Protein 4UWX (pdb70)

InterPro domains:
  IPR010465 DRF autoregulatory [PF06345] (1180-1194)
  IPR010472 Formin, FH3 domain [PF06367] (268-450)
  IPR010472 Formin, FH3 domain [SM01139] (265-457)
  IPR010473 Formin, GTPase-binding domain [PF06371] (78-259)
  IPR010473 Formin, GTPase-binding domain [SM01140] (75-259)
  IPR011989 Armadillo-like helical [G3DSA:1.25.10.10] (131-368)
  IPR014767 Diaphanous autoregulatory domain [PS51231] (1177-1205)
  IPR014768 Rho GTPase-binding/formin homology 3 (GBD/FH3) domain [PS51232] (75-440)
  IPR015425 Formin, FH2 domain [PF02181] (753-1128)
  IPR015425 Formin, FH2 domain [PS51444] (752-1154)
  IPR015425 Formin, FH2 domain [SM00498] (752-1197)
  IPR016024 Armadillo-type fold [SSF48371] (83-443)
  IPR042201 Formin, FH2 domain superfamily [G3DSA:1.20.58.2220] (915-1209)
  IPR044933 Diaphanous, GTPase-binding domain superfamily [G3DSA:1.10.20.40] (69-123)
  IPR051412 Formin Homology Diaphanous subfamily [PTHR45691] (684-1230)

Secondary structure (DSSP, 8-state):
--HHHHHHHHHHHTTT--HHHHHHHHHHHHHHHHHS-HHHHHHHHHHHHHHHHHHHHHHHHT--TTHHHHHHHHHHHHHHHTSSHHHHHHHHTSSSHHHHHHHT--TTSHHHHHHHHHHHHHHHT-SSSS-HHHHHHHHHHHHHHHHTS-TTHHHHHHTSBTB-HHHHHHHHHHHHHHHTT---HHHHHHHHHHHIIIIIHHHHHHHHT---HHHHHHHHHHHHHHHHHHHHH-/-HHHHHHHHHTT--HHHHHHHHHHHHHHHHHS-HHHHHHHHHHHHHHHHHHHHHHHHT---HHHHHHHHHHHHHHHTSSHHHHHHHHHSSSHHHHHHHT--TTSHHHHHHHHHHHHHHHT-SSSTTHHHHHHHHHHHHHHHHTS-TTHHHHHHTSBTB-HHHHHHHHHHHHHHHTT---HHHHHHHHHHHIIIIIHHHHHHHTT---HHHHHHHHHHHHHHHHHHHHHH-/-HHHHHHHHHHHHH-/-HHHHHHHHHHHHHH-

CATH classification: 1.25.10.10

B-factor: mean 27.4, std 11.46, range [13.0, 106.18]

Structure (mmCIF, N/CA/C/O backbone):
data_4UWX
#
_entry.id   4UWX
#
_cell.length_a   121.090
_cell.length_b   49.381
_cell.length_c   106.370
_cell.angle_alpha   90.00
_cell.angle_beta   97.86
_cell.angle_gamma   90.00
#
_symmetry.space_group_name_H-M   'C 1 2 1'
#
loop_
_entity.id
_entity.type
_entity.pdbx_description
1 polymer 'PROTEIN DIAPHANOUS HOMOLOG 1'
2 polymer LIPRIN-ALPHA-3
3 non-polymer 'NICKEL (II) ION'
4 non-polymer TRIS-HYDROXYMETHYL-METHYL-AMMONIUM
5 water water
#
loop_
_atom_site.group_PDB
_atom_site.id
_atom_site.type_symbol
_atom_site.label_atom_id
_atom_site.label_alt_id
_atom_site.label_comp_id
_atom_site.label_asym_id
_atom_site.label_entity_id
_atom_site.label_seq_id
_atom_site.pdbx_PDB_ins_code
_atom_site.Cartn_x
_atom_site.Cartn_y
_atom_site.Cartn_z
_atom_site.occupancy
_atom_site.B_iso_or_equiv
_atom_site.auth_seq_id
_atom_site.auth_comp_id
_atom_site.auth_asym_id
_atom_site.auth_atom_id
_atom_site.pdbx_PDB_model_num
ATOM 1 N N . GLY A 1 1 ? 138.130 3.503 115.332 1.00 48.99 131 GLY A N 1
ATOM 2 C CA . GLY A 1 1 ? 136.939 2.895 114.741 1.00 31.09 131 GLY A CA 1
ATOM 3 C C . GLY A 1 1 ? 137.260 1.499 114.486 1.00 30.76 131 GLY A C 1
ATOM 4 O O . GLY A 1 1 ? 137.767 0.657 115.422 1.00 37.23 131 GLY A O 1
ATOM 5 N N . SER A 1 2 ? 136.977 1.115 113.245 1.00 25.99 132 SER A N 1
ATOM 6 C CA . SER A 1 2 ? 136.483 1.972 112.151 1.00 24.32 132 SER A CA 1
ATOM 7 C C . SER A 1 2 ? 135.049 2.322 112.324 1.00 22.74 132 SER A C 1
ATOM 8 O O . SER A 1 2 ? 134.277 1.593 112.983 1.00 20.88 132 SER A O 1
ATOM 11 N N . GLU A 1 3 ? 134.591 3.407 111.693 1.00 22.54 133 GLU A N 1
ATOM 12 C CA . GLU A 1 3 ? 133.140 3.632 111.575 1.00 22.96 133 GLU A CA 1
ATOM 13 C C . GLU A 1 3 ? 132.361 2.521 110.849 1.00 20.72 133 GLU A C 1
ATOM 14 O O . GLU A 1 3 ? 131.211 2.310 111.113 1.00 21.35 133 GLU A O 1
ATOM 20 N N . PHE A 1 4 ? 133.050 1.850 109.905 1.00 17.89 134 PHE A N 1
ATOM 21 C CA . PHE A 1 4 ? 132.410 0.875 109.089 1.00 17.17 134 PHE A CA 1
ATOM 22 C C . PHE A 1 4 ? 132.077 -0.305 109.999 1.00 17.25 134 PHE A C 1
ATOM 23 O O . PHE A 1 4 ? 131.020 -0.925 109.809 1.00 16.09 134 PHE A O 1
ATOM 31 N N . SER A 1 5 ? 132.949 -0.547 110.979 1.00 18.02 135 SER A N 1
ATOM 32 C CA . SER A 1 5 ? 132.721 -1.712 111.867 1.00 18.48 135 SER A CA 1
ATOM 33 C C . SER A 1 5 ? 131.463 -1.529 112.692 1.00 16.54 135 SER A C 1
ATOM 34 O O . SER A 1 5 ? 130.770 -2.486 113.029 1.00 16.81 135 SER A O 1
ATOM 37 N N . ALA A 1 6 ? 131.100 -0.303 113.075 1.00 16.06 136 ALA A N 1
ATOM 38 C CA . ALA A 1 6 ? 129.838 -0.099 113.744 1.00 15.90 136 ALA A CA 1
ATOM 39 C C . ALA A 1 6 ? 128.624 -0.499 112.942 1.00 15.94 136 ALA A C 1
ATOM 40 O O . ALA A 1 6 ? 127.723 -1.118 113.495 1.00 15.83 136 ALA A O 1
ATOM 42 N N . MET A 1 7 ? 128.630 -0.181 111.645 1.00 16.08 137 MET A N 1
ATOM 43 C CA . MET A 1 7 ? 127.556 -0.504 110.777 1.00 17.12 137 MET A CA 1
ATOM 44 C C . MET A 1 7 ? 127.552 -2.024 110.585 1.00 16.60 137 MET A C 1
ATOM 45 O O . MET A 1 7 ? 126.487 -2.581 110.440 1.00 18.64 137 MET A O 1
ATOM 50 N N . MET A 1 8 ? 128.728 -2.605 110.539 1.00 16.59 138 MET A N 1
ATOM 51 C CA . MET A 1 8 ? 128.813 -4.085 110.382 1.00 16.69 138 MET A CA 1
ATOM 52 C C . MET A 1 8 ? 128.195 -4.779 111.590 1.00 17.10 138 MET A C 1
ATOM 53 O O . MET A 1 8 ? 127.535 -5.858 111.417 1.00 16.70 138 MET A O 1
ATOM 58 N N . TYR A 1 9 ? 128.440 -4.275 112.785 1.00 15.12 139 TYR A N 1
ATOM 59 C CA . TYR A 1 9 ? 127.792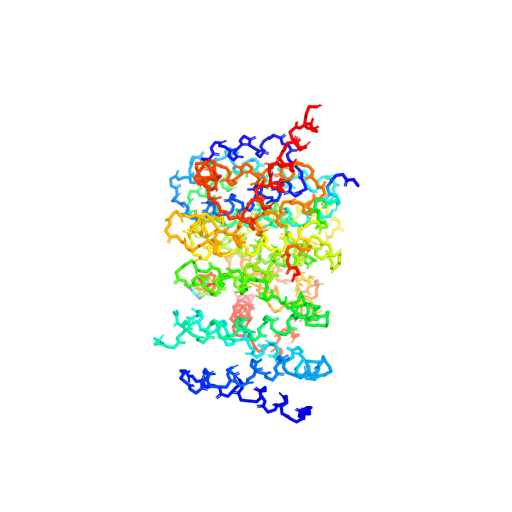 -4.867 113.989 1.00 15.47 139 TYR A CA 1
ATOM 60 C C . TYR A 1 9 ? 126.278 -4.808 113.892 1.00 16.23 139 TYR A C 1
ATOM 61 O O . TYR A 1 9 ? 125.561 -5.737 114.250 1.00 15.47 139 TYR A O 1
ATOM 70 N N . ILE A 1 10 ? 125.744 -3.663 113.474 1.00 15.44 140 ILE A N 1
ATOM 71 C CA . ILE A 1 10 ? 124.325 -3.523 113.348 1.00 16.73 140 ILE A CA 1
ATOM 72 C C . ILE A 1 10 ? 123.713 -4.554 112.363 1.00 18.60 140 ILE A C 1
ATOM 73 O O . ILE A 1 10 ? 122.725 -5.263 112.670 1.00 18.25 140 ILE A O 1
ATOM 78 N N . GLN A 1 11 ? 124.371 -4.710 111.210 1.00 19.05 141 GLN A N 1
ATOM 79 C CA . GLN A 1 11 ? 123.912 -5.629 110.210 1.00 20.17 141 GLN A CA 1
ATOM 80 C C . GLN A 1 11 ? 123.940 -7.055 110.764 1.00 19.97 141 GLN A C 1
ATOM 81 O O . GLN A 1 11 ? 122.957 -7.841 110.633 1.00 19.93 141 GLN A O 1
ATOM 87 N N . GLU A 1 12 ? 125.004 -7.368 111.501 1.00 17.46 142 GLU A N 1
ATOM 88 C CA . GLU A 1 12 ? 125.121 -8.728 112.115 1.00 19.08 142 GLU A CA 1
ATOM 89 C C . GLU A 1 12 ? 124.020 -8.935 113.168 1.00 18.10 142 GLU A C 1
ATOM 90 O O . GLU A 1 12 ? 123.362 -9.973 113.225 1.00 19.43 142 GLU A O 1
ATOM 96 N N . LEU A 1 13 ? 123.797 -7.957 114.020 1.00 17.52 143 LEU A N 1
ATOM 97 C CA . LEU A 1 13 ? 122.797 -8.052 115.083 1.00 18.06 143 LEU A CA 1
ATOM 98 C C . LEU A 1 13 ? 121.367 -8.177 114.518 1.00 19.57 143 LEU A C 1
ATOM 99 O O . LEU A 1 13 ? 120.491 -8.686 115.198 1.00 18.90 143 LEU A O 1
ATOM 104 N N . ARG A 1 14 ? 121.150 -7.659 113.330 1.00 20.02 144 ARG A N 1
ATOM 105 C CA . ARG A 1 14 ? 119.838 -7.747 112.660 1.00 23.51 144 ARG A CA 1
ATOM 106 C C . ARG A 1 14 ? 119.641 -9.022 111.837 1.00 23.06 144 ARG A C 1
ATOM 107 O O . ARG A 1 14 ? 118.586 -9.187 111.211 1.00 24.18 144 ARG A O 1
ATOM 115 N N . SER A 1 15 ? 120.641 -9.876 111.787 1.00 22.26 145 SER A N 1
ATOM 116 C CA . SER A 1 15 ? 120.723 -10.991 110.849 1.00 23.32 145 SER A CA 1
ATOM 117 C C . SER A 1 15 ? 119.994 -12.229 111.304 1.00 26.20 145 SER A C 1
ATOM 118 O O . SER A 1 15 ? 120.039 -13.235 110.587 1.00 29.87 145 SER A O 1
ATOM 121 N N . GLY A 1 16 ? 119.445 -12.239 112.498 1.00 25.35 146 GLY A N 1
ATOM 122 C CA . GLY A 1 16 ? 118.772 -13.470 112.980 1.00 26.45 146 GLY A CA 1
ATOM 123 C C . GLY A 1 16 ? 119.652 -14.531 113.643 1.00 27.01 146 GLY A C 1
ATOM 124 O O . GLY A 1 16 ? 119.284 -15.705 113.792 1.00 25.71 146 GLY A O 1
ATOM 125 N N . LEU A 1 17 ? 120.862 -14.152 114.007 1.00 22.74 147 LEU A N 1
ATOM 126 C CA . LEU A 1 17 ? 121.782 -15.030 114.690 1.00 22.64 147 LEU A CA 1
ATOM 127 C C . LEU A 1 17 ? 121.320 -15.477 116.066 1.00 21.45 147 LEU A C 1
ATOM 128 O O . LEU A 1 17 ? 120.533 -14.861 116.789 1.00 21.99 147 LEU A O 1
ATOM 133 N N . ARG A 1 18 ? 121.805 -16.660 116.434 1.00 21.00 148 ARG A N 1
ATOM 134 C CA . ARG A 1 18 ? 121.437 -17.292 117.680 1.00 22.54 148 ARG A CA 1
ATOM 135 C C . ARG A 1 18 ? 122.575 -17.979 118.387 1.00 19.17 148 ARG A C 1
ATOM 136 O O . ARG A 1 18 ? 123.643 -18.119 117.814 1.00 17.82 148 ARG A O 1
ATOM 144 N N . ASP A 1 19 ? 122.323 -18.347 119.634 1.00 19.87 149 ASP A N 1
ATOM 145 C CA . ASP A 1 19 ? 123.169 -19.301 120.398 1.00 19.99 149 ASP A CA 1
ATOM 146 C C . ASP A 1 19 ? 124.600 -18.818 120.500 1.00 18.76 149 ASP A C 1
ATOM 147 O O . ASP A 1 19 ? 124.802 -17.609 120.816 1.00 14.85 149 ASP A O 1
ATOM 152 N N . MET A 1 20 ? 125.580 -19.627 120.169 1.00 16.62 150 MET A N 1
ATOM 153 C CA . MET A 1 20 ? 126.963 -19.211 120.366 1.00 17.22 150 MET A CA 1
ATOM 154 C C . MET A 1 20 ? 127.425 -18.246 119.299 1.00 16.11 150 MET A C 1
ATOM 155 O O . MET A 1 20 ? 128.345 -17.445 119.545 1.00 16.74 150 MET A O 1
ATOM 160 N N . HIS A 1 21 ? 126.834 -18.284 118.109 1.00 14.97 151 HIS A N 1
ATOM 161 C CA . HIS A 1 21 ? 127.151 -17.260 117.073 1.00 15.70 151 HIS A CA 1
ATOM 162 C C . HIS A 1 21 ? 126.761 -15.908 117.696 1.00 15.59 151 HIS A C 1
ATOM 163 O O . HIS A 1 21 ? 127.560 -14.934 117.623 1.00 14.20 151 HIS A O 1
ATOM 170 N N . LEU A 1 22 ? 125.571 -15.782 118.239 1.00 15.59 152 LEU A N 1
ATOM 171 C CA . LEU A 1 22 ? 125.121 -14.482 118.817 1.00 14.81 152 LEU A CA 1
ATOM 172 C C . LEU A 1 22 ? 126.066 -14.056 119.963 1.00 14.55 152 LEU A C 1
ATOM 173 O O . LEU A 1 22 ? 126.478 -12.879 120.062 1.00 14.12 152 LEU A O 1
ATOM 178 N N . LEU A 1 23 ? 126.424 -14.992 120.856 1.00 14.49 153 LEU A N 1
ATOM 179 C CA . LEU A 1 23 ? 127.228 -14.637 121.987 1.00 14.93 153 LEU A CA 1
ATOM 180 C C . LEU A 1 23 ? 128.577 -14.124 121.500 1.00 14.98 153 LEU A C 1
ATOM 181 O O . LEU A 1 23 ? 129.169 -13.228 122.089 1.00 14.82 153 LEU A O 1
ATOM 186 N N . SER A 1 24 ? 129.126 -14.730 120.446 1.00 15.38 154 SER A N 1
ATOM 187 C CA . SER A 1 24 ? 130.432 -14.391 119.963 1.00 15.32 154 SER A CA 1
ATOM 188 C C . SER A 1 24 ? 130.424 -12.957 119.373 1.00 14.14 154 SER A C 1
ATOM 189 O O . SER A 1 24 ? 131.342 -12.194 119.613 1.00 15.61 154 SER A O 1
ATOM 192 N N . CYS A 1 25 ? 129.326 -12.624 118.703 1.00 14.35 155 CYS A N 1
ATOM 193 C CA . CYS A 1 25 ? 129.084 -11.284 118.155 1.00 14.53 155 CYS A CA 1
ATOM 194 C C . CYS A 1 25 ? 128.986 -10.276 119.345 1.00 14.18 155 CYS A C 1
ATOM 195 O O . CYS A 1 25 ? 129.656 -9.191 119.300 1.00 13.82 155 CYS A O 1
ATOM 198 N N . LEU A 1 26 ? 128.138 -10.567 120.325 1.00 13.62 156 LEU A N 1
ATOM 199 C CA . LEU A 1 26 ? 127.989 -9.743 121.515 1.00 13.88 156 LEU A CA 1
ATOM 200 C C . LEU A 1 26 ? 129.253 -9.510 122.294 1.00 13.95 156 LEU A C 1
ATOM 201 O O . LEU A 1 26 ? 129.542 -8.399 122.740 1.00 14.66 156 LEU A O 1
ATOM 206 N N . GLU A 1 27 ? 130.084 -10.544 122.459 1.00 13.09 157 GLU A N 1
ATOM 207 C CA . GLU A 1 27 ? 131.346 -10.434 123.145 1.00 13.86 157 GLU A CA 1
ATOM 208 C C . GLU A 1 27 ? 132.273 -9.459 122.374 1.00 13.85 157 GLU A C 1
ATOM 209 O O . GLU A 1 27 ? 132.943 -8.618 123.006 1.00 14.46 157 GLU A O 1
ATOM 215 N N . SER A 1 28 ? 132.364 -9.575 121.055 1.00 13.53 158 SER A N 1
ATOM 216 C CA . SER A 1 28 ? 133.173 -8.702 120.212 1.00 14.55 158 SER A CA 1
ATOM 217 C C . SER A 1 28 ? 132.669 -7.276 120.313 1.00 13.61 158 SER A C 1
ATOM 218 O O . SER A 1 28 ? 133.459 -6.300 120.597 1.00 14.09 158 SER A O 1
ATOM 221 N N . LEU A 1 29 ? 131.377 -7.114 120.236 1.00 13.15 159 LEU A N 1
ATOM 222 C CA . LEU A 1 29 ? 130.787 -5.750 120.410 1.00 14.08 159 LEU A CA 1
ATOM 223 C C . LEU A 1 29 ? 131.030 -5.168 121.788 1.00 14.28 159 LEU A C 1
ATOM 224 O O . LEU A 1 29 ? 131.304 -3.933 121.896 1.00 13.86 159 LEU A O 1
ATOM 229 N N . ARG A 1 30 ? 130.960 -5.946 122.841 1.00 14.49 160 ARG A N 1
ATOM 230 C CA . ARG A 1 30 ? 131.200 -5.497 124.211 1.00 15.93 160 ARG A CA 1
ATOM 231 C C . ARG A 1 30 ? 132.654 -4.947 124.289 1.00 15.35 160 ARG A C 1
ATOM 232 O O . ARG A 1 30 ? 132.849 -3.879 124.845 1.00 14.39 160 ARG A O 1
ATOM 240 N N . VAL A 1 31 ? 133.620 -5.596 123.666 1.00 14.50 161 VAL A N 1
ATOM 241 C CA . VAL A 1 31 ? 135.023 -5.156 123.667 1.00 15.01 161 VAL A CA 1
ATOM 242 C C . VAL A 1 31 ? 135.117 -3.808 122.932 1.00 15.43 161 VAL A C 1
ATOM 243 O O . VAL A 1 31 ? 135.754 -2.848 123.430 1.00 18.09 161 VAL A O 1
ATOM 247 N N . SER A 1 32 ? 134.479 -3.739 121.783 1.00 15.62 162 SER A N 1
ATOM 248 C CA . SER A 1 32 ? 134.541 -2.568 120.902 1.00 16.16 162 SER A CA 1
ATOM 249 C C . SER A 1 32 ? 133.909 -1.409 121.671 1.00 16.25 162 SER A C 1
ATOM 250 O O . SER A 1 32 ? 134.455 -0.300 121.606 1.00 17.48 162 SER A O 1
ATOM 253 N N . LEU A 1 33 ? 132.765 -1.630 122.320 1.00 15.44 163 LEU A N 1
ATOM 254 C CA . LEU A 1 33 ? 132.096 -0.480 123.064 1.00 15.75 163 LEU A CA 1
ATOM 255 C C . LEU A 1 33 ? 132.943 0.000 124.218 1.00 17.33 163 LEU A C 1
ATOM 256 O O . LEU A 1 33 ? 132.877 1.232 124.595 1.00 19.38 163 LEU A O 1
ATOM 261 N N . ASN A 1 34 ? 133.753 -0.879 124.811 1.00 18.09 164 ASN A N 1
ATOM 262 C CA . ASN A 1 34 ? 134.655 -0.546 125.899 1.00 19.04 164 ASN A CA 1
ATOM 263 C C . ASN A 1 34 ? 135.935 0.118 125.379 1.00 19.51 164 ASN A C 1
ATOM 264 O O . ASN A 1 34 ? 136.402 1.117 125.984 1.00 22.08 164 ASN A O 1
ATOM 269 N N . ASN A 1 35 ? 136.472 -0.298 124.254 1.00 17.48 165 ASN A N 1
ATOM 270 C CA . ASN A 1 35 ? 137.780 0.101 123.836 1.00 19.00 165 ASN A CA 1
ATOM 271 C C . ASN A 1 35 ? 137.705 1.345 122.941 1.00 21.01 165 ASN A C 1
ATOM 272 O O . ASN A 1 35 ? 138.704 2.047 122.819 1.00 22.18 165 ASN A O 1
ATOM 277 N N . ASN A 1 36 ? 136.582 1.547 122.258 1.00 20.06 166 ASN A N 1
ATOM 278 C CA . ASN A 1 36 ? 136.535 2.632 121.284 1.00 22.94 166 ASN A CA 1
ATOM 279 C C . ASN A 1 36 ? 136.125 3.920 121.971 1.00 22.76 166 ASN A C 1
ATOM 280 O O . ASN A 1 36 ? 135.462 3.923 123.008 1.00 23.51 166 ASN A O 1
ATOM 285 N N . PRO A 1 37 ? 136.418 5.052 121.320 1.00 25.16 167 PRO A N 1
ATOM 286 C CA . PRO A 1 37 ? 135.893 6.308 121.901 1.00 25.90 167 PRO A CA 1
ATOM 287 C C . PRO A 1 37 ? 134.423 6.555 121.780 1.00 25.88 167 PRO A C 1
ATOM 288 O O . PRO A 1 37 ? 133.714 5.844 121.030 1.00 27.18 167 PRO A O 1
ATOM 292 N N . VAL A 1 38 ? 133.924 7.598 122.472 1.00 25.88 168 VAL A N 1
ATOM 293 C CA . VAL A 1 38 ? 132.496 7.939 122.468 1.00 25.11 168 VAL A CA 1
ATOM 294 C C . VAL A 1 38 ? 132.026 8.258 121.108 1.00 22.11 168 VAL A C 1
ATOM 295 O O . VAL A 1 38 ? 130.873 7.979 120.798 1.00 23.10 168 VAL A O 1
ATOM 299 N N . SER A 1 39 ? 132.905 8.805 120.243 1.00 19.58 169 SER A N 1
ATOM 300 C CA . SER A 1 39 ? 132.539 9.061 118.898 1.00 19.67 169 SER A CA 1
ATOM 301 C C . SER A 1 39 ? 132.051 7.806 118.171 1.00 18.77 169 SER A C 1
ATOM 302 O O . SER A 1 39 ? 131.223 7.881 117.304 1.00 18.83 169 SER A O 1
ATOM 305 N N . TRP A 1 40 ? 132.657 6.696 118.523 1.00 18.53 170 TRP A N 1
ATOM 306 C CA . TRP A 1 40 ? 132.287 5.396 117.878 1.00 18.09 170 TRP A CA 1
ATOM 307 C C . TRP A 1 40 ? 130.937 4.933 118.379 1.00 17.95 170 TRP A C 1
ATOM 308 O O . TRP A 1 40 ? 130.127 4.425 117.593 1.00 16.99 170 TRP A O 1
ATOM 319 N N . VAL A 1 41 ? 130.707 5.140 119.666 1.00 18.84 171 VAL A N 1
ATOM 320 C CA . VAL A 1 41 ? 129.414 4.845 120.256 1.00 20.54 171 VAL A CA 1
ATOM 321 C C . VAL A 1 41 ? 128.355 5.647 119.596 1.00 20.72 171 VAL A C 1
ATOM 322 O O . VAL A 1 41 ? 127.261 5.160 119.366 1.00 18.94 171 VAL A O 1
ATOM 326 N N . GLN A 1 42 ? 128.646 6.940 119.269 1.00 21.35 172 GLN A N 1
ATOM 327 C CA . GLN A 1 42 ? 127.678 7.709 118.522 1.00 21.48 172 GLN A CA 1
ATOM 328 C C . GLN A 1 42 ? 127.431 7.262 117.142 1.00 20.88 172 GLN A C 1
ATOM 329 O O . GLN A 1 42 ? 126.311 7.312 116.675 1.00 21.92 172 GLN A O 1
ATOM 335 N N . THR A 1 43 ? 128.444 6.725 116.470 1.00 21.78 173 THR A N 1
ATOM 336 C CA . THR A 1 43 ? 128.241 6.157 115.167 1.00 21.08 173 THR A CA 1
ATOM 337 C C . THR A 1 43 ? 127.332 4.901 115.241 1.00 20.96 173 THR A C 1
ATOM 338 O O . THR A 1 43 ? 126.405 4.720 114.437 1.00 19.94 173 THR A O 1
ATOM 342 N N . PHE A 1 44 ? 127.579 4.020 116.218 1.00 19.12 174 PHE A N 1
ATOM 343 C CA . PHE A 1 44 ? 126.702 2.844 116.452 1.00 19.05 174 PHE A CA 1
ATOM 344 C C . PHE A 1 44 ? 125.278 3.324 116.771 1.00 17.92 174 PHE A C 1
ATOM 345 O O . PHE A 1 44 ? 124.291 2.919 116.121 1.00 17.33 174 PHE A O 1
ATOM 353 N N . GLY A 1 45 ? 125.192 4.267 117.717 1.00 18.12 175 GLY A N 1
ATOM 354 C CA . GLY A 1 45 ? 123.981 5.122 117.795 1.00 19.11 175 GLY A CA 1
ATOM 355 C C . GLY A 1 45 ? 122.704 4.519 118.330 1.00 18.31 175 GLY A C 1
ATOM 356 O O . GLY A 1 45 ? 122.666 3.373 118.849 1.00 16.17 175 GLY A O 1
ATOM 357 N N . ALA A 1 46 ? 121.618 5.239 118.132 1.00 19.54 176 ALA A N 1
ATOM 358 C CA . ALA A 1 46 ? 120.252 4.745 118.464 1.00 20.81 176 ALA A CA 1
ATOM 359 C C . ALA A 1 46 ? 119.899 3.490 117.739 1.00 19.87 176 ALA A C 1
ATOM 360 O O . ALA A 1 46 ? 119.246 2.571 118.304 1.00 21.09 176 ALA A O 1
ATOM 362 N N . GLU A 1 47 ? 120.292 3.398 116.476 1.00 20.37 177 GLU A N 1
ATOM 363 C CA . GLU A 1 47 ? 119.970 2.165 115.724 1.00 21.46 177 GLU A CA 1
ATOM 364 C C . GLU A 1 47 ? 120.713 0.963 116.252 1.00 20.21 177 GLU A C 1
ATOM 365 O O . GLU A 1 47 ? 120.157 -0.136 116.368 1.00 17.38 177 GLU A O 1
ATOM 371 N N . GLY A 1 48 ? 121.957 1.157 116.659 1.00 19.41 178 GLY A N 1
ATOM 372 C CA . GLY A 1 48 ? 122.684 0.038 117.281 1.00 18.94 178 GLY A CA 1
ATOM 373 C C . GLY A 1 48 ? 122.064 -0.406 118.598 1.00 18.18 178 GLY A C 1
ATOM 374 O O . GLY A 1 48 ? 121.843 -1.619 118.871 1.00 16.45 178 GLY A O 1
ATOM 375 N N . LEU A 1 49 ? 121.710 0.576 119.420 1.00 17.16 179 LEU A N 1
ATOM 376 C CA . LEU A 1 49 ? 121.028 0.266 120.665 1.00 17.40 179 LEU A CA 1
ATOM 377 C C . LEU A 1 49 ? 119.720 -0.483 120.369 1.00 17.51 179 LEU A C 1
ATOM 378 O O . LEU A 1 49 ? 119.411 -1.437 121.069 1.00 15.80 179 LEU A O 1
ATOM 383 N N . ALA A 1 50 ? 118.924 -0.010 119.387 1.00 16.91 180 ALA A N 1
ATOM 384 C CA . ALA A 1 50 ? 117.617 -0.574 119.122 1.00 17.43 180 ALA A CA 1
ATOM 385 C C . ALA A 1 50 ? 117.856 -2.061 118.719 1.00 17.91 180 ALA A C 1
ATOM 386 O O . ALA A 1 50 ? 117.049 -2.913 119.097 1.00 17.82 180 ALA A O 1
ATOM 388 N N . SER A 1 51 ? 118.964 -2.328 118.015 1.00 16.77 181 SER A N 1
ATOM 389 C CA . SER A 1 51 ? 119.193 -3.724 117.569 1.00 19.09 181 SER A CA 1
ATOM 390 C C . SER A 1 51 ? 119.488 -4.625 118.756 1.00 18.07 181 SER A C 1
ATOM 391 O O . SER A 1 51 ? 119.011 -5.815 118.809 1.00 19.75 181 SER A O 1
ATOM 394 N N . LEU A 1 52 ? 120.181 -4.097 119.753 1.00 17.05 182 LEU A N 1
ATOM 395 C CA . LEU A 1 52 ? 120.480 -4.824 120.972 1.00 17.43 182 LEU A CA 1
ATOM 396 C C . LEU A 1 52 ? 119.150 -5.065 121.785 1.00 18.56 182 LEU A C 1
ATOM 397 O O . LEU A 1 52 ? 118.900 -6.169 122.302 1.00 18.22 182 LEU A O 1
ATOM 402 N N . LEU A 1 53 ? 118.349 -4.023 121.936 1.00 16.28 183 LEU A N 1
ATOM 403 C CA . LEU A 1 53 ? 117.108 -4.152 122.719 1.00 17.06 183 LEU A CA 1
ATOM 404 C C . LEU A 1 53 ? 116.095 -5.120 122.052 1.00 17.99 183 LEU A C 1
ATOM 405 O O . LEU A 1 53 ? 115.360 -5.799 122.769 1.00 18.11 183 LEU A O 1
ATOM 410 N N . ASP A 1 54 ? 116.057 -5.176 120.720 1.00 18.98 184 ASP A N 1
ATOM 411 C CA . ASP A 1 54 ? 115.170 -6.088 119.985 1.00 20.92 184 ASP A CA 1
ATOM 412 C C . ASP A 1 54 ? 115.558 -7.538 120.268 1.00 21.01 184 ASP A C 1
ATOM 413 O O . ASP A 1 54 ? 114.726 -8.404 120.515 1.00 20.54 184 ASP A O 1
ATOM 418 N N . ILE A 1 55 ? 116.854 -7.800 120.344 1.00 19.71 185 ILE A N 1
ATOM 419 C CA . ILE A 1 55 ? 117.274 -9.159 120.659 1.00 18.99 185 ILE A CA 1
ATOM 420 C C . ILE A 1 55 ? 116.928 -9.474 122.073 1.00 18.09 185 ILE A C 1
ATOM 421 O O . ILE A 1 55 ? 116.436 -10.597 122.384 1.00 19.19 185 ILE A O 1
ATOM 426 N N . LEU A 1 56 ? 117.169 -8.555 122.983 1.00 17.53 186 LEU A N 1
ATOM 427 C CA . LEU A 1 56 ? 116.889 -8.852 124.347 1.00 18.71 186 LEU A CA 1
ATOM 428 C C . LEU A 1 56 ? 115.392 -9.161 124.563 1.00 21.77 186 LEU A C 1
ATOM 429 O O . LEU A 1 56 ? 115.062 -10.132 125.266 1.00 23.93 186 LEU A O 1
ATOM 434 N N . LYS A 1 57 ? 114.519 -8.413 123.901 1.00 21.81 187 LYS A N 1
ATOM 435 C CA . LYS A 1 57 ? 113.081 -8.727 123.930 1.00 25.95 187 LYS A CA 1
ATOM 436 C C . LYS A 1 57 ? 112.772 -10.091 123.412 1.00 25.47 187 LYS A C 1
ATOM 437 O O . LYS A 1 57 ? 111.940 -10.800 123.997 1.00 27.36 187 LYS A O 1
ATOM 443 N N . ARG A 1 58 ? 113.382 -10.423 122.301 1.00 23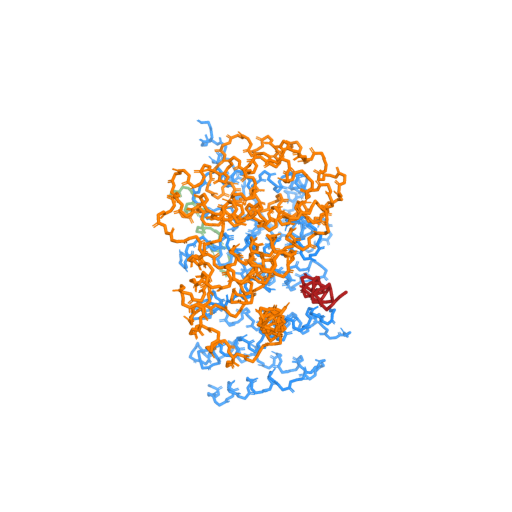.66 188 ARG A N 1
ATOM 444 C CA . ARG A 1 58 ? 113.147 -11.759 121.715 1.00 24.40 188 ARG A CA 1
ATOM 445 C C . ARG A 1 58 ? 113.564 -12.817 122.716 1.00 27.33 188 ARG A C 1
ATOM 446 O O . ARG A 1 58 ? 112.890 -13.900 122.793 1.00 28.54 188 ARG A O 1
ATOM 454 N N . LEU A 1 59 ? 114.687 -12.609 123.431 1.00 22.62 189 LEU A N 1
ATOM 455 C CA . LEU A 1 59 ? 115.167 -13.625 124.370 1.00 25.77 189 LEU A CA 1
ATOM 456 C C . LEU A 1 59 ? 114.158 -13.871 125.478 1.00 29.30 189 LEU A C 1
ATOM 457 O O . LEU A 1 59 ? 113.930 -15.030 125.885 1.00 31.67 189 LEU A O 1
ATOM 462 N N . HIS A 1 60 ? 113.505 -12.806 125.927 1.00 29.29 190 HIS A N 1
ATOM 463 C CA . HIS A 1 60 ? 112.416 -12.982 126.874 1.00 29.40 190 HIS A CA 1
ATOM 464 C C . HIS A 1 60 ? 111.210 -13.659 126.245 1.00 35.18 190 HIS A C 1
ATOM 465 O O . HIS A 1 60 ? 110.657 -14.551 126.846 1.00 37.94 190 HIS A O 1
ATOM 472 N N . ASP A 1 61 ? 110.822 -13.233 125.054 1.00 40.30 191 ASP A N 1
ATOM 473 C CA . ASP A 1 61 ? 109.559 -13.724 124.416 1.00 46.98 191 ASP A CA 1
ATOM 474 C C . ASP A 1 61 ? 109.598 -15.209 124.064 1.00 53.13 191 ASP A C 1
ATOM 475 O O . ASP A 1 61 ? 108.552 -15.843 124.026 1.00 62.29 191 ASP A O 1
ATOM 480 N N . GLU A 1 62 ? 110.782 -15.766 123.823 1.00 56.23 192 GLU A N 1
ATOM 481 C CA . GLU A 1 62 ? 110.924 -17.201 123.505 1.00 61.16 192 GLU A CA 1
ATOM 482 C C . GLU A 1 62 ? 111.380 -18.004 124.725 1.00 64.98 192 GLU A C 1
ATOM 483 O O . GLU A 1 62 ? 112.298 -18.799 124.622 1.00 76.69 192 GLU A O 1
ATOM 489 N N . LYS A 1 63 ? 110.717 -17.818 125.866 1.00 67.83 193 LYS A N 1
ATOM 490 C CA . LYS A 1 63 ? 111.246 -18.245 127.161 1.00 67.40 193 LYS A CA 1
ATOM 491 C C . LYS A 1 63 ? 112.604 -17.593 127.335 1.00 63.19 193 LYS A C 1
ATOM 492 O O . LYS A 1 63 ? 113.140 -17.531 128.441 1.00 62.98 193 LYS A O 1
ATOM 498 N N . GLY A 1 68 ? 116.932 -23.054 125.272 1.00 63.79 198 GLY A N 1
ATOM 499 C CA . GLY A 1 68 ? 118.092 -22.239 124.886 1.00 60.05 198 GLY A CA 1
ATOM 500 C C . GLY A 1 68 ? 119.218 -22.217 125.928 1.00 53.89 198 GLY A C 1
ATOM 501 O O . GLY A 1 68 ? 119.214 -21.376 126.870 1.00 48.38 198 GLY A O 1
ATOM 502 N N . ASN A 1 69 ? 120.188 -23.127 125.739 1.00 46.40 199 ASN A N 1
ATOM 503 C CA . ASN A 1 69 ? 121.417 -23.191 126.537 1.00 43.09 199 ASN A CA 1
ATOM 504 C C . ASN A 1 69 ? 122.223 -21.861 126.667 1.00 35.38 199 ASN A C 1
ATOM 505 O O . ASN A 1 69 ? 123.085 -21.678 127.558 1.00 39.34 199 ASN A O 1
ATOM 510 N N . TYR A 1 70 ? 122.001 -20.980 125.710 1.00 29.72 200 TYR A N 1
ATOM 511 C CA . TYR A 1 70 ? 122.801 -19.761 125.637 1.00 25.84 200 TYR A CA 1
ATOM 512 C C . TYR A 1 70 ? 122.001 -18.531 126.078 1.00 28.09 200 TYR A C 1
ATOM 513 O O . TYR A 1 70 ? 122.562 -17.429 126.058 1.00 21.82 200 TYR A O 1
ATOM 522 N N . ASP A 1 71 ? 120.731 -18.712 126.495 1.00 29.23 201 ASP A N 1
ATOM 523 C CA . ASP A 1 71 ? 119.858 -17.554 126.709 1.00 30.85 201 ASP A CA 1
ATOM 524 C C . ASP A 1 71 ? 120.392 -16.665 127.775 1.00 29.85 201 ASP A C 1
ATOM 525 O O . ASP A 1 71 ? 120.383 -15.462 127.602 1.00 22.38 201 ASP A O 1
ATOM 530 N N . SER A 1 72 ? 120.782 -17.281 128.897 1.00 28.72 202 SER A N 1
ATOM 531 C CA . SER A 1 72 ? 121.204 -16.483 130.024 1.00 24.76 202 SER A CA 1
ATOM 532 C C . SER A 1 72 ? 122.510 -15.781 129.759 1.00 20.36 202 SER A C 1
ATOM 533 O O . SER A 1 72 ? 122.718 -14.584 130.066 1.00 17.63 202 SER A O 1
ATOM 536 N N . ARG A 1 73 ? 123.431 -16.471 129.116 1.00 17.48 203 ARG A N 1
ATOM 537 C CA . ARG A 1 73 ? 124.690 -15.806 128.697 1.00 16.63 203 ARG A CA 1
ATOM 538 C C . ARG A 1 73 ? 124.448 -14.708 127.697 1.00 17.14 203 ARG A C 1
ATOM 539 O O . ARG A 1 73 ? 125.096 -13.647 127.785 1.00 16.47 203 ARG A O 1
ATOM 547 N N . ASN A 1 74 ? 123.571 -14.922 126.720 1.00 15.68 204 ASN A N 1
ATOM 548 C CA . ASN A 1 74 ? 123.245 -13.849 125.700 1.00 16.02 204 ASN A CA 1
ATOM 549 C C . ASN A 1 74 ? 122.577 -12.673 126.335 1.00 16.14 204 ASN A C 1
ATOM 550 O O . ASN A 1 74 ? 122.989 -11.539 126.045 1.00 14.69 204 ASN A O 1
ATOM 555 N N . GLN A 1 75 ? 121.634 -12.897 127.255 1.00 15.96 205 GLN A N 1
ATOM 556 C CA . GLN A 1 75 ? 121.039 -11.740 128.019 1.00 16.83 205 GLN A CA 1
ATOM 557 C C . GLN A 1 75 ? 122.075 -10.991 128.789 1.00 16.55 205 GLN A C 1
ATOM 558 O O . GLN A 1 75 ? 122.123 -9.752 128.693 1.00 16.08 205 GLN A O 1
ATOM 564 N N . HIS A 1 76 ? 122.983 -11.696 129.478 1.00 16.55 206 HIS A N 1
ATOM 565 C CA . HIS A 1 76 ? 123.955 -10.958 130.284 1.00 17.27 206 HIS A CA 1
ATOM 566 C C . HIS A 1 76 ? 124.933 -10.231 129.417 1.00 16.31 206 HIS A C 1
ATOM 567 O O . HIS A 1 76 ? 125.328 -9.142 129.723 1.00 17.43 206 HIS A O 1
ATOM 574 N N . GLU A 1 77 ? 125.333 -10.816 128.283 1.00 16.55 207 GLU A N 1
ATOM 575 C CA . GLU A 1 77 ? 126.320 -10.144 127.397 1.00 16.63 207 GLU A CA 1
ATOM 576 C C . GLU A 1 77 ? 125.689 -8.883 126.829 1.00 15.48 207 GLU A C 1
ATOM 577 O O . GLU A 1 77 ? 126.350 -7.871 126.649 1.00 15.83 207 GLU A O 1
ATOM 583 N N . ILE A 1 78 ? 124.382 -8.962 126.534 1.00 14.31 208 ILE A N 1
ATOM 584 C CA . ILE A 1 78 ? 123.681 -7.711 126.117 1.00 14.61 208 ILE A CA 1
ATOM 585 C C . ILE A 1 78 ? 123.758 -6.686 127.230 1.00 14.70 208 ILE A C 1
ATOM 586 O O . ILE A 1 78 ? 124.074 -5.477 126.964 1.00 14.27 208 ILE A O 1
ATOM 591 N N . ILE A 1 79 ? 123.457 -7.047 128.464 1.00 14.85 209 ILE A N 1
ATOM 592 C CA . ILE A 1 79 ? 123.602 -6.116 129.568 1.00 15.43 209 ILE A CA 1
ATOM 593 C C . ILE A 1 79 ? 125.011 -5.540 129.700 1.00 15.33 209 ILE A C 1
ATOM 594 O O . ILE A 1 79 ? 125.194 -4.339 129.964 1.00 15.78 209 ILE A O 1
ATOM 599 N N . ARG A 1 80 ? 126.028 -6.375 129.468 1.00 14.67 210 ARG A N 1
ATOM 600 C CA . ARG A 1 80 ? 127.408 -5.843 129.448 1.00 16.05 210 ARG A CA 1
ATOM 601 C C . ARG A 1 80 ? 127.612 -4.826 128.335 1.00 16.09 210 ARG A C 1
ATOM 602 O O . ARG A 1 80 ? 128.380 -3.901 128.521 1.00 18.04 210 ARG A O 1
ATOM 610 N N . CYS A 1 81 ? 127.012 -5.051 127.137 1.00 15.94 211 CYS A N 1
ATOM 611 C CA . CYS A 1 81 ? 127.116 -4.110 126.022 1.00 15.25 211 CYS A CA 1
ATOM 612 C C . CYS A 1 81 ? 126.395 -2.804 126.467 1.00 16.21 211 CYS A C 1
ATOM 613 O O . CYS A 1 81 ? 126.970 -1.699 126.279 1.00 16.73 211 CYS A O 1
ATOM 616 N N . LEU A 1 82 ? 125.230 -2.945 127.127 1.00 15.73 212 LEU A N 1
ATOM 617 C CA . LEU A 1 82 ? 124.538 -1.701 127.625 1.00 16.88 212 LEU A CA 1
ATOM 618 C C . LEU A 1 82 ? 125.346 -0.955 128.662 1.00 17.23 212 LEU A C 1
ATOM 619 O O . LEU A 1 82 ? 125.343 0.297 128.665 1.00 17.21 212 LEU A O 1
ATOM 624 N N . LYS A 1 83 ? 126.062 -1.671 129.536 1.00 16.95 213 LYS A N 1
ATOM 625 C CA . LYS A 1 83 ? 126.894 -1.064 130.548 1.00 17.62 213 LYS A CA 1
ATOM 626 C C . LYS A 1 83 ? 127.948 -0.203 129.888 1.00 17.79 213 LYS A C 1
ATOM 627 O O . LYS A 1 83 ? 128.115 1.004 130.271 1.00 18.90 213 LYS A O 1
ATOM 633 N N . ALA A 1 84 ? 128.577 -0.699 128.833 1.00 16.54 214 ALA A N 1
ATOM 634 C CA . ALA A 1 84 ? 129.587 0.107 128.101 1.00 17.00 214 ALA A CA 1
ATOM 635 C C . ALA A 1 84 ? 128.961 1.266 127.323 1.00 16.99 214 ALA A C 1
ATOM 636 O O . ALA A 1 84 ? 129.433 2.434 127.390 1.00 19.75 214 ALA A O 1
ATOM 638 N N . PHE A 1 85 ? 127.860 0.995 126.654 1.00 15.61 215 PHE A N 1
ATOM 639 C CA . PHE A 1 85 ? 127.155 1.974 125.863 1.00 15.94 215 PHE A CA 1
ATOM 640 C C . PHE A 1 85 ? 126.746 3.117 126.767 1.00 17.47 215 PHE A C 1
ATOM 641 O O . PHE A 1 85 ? 126.799 4.333 126.323 1.00 15.63 215 PHE A O 1
ATOM 649 N N . MET A 1 86 ? 126.316 2.803 127.994 1.00 16.60 216 MET A N 1
ATOM 650 C CA . MET A 1 86 ? 125.871 3.837 128.964 1.00 19.02 216 MET A CA 1
ATOM 651 C C . MET A 1 86 ? 126.964 4.463 129.826 1.00 19.49 216 MET A C 1
ATOM 652 O O . MET A 1 86 ? 126.679 5.164 130.778 1.00 23.13 216 MET A O 1
ATOM 657 N N . ASN A 1 87 ? 128.192 4.273 129.478 1.00 19.22 217 ASN A N 1
ATOM 658 C CA . ASN A 1 87 ? 129.250 4.824 130.334 1.00 21.73 217 ASN A CA 1
ATOM 659 C C . ASN A 1 87 ? 129.618 6.227 129.951 1.00 24.21 217 ASN A C 1
ATOM 660 O O . ASN A 1 87 ? 130.654 6.672 130.402 1.00 28.24 217 ASN A O 1
ATOM 665 N N . ASN A 1 88 ? 128.757 6.888 129.185 1.00 23.95 218 ASN A N 1
ATOM 666 C CA . ASN A 1 88 ? 128.996 8.226 128.726 1.00 24.85 218 ASN A CA 1
ATOM 667 C C . ASN A 1 88 ? 127.663 8.911 128.572 1.00 24.98 218 ASN A C 1
ATOM 668 O O . ASN A 1 88 ? 126.626 8.274 128.469 1.00 20.97 218 ASN A O 1
ATOM 673 N N . LYS A 1 89 ? 127.671 10.232 128.450 1.00 24.94 219 LYS A N 1
ATOM 674 C CA . LYS A 1 89 ? 126.394 10.953 128.390 1.00 27.46 219 LYS A CA 1
ATOM 675 C C . LYS A 1 89 ? 125.523 10.732 127.191 1.00 23.13 219 LYS A C 1
ATOM 676 O O . LYS A 1 89 ? 124.314 10.771 127.282 1.00 23.29 219 LYS A O 1
ATOM 682 N N . PHE A 1 90 ? 126.128 10.541 126.029 1.00 21.95 220 PHE A N 1
ATOM 683 C CA . PHE A 1 90 ? 125.369 10.321 124.837 1.00 20.22 220 PHE A CA 1
ATOM 684 C C . PHE A 1 90 ? 124.582 9.008 124.971 1.00 19.39 220 PHE A C 1
ATOM 685 O O . PHE A 1 90 ? 123.412 8.922 124.648 1.00 18.64 220 PHE A O 1
ATOM 693 N N . GLY A 1 91 ? 125.296 7.982 125.450 1.00 18.63 221 GLY A N 1
ATOM 694 C CA . GLY A 1 91 ? 124.648 6.660 125.692 1.00 20.19 221 GLY A CA 1
ATOM 695 C C . GLY A 1 91 ? 123.483 6.695 126.659 1.00 20.75 221 GLY A C 1
ATOM 696 O O . GLY A 1 91 ? 122.422 6.029 126.465 1.00 18.38 221 GLY A O 1
ATOM 697 N N . ILE A 1 92 ? 123.672 7.423 127.742 1.00 22.84 222 ILE A N 1
ATOM 698 C CA . ILE A 1 92 ? 122.627 7.583 128.739 1.00 23.73 222 ILE A CA 1
ATOM 699 C C . ILE A 1 92 ? 121.435 8.259 128.148 1.00 23.13 222 ILE A C 1
ATOM 700 O O . ILE A 1 92 ? 120.295 7.757 128.190 1.00 22.80 222 ILE A O 1
ATOM 705 N N . LYS A 1 93 ? 121.683 9.371 127.507 1.00 23.47 223 LYS A N 1
ATOM 706 C CA . LYS A 1 93 ? 120.628 10.087 126.795 1.00 24.33 223 LYS A CA 1
ATOM 707 C C . LYS A 1 93 ? 119.859 9.266 125.786 1.00 23.51 223 LYS A C 1
ATOM 708 O O . LYS A 1 93 ? 118.624 9.220 125.785 1.00 22.22 223 LYS A O 1
ATOM 714 N N . THR A 1 94 ? 120.582 8.459 125.005 1.00 21.68 224 THR A N 1
ATOM 715 C CA . THR A 1 94 ? 119.978 7.649 123.990 1.00 20.16 224 THR A CA 1
ATOM 716 C C . THR A 1 94 ? 119.174 6.488 124.608 1.00 19.16 224 THR A C 1
ATOM 717 O O . THR A 1 94 ? 118.078 6.148 124.109 1.00 19.72 224 THR A O 1
ATOM 721 N N . MET A 1 95 ? 119.694 5.868 125.650 1.00 19.15 225 MET A N 1
ATOM 722 C CA . MET A 1 95 ? 118.903 4.837 126.352 1.00 20.85 225 MET A CA 1
ATOM 723 C C . MET A 1 95 ? 117.575 5.372 126.945 1.00 20.40 225 MET A C 1
ATOM 724 O O . MET A 1 95 ? 116.555 4.742 126.822 1.00 20.51 225 MET A O 1
ATOM 729 N N . LEU A 1 96 ? 117.627 6.597 127.486 1.00 21.27 226 LEU A N 1
ATOM 730 C CA . LEU A 1 96 ? 116.451 7.192 128.110 1.00 22.56 226 LEU A CA 1
ATOM 731 C C . LEU A 1 96 ? 115.447 7.634 127.072 1.00 22.86 226 LEU A C 1
ATOM 732 O O . LEU A 1 96 ? 114.241 7.692 127.376 1.00 23.29 226 LEU A O 1
ATOM 737 N N . GLU A 1 97 ? 115.880 7.856 125.832 1.00 22.36 227 GLU A N 1
ATOM 738 C CA . GLU A 1 97 ? 114.986 8.096 124.760 1.00 24.48 227 GLU A CA 1
ATOM 739 C C . GLU A 1 97 ? 114.203 6.889 124.314 1.00 23.83 227 GLU A C 1
ATOM 740 O O . GLU A 1 97 ? 113.238 7.039 123.593 1.00 24.56 227 GLU A O 1
ATOM 746 N N . THR A 1 98 ? 114.625 5.650 124.662 1.00 22.86 228 THR A N 1
ATOM 747 C CA . THR A 1 98 ? 113.879 4.531 124.214 1.00 21.41 228 THR A CA 1
ATOM 748 C C . THR A 1 98 ? 112.610 4.327 124.999 1.00 22.55 228 THR A C 1
ATOM 749 O O . THR A 1 98 ? 112.543 4.688 126.164 1.00 22.09 228 THR A O 1
ATOM 753 N N . GLU A 1 99 ? 111.672 3.613 124.402 1.00 24.88 229 GLU A N 1
ATOM 754 C CA . GLU A 1 99 ? 110.428 3.267 125.094 1.00 29.38 229 GLU A CA 1
ATOM 755 C C . GLU A 1 99 ? 110.621 2.124 126.067 1.00 26.93 229 GLU A C 1
ATOM 756 O O . GLU A 1 99 ? 110.023 2.143 127.101 1.00 27.23 229 GLU A O 1
ATOM 762 N N . GLU A 1 100 ? 111.468 1.149 125.707 1.00 23.63 230 GLU A N 1
ATOM 763 C CA . GLU A 1 100 ? 111.598 -0.109 126.431 1.00 25.99 230 GLU A CA 1
ATOM 764 C C . GLU A 1 100 ? 112.881 -0.335 127.206 1.00 19.65 230 GLU A C 1
ATOM 765 O O . GLU A 1 100 ? 112.935 -1.334 127.933 1.00 19.53 230 GLU A O 1
ATOM 771 N N . GLY A 1 101 ? 113.858 0.576 127.101 1.00 18.69 231 GLY A N 1
ATOM 772 C CA . GLY A 1 101 ? 115.188 0.347 127.674 1.00 18.42 231 GLY A CA 1
ATOM 773 C C . GLY A 1 101 ? 115.124 0.112 129.187 1.00 18.16 231 GLY A C 1
ATOM 774 O O . GLY A 1 101 ? 115.747 -0.787 129.748 1.00 16.51 231 GLY A O 1
ATOM 775 N N . ILE A 1 102 ? 114.469 1.042 129.896 1.00 17.53 232 ILE A N 1
ATOM 776 C CA . ILE A 1 102 ? 114.429 0.923 131.347 1.00 17.69 232 ILE A CA 1
ATOM 777 C C . ILE A 1 102 ? 113.744 -0.363 131.768 1.00 17.36 232 ILE A C 1
ATOM 778 O O . ILE A 1 102 ? 114.213 -0.991 132.677 1.00 18.11 232 ILE A O 1
ATOM 783 N N . LEU A 1 103 ? 112.655 -0.730 131.113 1.00 17.59 233 LEU A N 1
ATOM 784 C CA . LEU A 1 103 ? 111.923 -1.919 131.460 1.00 17.78 233 LEU A CA 1
ATOM 785 C C . LEU A 1 103 ? 112.804 -3.146 131.268 1.00 17.29 233 LEU A C 1
ATOM 786 O O . LEU A 1 103 ? 112.826 -4.076 132.057 1.00 17.26 233 LEU A O 1
ATOM 791 N N . LEU A 1 104 ? 113.578 -3.116 130.195 1.00 17.43 234 LEU A N 1
ATOM 792 C CA . LEU A 1 104 ? 114.460 -4.299 129.915 1.00 17.30 234 LEU A CA 1
ATOM 793 C C . LEU A 1 104 ? 115.587 -4.363 130.925 1.00 17.17 234 LEU A C 1
ATOM 794 O O . LEU A 1 104 ? 115.973 -5.509 131.328 1.00 17.84 234 LEU A O 1
ATOM 799 N N . LEU A 1 105 ? 116.093 -3.240 131.409 1.00 16.60 235 LEU A N 1
ATOM 800 C CA . LEU A 1 105 ? 117.048 -3.290 132.511 1.00 16.28 235 LEU A CA 1
ATOM 801 C C . LEU A 1 105 ? 116.420 -3.864 133.778 1.00 16.97 235 LEU A C 1
ATOM 802 O O . LEU A 1 105 ? 117.014 -4.654 134.476 1.00 15.82 235 LEU A O 1
ATOM 807 N N . VAL A 1 106 ? 115.168 -3.486 134.089 1.00 16.43 236 VAL A N 1
ATOM 808 C CA . VAL A 1 106 ? 114.508 -4.025 135.235 1.00 15.72 236 VAL A CA 1
ATOM 809 C C . VAL A 1 106 ? 114.261 -5.505 135.080 1.00 16.54 236 VAL A C 1
ATOM 810 O O . VAL A 1 106 ? 114.451 -6.228 136.065 1.00 16.80 236 VAL A O 1
ATOM 814 N N . ARG A 1 107 ? 113.914 -5.950 133.888 1.00 16.24 237 ARG A N 1
ATOM 815 C CA . ARG A 1 107 ? 113.735 -7.415 133.665 1.00 18.08 237 ARG A CA 1
ATOM 816 C C . ARG A 1 107 ? 115.010 -8.195 133.744 1.00 18.63 237 ARG A C 1
ATOM 817 O O . ARG A 1 107 ? 114.953 -9.434 133.898 1.00 18.48 237 ARG A O 1
ATOM 825 N N . ALA A 1 108 ? 116.127 -7.525 133.659 1.00 17.46 238 ALA A N 1
ATOM 826 C CA . ALA A 1 108 ? 117.450 -8.141 133.859 1.00 17.43 238 ALA A CA 1
ATOM 827 C C . ALA A 1 108 ? 117.802 -8.397 135.319 1.00 17.77 238 ALA A C 1
ATOM 828 O O . ALA A 1 108 ? 118.815 -9.051 135.622 1.00 17.59 238 ALA A O 1
ATOM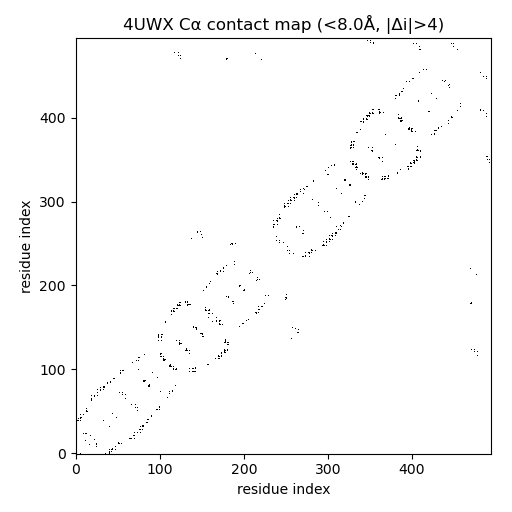 830 N N . MET A 1 109 ? 116.977 -7.903 136.264 1.00 18.88 239 MET A N 1
ATOM 831 C CA . MET A 1 109 ? 117.201 -8.071 137.692 1.00 20.86 239 MET A CA 1
ATOM 832 C C . MET A 1 109 ? 116.632 -9.384 138.133 1.00 20.11 239 MET A C 1
ATOM 833 O O . MET A 1 109 ? 115.540 -9.482 138.761 1.00 21.29 239 MET A O 1
ATOM 838 N N . ASP A 1 110 ? 117.353 -10.422 137.734 1.00 22.69 240 ASP A N 1
ATOM 839 C CA . ASP A 1 110 ? 116.957 -11.792 138.050 1.00 24.23 240 ASP A CA 1
ATOM 840 C C . ASP A 1 110 ? 117.957 -12.381 139.052 1.00 25.79 240 ASP A C 1
ATOM 841 O O . ASP A 1 110 ? 119.141 -12.612 138.720 1.00 24.91 240 ASP A O 1
ATOM 846 N N . PRO A 1 111 ? 117.527 -12.578 140.313 1.00 28.63 241 PRO A N 1
ATOM 847 C CA . PRO A 1 111 ? 118.557 -12.967 141.335 1.00 30.10 241 PRO A CA 1
ATOM 848 C C . PRO A 1 111 ? 119.164 -14.349 141.115 1.00 32.18 241 PRO A C 1
ATOM 849 O O . PRO A 1 111 ? 120.252 -14.611 141.629 1.00 32.44 241 PRO A O 1
ATOM 853 N N . ALA A 1 112 ? 118.499 -15.159 140.303 1.00 30.48 242 ALA A N 1
ATOM 854 C CA . ALA A 1 112 ? 119.091 -16.428 139.815 1.00 33.32 242 ALA A CA 1
ATOM 855 C C . ALA A 1 112 ? 120.211 -16.242 138.792 1.00 31.89 242 ALA A C 1
ATOM 856 O O . ALA A 1 112 ? 120.952 -17.190 138.502 1.00 32.94 242 ALA A O 1
ATOM 858 N N . VAL A 1 113 ? 120.386 -15.031 138.249 1.00 27.82 243 VAL A N 1
ATOM 859 C CA . VAL A 1 113 ? 121.551 -14.682 137.442 1.00 25.14 243 VAL A CA 1
ATOM 860 C C . VAL A 1 113 ? 122.185 -13.469 138.123 1.00 27.36 243 VAL A C 1
ATOM 861 O O . VAL A 1 113 ? 122.131 -12.317 137.568 1.00 24.37 243 VAL A O 1
ATOM 865 N N . PRO A 1 114 ? 122.847 -13.703 139.268 1.00 26.82 244 PRO A N 1
ATOM 866 C CA . PRO A 1 114 ? 123.196 -12.599 140.151 1.00 26.85 244 PRO A CA 1
ATOM 867 C C . PRO A 1 114 ? 124.130 -11.592 139.559 1.00 24.42 244 PRO A C 1
ATOM 868 O O . PRO A 1 114 ? 123.958 -10.346 139.769 1.00 21.70 244 PRO A O 1
ATOM 872 N N . ASN A 1 115 ? 125.069 -12.008 138.733 1.00 22.39 245 ASN A N 1
ATOM 873 C CA . ASN A 1 115 ? 125.986 -11.012 138.162 1.00 22.47 245 ASN A CA 1
ATOM 874 C C . ASN A 1 115 ? 125.360 -10.175 137.088 1.00 23.02 245 ASN A C 1
ATOM 875 O O . ASN A 1 115 ? 125.682 -8.980 136.930 1.00 21.10 245 ASN A O 1
ATOM 880 N N . MET A 1 116 ? 124.360 -10.721 136.393 1.00 20.61 246 MET A N 1
ATOM 881 C CA . MET A 1 116 ? 123.577 -9.859 135.527 1.00 20.28 246 MET A CA 1
ATOM 882 C C . MET A 1 116 ? 122.722 -8.855 136.350 1.00 19.33 246 MET A C 1
ATOM 883 O O . MET A 1 116 ? 122.617 -7.714 135.960 1.00 17.67 246 MET A O 1
ATOM 888 N N . MET A 1 117 ? 122.070 -9.330 137.403 1.00 19.15 247 MET A N 1
ATOM 889 C CA . MET A 1 117 ? 121.242 -8.434 138.257 1.00 18.63 247 MET A CA 1
ATOM 890 C C . MET A 1 117 ? 122.100 -7.354 138.825 1.00 17.99 247 MET A C 1
ATOM 891 O O . MET A 1 117 ? 121.718 -6.174 138.874 1.00 18.48 247 MET A O 1
ATOM 896 N N . ILE A 1 118 ? 123.312 -7.680 139.261 1.00 17.91 248 ILE A N 1
ATOM 897 C CA . ILE A 1 118 ? 124.227 -6.652 139.778 1.00 18.00 248 ILE A CA 1
ATOM 898 C C . ILE A 1 118 ? 124.494 -5.598 138.717 1.00 17.79 248 ILE A C 1
ATOM 899 O O . ILE A 1 118 ? 124.482 -4.378 139.001 1.00 17.63 248 ILE A O 1
ATOM 904 N N . ASP A 1 119 ? 124.839 -6.011 137.511 1.00 17.44 249 ASP A N 1
ATOM 905 C CA . ASP A 1 119 ? 125.135 -5.037 136.460 1.00 18.00 249 ASP A CA 1
ATOM 906 C C . ASP A 1 119 ? 123.909 -4.156 136.140 1.00 17.01 249 ASP A C 1
ATOM 907 O O . ASP A 1 119 ? 124.027 -2.889 136.007 1.00 17.57 249 ASP A O 1
ATOM 912 N N . ALA A 1 120 ? 122.743 -4.761 136.015 1.00 15.75 250 ALA A N 1
ATOM 913 C CA . ALA A 1 120 ? 121.545 -3.985 135.670 1.00 15.59 250 ALA A CA 1
ATOM 914 C C . ALA A 1 120 ? 121.203 -3.010 136.811 1.00 15.33 250 ALA A C 1
ATOM 915 O O . ALA A 1 120 ? 120.790 -1.831 136.554 1.00 15.47 250 ALA A O 1
ATOM 917 N N . ALA A 1 121 ? 121.284 -3.474 138.057 1.00 16.17 251 ALA A N 1
ATOM 918 C CA . ALA A 1 121 ? 120.874 -2.650 139.246 1.00 17.06 251 ALA A CA 1
ATOM 919 C C . ALA A 1 121 ? 121.792 -1.481 139.328 1.00 17.16 251 ALA A C 1
ATOM 920 O O . ALA A 1 121 ? 121.378 -0.329 139.644 1.00 17.46 251 ALA A O 1
ATOM 922 N N . LYS A 1 122 ? 123.070 -1.675 138.989 1.00 17.34 252 LYS A N 1
ATOM 923 C CA . LYS A 1 122 ? 123.985 -0.529 139.038 1.00 18.20 252 LYS A CA 1
ATOM 924 C C . LYS A 1 122 ? 123.668 0.536 137.999 1.00 18.24 252 LYS A C 1
ATOM 925 O O . LYS A 1 122 ? 123.811 1.798 138.227 1.00 19.90 252 LYS A O 1
ATOM 931 N N . LEU A 1 123 ? 123.283 0.078 136.827 1.00 17.58 253 LEU A N 1
ATOM 932 C CA . LEU A 1 123 ? 122.884 0.991 135.737 1.00 17.80 253 LEU A CA 1
ATOM 933 C C . LEU A 1 123 ? 121.625 1.754 136.144 1.00 18.22 253 LEU A C 1
ATOM 934 O O . LEU A 1 123 ? 121.558 3.015 135.981 1.00 15.91 253 LEU A O 1
ATOM 939 N N . LEU A 1 124 ? 120.696 1.052 136.742 1.00 16.99 254 LEU A N 1
ATOM 940 C CA . LEU A 1 124 ? 119.457 1.710 137.204 1.00 18.35 254 LEU A CA 1
ATOM 941 C C . LEU A 1 124 ? 119.747 2.784 138.307 1.00 17.84 254 LEU A C 1
ATOM 942 O O . LEU A 1 124 ? 119.163 3.841 138.300 1.00 19.91 254 LEU A O 1
ATOM 947 N N . SER A 1 125 ? 120.593 2.435 139.253 1.00 17.50 255 SER A N 1
ATOM 948 C CA . SER A 1 125 ? 120.954 3.281 140.388 1.00 17.86 255 SER A CA 1
ATOM 949 C C . SER A 1 125 ? 121.568 4.539 139.829 1.00 18.63 255 SER A C 1
ATOM 950 O O . SER A 1 125 ? 121.259 5.652 140.305 1.00 17.95 255 SER A O 1
ATOM 953 N N . ALA A 1 126 ? 122.440 4.428 138.813 1.00 18.18 256 ALA A N 1
ATOM 954 C CA . ALA A 1 126 ? 123.119 5.576 138.230 1.00 21.08 256 ALA A CA 1
ATOM 955 C C . ALA A 1 126 ? 122.127 6.464 137.494 1.00 22.42 256 ALA A C 1
ATOM 956 O O . ALA A 1 126 ? 122.260 7.698 137.525 1.00 23.91 256 ALA A O 1
ATOM 958 N N . LEU A 1 127 ? 121.106 5.862 136.840 1.00 20.79 257 LEU A N 1
ATOM 959 C CA . LEU A 1 127 ? 120.068 6.719 136.262 1.00 22.21 257 LEU A CA 1
ATOM 960 C C . LEU A 1 127 ? 119.319 7.580 137.337 1.00 22.03 257 LEU A C 1
ATOM 961 O O . LEU A 1 127 ? 119.016 8.769 137.104 1.00 22.72 257 LEU A O 1
ATOM 966 N N . CYS A 1 128 ? 119.059 6.965 138.486 1.00 20.85 258 CYS A N 1
ATOM 967 C CA . CYS A 1 128 ? 118.275 7.592 139.519 1.00 21.07 258 CYS A CA 1
ATOM 968 C C . CYS A 1 128 ? 118.946 8.804 140.136 1.00 24.60 258 CYS A C 1
ATOM 969 O O . CYS A 1 128 ? 118.290 9.729 140.588 1.00 25.89 258 CYS A O 1
ATOM 972 N N . ILE A 1 129 ? 120.266 8.789 140.198 1.00 26.02 259 ILE A N 1
ATOM 973 C CA . ILE A 1 129 ? 120.950 9.914 140.795 1.00 33.50 259 ILE A CA 1
ATOM 974 C C . ILE A 1 129 ? 121.363 10.987 139.766 1.00 33.91 259 ILE A C 1
ATOM 975 O O . ILE A 1 129 ? 121.993 11.976 140.116 1.00 37.82 259 ILE A O 1
ATOM 980 N N . LEU A 1 130 ? 121.018 10.827 138.493 1.00 31.99 260 LEU A N 1
ATOM 981 C CA . LEU A 1 130 ? 121.413 11.833 137.476 1.00 34.60 260 LEU A CA 1
ATOM 982 C C . LEU A 1 130 ? 120.790 13.185 137.815 1.00 42.40 260 LEU A C 1
ATOM 983 O O . LEU A 1 130 ? 119.598 13.241 138.161 1.00 43.75 260 LEU A O 1
ATOM 988 N N . PRO A 1 131 ? 121.569 14.280 137.690 1.00 50.12 261 PRO A N 1
ATOM 989 C CA . PRO A 1 131 ? 120.903 15.569 137.860 1.00 52.83 261 PRO A CA 1
ATOM 990 C C . PRO A 1 131 ? 119.756 15.703 136.863 1.00 52.37 261 PRO A C 1
ATOM 991 O O . PRO A 1 131 ? 118.662 16.093 137.258 1.00 52.22 261 PRO A O 1
ATOM 995 N N . GLN A 1 132 ? 120.007 15.317 135.601 1.00 51.58 262 GLN A N 1
ATOM 996 C CA . GLN A 1 132 ? 119.062 15.507 134.517 1.00 52.55 262 GLN A CA 1
ATOM 997 C C . GLN A 1 132 ? 118.972 14.300 133.593 1.00 48.54 262 GLN A C 1
ATOM 998 O O . GLN A 1 132 ? 119.985 13.636 133.341 1.00 48.71 262 GLN A O 1
ATOM 1004 N N . PRO A 1 133 ? 117.740 13.961 133.132 1.00 42.17 263 PRO A N 1
ATOM 1005 C CA . PRO A 1 133 ? 116.489 14.519 133.601 1.00 42.49 263 PRO A CA 1
ATOM 1006 C C . PRO A 1 133 ? 116.282 14.071 135.047 1.00 44.82 263 PRO A C 1
ATOM 1007 O O . PRO A 1 133 ? 116.929 13.113 135.538 1.00 39.73 263 PRO A O 1
ATOM 1011 N N . GLU A 1 134 ? 115.381 14.774 135.699 1.00 45.05 264 GLU A N 1
ATOM 1012 C CA . GLU A 1 134 ? 115.095 14.579 137.098 1.00 45.74 264 GLU A CA 1
ATOM 1013 C C . GLU A 1 134 ? 114.087 13.432 137.200 1.00 43.00 264 GLU A C 1
ATOM 1014 O O . GLU A 1 134 ? 113.375 13.133 136.242 1.00 36.19 264 GLU A O 1
ATOM 1020 N N . ASP A 1 135 ? 114.037 12.817 138.378 1.00 35.07 265 ASP A N 1
ATOM 1021 C CA . ASP A 1 135 ? 112.985 11.868 138.694 1.00 31.60 265 ASP A CA 1
ATOM 1022 C C . ASP A 1 135 ? 113.013 10.617 137.807 1.00 25.56 265 ASP A C 1
ATOM 1023 O O . ASP A 1 135 ? 111.993 10.013 137.533 1.00 21.91 265 ASP A O 1
ATOM 1028 N N . MET A 1 136 ? 114.214 10.199 137.470 1.00 22.79 266 MET A N 1
ATOM 1029 C CA . MET A 1 136 ? 114.374 8.895 136.861 1.00 21.73 266 MET A CA 1
ATOM 1030 C C . MET A 1 136 ? 113.922 7.765 137.787 1.00 18.80 266 MET A C 1
ATOM 1031 O O . MET A 1 136 ? 113.477 6.702 137.292 1.00 16.34 266 MET A O 1
ATOM 1036 N N . ASN A 1 137 ? 113.992 8.005 139.092 1.00 19.01 267 ASN A N 1
ATOM 1037 C CA . ASN A 1 137 ? 113.466 7.042 140.031 1.00 19.27 267 ASN A CA 1
ATOM 1038 C C . ASN A 1 137 ? 111.987 6.679 139.673 1.00 17.06 267 ASN A C 1
ATOM 1039 O O . ASN A 1 137 ? 111.614 5.566 139.818 1.00 18.45 267 ASN A O 1
ATOM 1044 N N . GLU A 1 138 ? 111.186 7.651 139.266 1.00 17.54 268 GLU A N 1
ATOM 1045 C CA . GLU A 1 138 ? 109.782 7.425 138.943 1.00 17.49 268 GLU A CA 1
ATOM 1046 C C . GLU A 1 138 ? 109.649 6.506 137.729 1.00 18.90 268 GLU A C 1
ATOM 1047 O O . GLU A 1 138 ? 108.773 5.635 137.706 1.00 17.24 268 GLU A O 1
ATOM 1053 N N . ARG A 1 139 ? 110.552 6.660 136.754 1.00 19.26 269 ARG A N 1
ATOM 1054 C CA . ARG A 1 139 ? 110.487 5.859 135.577 1.00 19.42 269 ARG A CA 1
ATOM 1055 C C . ARG A 1 139 ? 110.929 4.476 135.905 1.00 17.22 269 ARG A C 1
ATOM 1056 O O . ARG A 1 139 ? 110.346 3.494 135.383 1.00 17.91 269 ARG A O 1
ATOM 1064 N N . VAL A 1 140 ? 111.892 4.355 136.797 1.00 15.72 270 VAL A N 1
ATOM 1065 C CA . VAL A 1 140 ? 112.278 2.968 137.260 1.00 15.51 270 VAL A CA 1
ATOM 1066 C C . VAL A 1 140 ? 111.130 2.252 137.979 1.00 15.79 270 VAL A C 1
ATOM 1067 O O . VAL A 1 140 ? 110.846 1.103 137.728 1.00 16.50 270 VAL A O 1
ATOM 1071 N N . LEU A 1 141 ? 110.445 2.937 138.869 1.00 16.90 271 LEU A N 1
ATOM 1072 C CA . LEU A 1 141 ? 109.333 2.381 139.583 1.00 16.50 271 LEU A CA 1
ATOM 1073 C C . LEU A 1 141 ? 108.191 2.025 138.661 1.00 17.52 271 LEU A C 1
ATOM 1074 O O . LEU A 1 141 ? 107.547 1.040 138.896 1.00 19.12 271 LEU A O 1
ATOM 1079 N N . GLU A 1 142 ? 107.926 2.821 137.622 1.00 18.46 272 GLU A N 1
ATOM 1080 C CA . GLU A 1 142 ? 106.913 2.487 136.634 1.00 18.63 272 GLU A CA 1
ATOM 1081 C C . GLU A 1 142 ? 107.260 1.141 135.997 1.00 18.31 272 GLU A C 1
ATOM 1082 O O . GLU A 1 142 ? 106.402 0.311 135.809 1.00 17.56 272 GLU A O 1
ATOM 1088 N N . ALA A 1 143 ? 108.530 0.979 135.649 1.00 17.66 273 ALA A N 1
ATOM 1089 C CA . ALA A 1 143 ? 108.941 -0.251 134.995 1.00 16.88 273 ALA A CA 1
ATOM 1090 C C . ALA A 1 143 ? 108.918 -1.439 135.971 1.00 16.51 273 ALA A C 1
ATOM 1091 O O . ALA A 1 143 ? 108.572 -2.567 135.566 1.00 17.58 273 ALA A O 1
ATOM 1093 N N . MET A 1 144 ? 109.280 -1.214 137.226 1.00 15.88 274 MET A N 1
ATOM 1094 C CA . MET A 1 144 ? 109.176 -2.291 138.268 1.00 16.94 274 MET A CA 1
ATOM 1095 C C . MET A 1 144 ? 107.735 -2.718 138.443 1.00 16.56 274 MET A C 1
ATOM 1096 O O . MET A 1 144 ? 107.442 -3.909 138.640 1.00 17.65 274 MET A O 1
ATOM 1101 N N . THR A 1 145 ? 106.794 -1.759 138.331 1.00 17.21 275 THR A N 1
ATOM 1102 C CA . THR A 1 145 ? 105.381 -2.087 138.411 1.00 16.63 275 THR A CA 1
ATOM 1103 C C . THR A 1 145 ? 104.919 -2.950 137.253 1.00 16.75 275 THR A C 1
ATOM 1104 O O . THR A 1 145 ? 104.168 -3.910 137.469 1.00 16.95 275 THR A O 1
ATOM 1108 N N . GLU A 1 146 ? 105.341 -2.595 136.025 1.00 18.43 276 GLU A N 1
ATOM 1109 C CA . GLU A 1 146 ? 105.001 -3.325 134.840 1.00 20.20 276 GLU A CA 1
ATOM 1110 C C . GLU A 1 146 ? 105.578 -4.733 134.966 1.00 20.25 276 GLU A C 1
ATOM 1111 O O . GLU A 1 146 ? 104.883 -5.673 134.657 1.00 21.44 276 GLU A O 1
ATOM 1117 N N . ARG A 1 147 ? 106.813 -4.868 135.390 1.00 18.89 277 ARG A N 1
ATOM 1118 C CA . ARG A 1 147 ? 107.448 -6.202 135.527 1.00 19.42 277 ARG A CA 1
ATOM 1119 C C . ARG A 1 147 ? 106.694 -7.005 136.528 1.00 21.07 277 ARG A C 1
ATOM 1120 O O . ARG A 1 147 ? 106.503 -8.261 136.327 1.00 21.00 277 ARG A O 1
ATOM 1128 N N . ALA A 1 148 ? 106.239 -6.384 137.617 1.00 18.79 278 ALA A N 1
ATOM 1129 C CA . ALA A 1 148 ? 105.528 -7.117 138.669 1.00 19.60 278 ALA A CA 1
ATOM 1130 C C . ALA A 1 148 ? 104.250 -7.734 138.109 1.00 21.08 278 ALA A C 1
ATOM 1131 O O . ALA A 1 148 ? 103.869 -8.890 138.464 1.00 21.97 278 ALA A O 1
ATOM 1133 N N . GLU A 1 149 ? 103.548 -6.952 137.274 1.00 21.30 279 GLU A N 1
ATOM 1134 C CA . GLU A 1 149 ? 102.291 -7.423 136.673 1.00 23.84 279 GLU A CA 1
ATOM 1135 C C . GLU A 1 149 ? 102.628 -8.602 135.716 1.00 27.70 279 GLU A C 1
ATOM 1136 O O . GLU A 1 149 ? 101.951 -9.606 135.707 1.00 24.85 279 GLU A O 1
ATOM 1142 N N . MET A 1 150 ? 103.678 -8.441 134.924 1.00 27.64 280 MET A N 1
ATOM 1143 C CA . MET A 1 150 ? 104.070 -9.463 133.908 1.00 31.60 280 MET A CA 1
ATOM 1144 C C . MET A 1 150 ? 104.515 -10.750 134.580 1.00 30.18 280 MET A C 1
ATOM 1145 O O . MET A 1 150 ? 104.140 -11.790 134.100 1.00 31.01 280 MET A O 1
ATOM 1150 N N . ASP A 1 151 ? 105.303 -10.674 135.668 1.00 29.03 281 ASP A N 1
ATOM 1151 C CA . ASP A 1 151 ? 105.867 -11.849 136.369 1.00 26.66 281 ASP A CA 1
ATOM 1152 C C . ASP A 1 151 ? 104.945 -12.363 137.470 1.00 29.64 281 ASP A C 1
ATOM 1153 O O . ASP A 1 151 ? 105.271 -13.370 138.122 1.00 27.24 281 ASP A O 1
ATOM 1158 N N . GLU A 1 152 ? 103.869 -11.626 137.776 1.00 28.00 282 GLU A N 1
ATOM 1159 C CA . GLU A 1 152 ? 102.948 -11.986 138.874 1.00 28.83 282 GLU A CA 1
ATOM 1160 C C . GLU A 1 152 ? 103.631 -12.119 140.252 1.00 30.30 282 GLU A C 1
ATOM 1161 O O . GLU A 1 152 ? 103.462 -13.106 140.972 1.00 30.24 282 GLU A O 1
ATOM 1167 N N . VAL A 1 153 ? 104.400 -11.106 140.628 1.00 27.76 283 VAL A N 1
ATOM 1168 C CA . VAL A 1 153 ? 105.111 -11.019 141.913 1.00 31.04 283 VAL A CA 1
ATOM 1169 C C . VAL A 1 153 ? 104.867 -9.595 142.510 1.00 27.45 283 VAL A C 1
ATOM 1170 O O . VAL A 1 153 ? 104.333 -8.751 141.786 1.00 24.85 283 VAL A O 1
ATOM 1174 N N . GLU A 1 154 ? 105.165 -9.382 143.793 1.00 24.86 284 GLU A N 1
ATOM 1175 C CA . GLU A 1 154 ? 105.129 -7.990 144.331 1.00 26.26 284 GLU A CA 1
ATOM 1176 C C . GLU A 1 154 ? 106.292 -7.205 143.777 1.00 23.31 284 GLU A C 1
ATOM 1177 O O . GLU A 1 154 ? 107.403 -7.743 143.549 1.00 23.70 284 GLU A O 1
ATOM 1183 N N . ARG A 1 155 ? 106.117 -5.914 143.519 1.00 22.09 285 ARG A N 1
ATOM 1184 C CA . ARG A 1 155 ? 107.125 -5.265 142.722 1.00 21.91 285 ARG A CA 1
ATOM 1185 C C . ARG A 1 155 ? 108.521 -5.178 143.289 1.00 20.25 285 ARG A C 1
ATOM 1186 O O . ARG A 1 155 ? 109.486 -5.097 142.487 1.00 20.07 285 ARG A O 1
ATOM 1194 N N . PHE A 1 156 ? 108.684 -5.136 144.621 1.00 19.01 286 PHE A N 1
ATOM 1195 C CA . PHE A 1 156 ? 109.997 -5.056 145.190 1.00 18.09 286 PHE A CA 1
ATOM 1196 C C . PHE A 1 156 ? 110.547 -6.444 145.525 1.00 19.14 286 PHE A C 1
ATOM 1197 O O . PHE A 1 156 ? 111.580 -6.572 146.147 1.00 18.52 286 PHE A O 1
ATOM 1205 N N . GLN A 1 157 ? 109.850 -7.478 145.167 1.00 20.84 287 GLN A N 1
ATOM 1206 C CA . GLN A 1 157 ? 110.331 -8.803 145.590 1.00 23.72 287 GLN A CA 1
ATOM 1207 C C . GLN A 1 157 ? 111.694 -9.199 145.022 1.00 24.41 287 GLN A C 1
ATOM 1208 O O . GLN A 1 157 ? 112.467 -9.816 145.732 1.00 22.78 287 GLN A O 1
ATOM 1214 N N . PRO A 1 158 ? 112.006 -8.852 143.754 1.00 24.12 288 PRO A N 1
ATOM 1215 C CA . PRO A 1 158 ? 113.349 -9.183 143.272 1.00 23.80 288 PRO A CA 1
ATOM 1216 C C . PRO A 1 158 ? 114.454 -8.549 144.078 1.00 24.19 288 PRO A C 1
ATOM 1217 O O . PRO A 1 158 ? 115.483 -9.191 144.306 1.00 24.21 288 PRO A O 1
ATOM 1221 N N . LEU A 1 159 ? 114.275 -7.290 144.519 1.00 22.04 289 LEU A N 1
ATOM 1222 C CA . LEU A 1 159 ? 115.248 -6.641 145.393 1.00 24.07 289 LEU A CA 1
ATOM 1223 C C . LEU A 1 159 ? 115.346 -7.329 146.742 1.00 25.79 289 LEU A C 1
ATOM 1224 O O . LEU A 1 159 ? 116.450 -7.545 147.246 1.00 25.92 289 LEU A O 1
ATOM 1229 N N . LEU A 1 160 ? 114.235 -7.638 147.357 1.00 23.97 290 LEU A N 1
ATOM 1230 C CA . LEU A 1 160 ? 114.291 -8.437 148.577 1.00 26.24 290 LEU A CA 1
ATOM 1231 C C . LEU A 1 160 ? 114.983 -9.801 148.427 1.00 27.58 290 LEU A C 1
ATOM 1232 O O . LEU A 1 160 ? 115.758 -10.226 149.319 1.00 27.30 290 LEU A O 1
ATOM 1237 N N . ASP A 1 161 ? 114.747 -10.445 147.298 1.00 24.15 291 ASP A N 1
ATOM 1238 C CA . ASP A 1 161 ? 115.340 -11.780 147.060 1.00 24.82 291 ASP A CA 1
ATOM 1239 C C . ASP A 1 161 ? 116.832 -11.643 146.988 1.00 25.72 291 ASP A C 1
ATOM 1240 O O . ASP A 1 161 ? 117.532 -12.553 147.435 1.00 26.30 291 ASP A O 1
ATOM 1245 N N . GLY A 1 162 ? 117.326 -10.526 146.426 1.00 23.29 292 GLY A N 1
ATOM 1246 C CA . GLY A 1 162 ? 118.747 -10.226 146.325 1.00 24.02 292 GLY A CA 1
ATOM 1247 C C . GLY A 1 162 ? 119.430 -10.014 147.662 1.00 24.70 292 GLY A C 1
ATOM 1248 O O . GLY A 1 162 ? 120.639 -10.219 147.784 1.00 26.01 292 GLY A O 1
ATOM 1249 N N . LEU A 1 163 ? 118.646 -9.624 148.675 1.00 24.56 293 LEU A N 1
ATOM 1250 C CA . LEU A 1 163 ? 119.145 -9.429 150.027 1.00 25.53 293 LEU A CA 1
ATOM 1251 C C . LEU A 1 163 ? 119.122 -10.655 150.934 1.00 29.91 293 LEU A C 1
ATOM 1252 O O . LEU A 1 163 ? 119.567 -10.581 152.074 1.00 31.39 293 LEU A O 1
ATOM 1257 N N . LYS A 1 164 ? 118.565 -11.757 150.464 1.00 33.70 294 LYS A N 1
ATOM 1258 C CA . LYS A 1 164 ? 118.480 -12.986 151.278 1.00 35.70 294 LYS A CA 1
ATOM 1259 C C . LYS A 1 164 ? 119.844 -13.525 151.666 1.00 34.85 294 LYS A C 1
ATOM 1260 O O . LYS A 1 164 ? 120.817 -13.460 150.917 1.00 32.23 294 LYS A O 1
ATOM 1266 N N . SER A 1 165 ? 119.925 -14.095 152.854 1.00 38.07 295 SER A N 1
ATOM 1267 C CA . SER A 1 165 ? 121.174 -14.720 153.268 1.00 40.92 295 SER A CA 1
ATOM 1268 C C . SER A 1 165 ? 121.362 -15.790 152.218 1.00 37.30 295 SER A C 1
ATOM 1269 O O . SER A 1 165 ? 120.410 -16.491 151.775 1.00 46.66 295 SER A O 1
ATOM 1272 N N . GLY A 1 166 ? 122.550 -15.899 151.738 1.00 36.49 296 GLY A N 1
ATOM 1273 C CA . GLY A 1 166 ? 122.760 -16.915 150.721 1.00 37.11 296 GLY A CA 1
ATOM 1274 C C . GLY A 1 166 ? 123.282 -16.276 149.480 1.00 35.82 296 GLY A C 1
ATOM 1275 O O . GLY A 1 166 ? 124.068 -16.853 148.792 1.00 31.47 296 GLY A O 1
ATOM 1276 N N . THR A 1 167 ? 122.856 -15.034 149.205 1.00 29.34 297 THR A N 1
ATOM 1277 C CA . THR A 1 167 ? 123.339 -14.354 148.026 1.00 28.21 297 THR A CA 1
ATOM 1278 C C . THR A 1 167 ? 124.695 -13.803 148.277 1.00 28.89 297 THR A C 1
ATOM 1279 O O . THR A 1 167 ? 125.114 -13.688 149.444 1.00 33.05 297 THR A O 1
ATOM 1283 N N . SER A 1 168 ? 125.383 -13.449 147.211 1.00 27.23 298 SER A N 1
ATOM 1284 C CA . SER A 1 168 ? 126.707 -12.832 147.349 1.00 28.76 298 SER A CA 1
ATOM 1285 C C . SER A 1 168 ? 126.609 -11.471 148.000 1.00 28.10 298 SER A C 1
ATOM 1286 O O . SER A 1 168 ? 125.578 -10.786 147.879 1.00 25.63 298 SER A O 1
ATOM 1289 N N . ILE A 1 169 ? 127.707 -11.047 148.611 1.00 28.11 299 ILE A N 1
ATOM 1290 C CA . ILE A 1 169 ? 127.770 -9.722 149.208 1.00 29.10 299 ILE A CA 1
ATOM 1291 C C . ILE A 1 169 ? 127.612 -8.649 148.118 1.00 28.23 299 ILE A C 1
ATOM 1292 O O . ILE A 1 169 ? 126.897 -7.674 148.359 1.00 26.10 299 ILE A O 1
ATOM 1297 N N . ALA A 1 170 ? 128.237 -8.827 146.959 1.00 26.27 300 ALA A N 1
ATOM 1298 C CA . ALA A 1 170 ? 128.095 -7.859 145.869 1.00 25.46 300 ALA A CA 1
ATOM 1299 C C . ALA A 1 170 ? 126.613 -7.667 145.448 1.00 22.76 300 ALA A C 1
ATOM 1300 O O . ALA A 1 170 ? 126.168 -6.539 145.142 1.00 24.53 300 ALA A O 1
ATOM 1302 N N . LEU A 1 171 ? 125.845 -8.716 145.422 1.00 22.63 301 LEU A N 1
ATOM 1303 C CA . LEU A 1 171 ? 124.410 -8.566 145.055 1.00 22.26 301 LEU A CA 1
ATOM 1304 C C . LEU A 1 171 ? 123.654 -7.824 146.156 1.00 21.93 301 LEU A C 1
ATOM 1305 O O . LEU A 1 171 ? 122.846 -6.922 145.853 1.00 20.98 301 LEU A O 1
ATOM 1310 N N . LYS A 1 172 ? 123.869 -8.211 147.443 1.00 22.20 302 LYS A N 1
ATOM 1311 C CA . LYS A 1 172 ? 123.277 -7.477 148.568 1.00 22.00 302 LYS A CA 1
ATOM 1312 C C . LYS A 1 172 ? 123.562 -5.985 148.533 1.00 22.90 302 LYS A C 1
ATOM 1313 O O . LYS A 1 172 ? 122.649 -5.154 148.649 1.00 21.04 302 LYS A O 1
ATOM 1319 N N . VAL A 1 173 ? 124.830 -5.645 148.339 1.00 22.59 303 VAL A N 1
ATOM 1320 C CA . VAL A 1 173 ? 125.180 -4.260 148.225 1.00 22.45 303 VAL A CA 1
ATOM 1321 C C . VAL A 1 173 ? 124.464 -3.570 147.044 1.00 22.12 303 VAL A C 1
ATOM 1322 O O . VAL A 1 173 ? 123.959 -2.479 147.214 1.00 20.73 303 VAL A O 1
ATOM 1326 N N . GLY A 1 174 ? 124.395 -4.210 145.880 1.00 21.17 304 GLY A N 1
ATOM 1327 C CA . GLY A 1 174 ? 123.736 -3.575 144.704 1.00 20.52 304 GLY A CA 1
ATOM 1328 C C . GLY A 1 174 ? 122.258 -3.403 144.900 1.00 20.48 304 GLY A C 1
ATOM 1329 O O . GLY A 1 174 ? 121.713 -2.356 144.479 1.00 19.07 304 GLY A O 1
ATOM 1330 N N . CYS A 1 175 ? 121.632 -4.332 145.628 1.00 20.13 305 CYS A N 1
ATOM 1331 C CA . CYS A 1 175 ? 120.195 -4.233 145.939 1.00 20.37 305 CYS A CA 1
ATOM 1332 C C . CYS A 1 175 ? 119.954 -3.057 146.867 1.00 21.21 305 CYS A C 1
ATOM 1333 O O . CYS A 1 175 ? 119.003 -2.291 146.657 1.00 19.44 305 CYS A O 1
ATOM 1336 N N . LEU A 1 176 ? 120.739 -2.948 147.947 1.00 20.10 306 LEU A N 1
ATOM 1337 C CA . LEU A 1 176 ? 120.464 -1.849 148.901 1.00 22.33 306 LEU A CA 1
ATOM 1338 C C . LEU A 1 176 ? 120.844 -0.573 148.200 1.00 20.39 306 LEU A C 1
ATOM 1339 O O . LEU A 1 176 ? 120.185 0.497 148.420 1.00 19.39 306 LEU A O 1
ATOM 1344 N N . GLN A 1 177 ? 121.859 -0.601 147.320 1.00 19.13 307 GLN A N 1
ATOM 1345 C CA . GLN A 1 177 ? 122.234 0.657 146.600 1.00 19.12 307 GLN A CA 1
ATOM 1346 C C . GLN A 1 177 ? 121.074 1.143 145.724 1.00 18.52 307 GLN A C 1
ATOM 1347 O O . GLN A 1 177 ? 120.763 2.295 145.697 1.00 18.89 307 GLN A O 1
ATOM 1353 N N . LEU A 1 178 ? 120.394 0.238 145.056 1.00 18.22 308 LEU A N 1
ATOM 1354 C CA . LEU A 1 178 ? 119.227 0.648 144.242 1.00 16.69 308 LEU A CA 1
ATOM 1355 C C . LEU A 1 178 ? 118.061 1.120 145.096 1.00 16.56 308 LEU A C 1
ATOM 1356 O O . LEU A 1 178 ? 117.384 2.121 144.701 1.00 17.60 308 LEU A O 1
ATOM 1361 N N . ILE A 1 179 ? 117.831 0.499 146.245 1.00 16.84 309 ILE A N 1
ATOM 1362 C CA . ILE A 1 179 ? 116.783 0.925 147.190 1.00 17.07 309 ILE A CA 1
ATOM 1363 C C . ILE A 1 179 ? 117.091 2.360 147.514 1.00 17.29 309 ILE A C 1
ATOM 1364 O O . ILE A 1 179 ? 116.194 3.229 147.501 1.00 17.07 309 ILE A O 1
ATOM 1369 N N . ASN A 1 180 ? 118.322 2.629 147.920 1.00 17.25 310 ASN A N 1
ATOM 1370 C CA . ASN A 1 180 ? 118.678 4.044 148.235 1.00 17.17 310 ASN A CA 1
ATOM 1371 C C . ASN A 1 180 ? 118.540 5.005 147.079 1.00 18.69 310 ASN A C 1
ATOM 1372 O O . ASN A 1 180 ? 118.204 6.167 147.272 1.00 18.25 310 ASN A O 1
ATOM 1377 N N . ALA A 1 181 ? 118.829 4.563 145.870 1.00 17.07 311 ALA A N 1
ATOM 1378 C CA . ALA A 1 181 ? 118.676 5.349 144.676 1.00 18.29 311 ALA A CA 1
ATOM 1379 C C . ALA A 1 181 ? 117.233 5.634 144.304 1.00 18.66 311 ALA A C 1
ATOM 1380 O O . ALA A 1 181 ? 116.957 6.637 143.682 1.00 19.31 311 ALA A O 1
ATOM 1382 N N . LEU A 1 182 ? 116.328 4.770 144.720 1.00 17.52 312 LEU A N 1
ATOM 1383 C CA . LEU A 1 182 ? 114.899 5.025 144.496 1.00 19.15 312 LEU A CA 1
ATOM 1384 C C . LEU A 1 182 ? 114.349 6.077 145.499 1.00 20.13 312 LEU A C 1
ATOM 1385 O O . LEU A 1 182 ? 113.493 6.859 145.146 1.00 22.58 312 LEU A O 1
ATOM 1390 N N . ILE A 1 183 ? 114.854 6.053 146.717 1.00 20.10 313 ILE A N 1
ATOM 1391 C CA . ILE A 1 183 ? 114.323 6.852 147.815 1.00 21.19 313 ILE A CA 1
ATOM 1392 C C . ILE A 1 183 ? 114.972 8.200 147.921 1.00 21.18 313 ILE A C 1
ATOM 1393 O O . ILE A 1 183 ? 114.285 9.265 147.936 1.00 20.75 313 ILE A O 1
ATOM 1398 N N . THR A 1 184 ? 116.297 8.182 148.074 1.00 20.39 314 THR A N 1
ATOM 1399 C CA . THR A 1 184 ? 117.010 9.373 148.470 1.00 20.86 314 THR A CA 1
ATOM 1400 C C . THR A 1 184 ? 116.863 10.505 147.484 1.00 21.42 314 THR A C 1
ATOM 1401 O O . THR A 1 184 ? 116.782 11.710 147.919 1.00 23.11 314 THR A O 1
ATOM 1405 N N . PRO A 1 185 ? 116.885 10.255 146.143 1.00 20.83 315 PRO A N 1
ATOM 1406 C CA . PRO A 1 185 ? 116.751 11.446 145.248 1.00 21.48 315 PRO A CA 1
ATOM 1407 C C . PRO A 1 185 ? 115.387 12.121 145.189 1.00 22.38 315 PRO A C 1
ATOM 1408 O O . PRO A 1 185 ? 115.251 13.217 144.604 1.00 26.10 315 PRO A O 1
ATOM 1412 N N . ALA A 1 186 ? 114.368 11.464 145.713 1.00 22.61 316 ALA A N 1
ATOM 1413 C CA . ALA A 1 186 ? 112.995 11.997 145.657 1.00 23.64 316 ALA A CA 1
ATOM 1414 C C . ALA A 1 186 ? 112.888 13.215 146.550 1.00 23.77 316 ALA A C 1
ATOM 1415 O O . ALA A 1 186 ? 113.254 13.154 147.698 1.00 23.55 316 ALA A O 1
ATOM 1417 N N . GLU A 1 187 ? 112.325 14.301 146.029 1.00 24.54 317 GLU A N 1
ATOM 1418 C CA . GLU A 1 187 ? 112.099 15.526 146.816 1.00 29.31 317 GLU A CA 1
ATOM 1419 C C . GLU A 1 187 ? 110.906 15.458 147.801 1.00 27.24 317 GLU A C 1
ATOM 1420 O O . GLU A 1 187 ? 110.922 16.077 148.833 1.00 27.64 317 GLU A O 1
ATOM 1426 N N . GLU A 1 188 ? 109.926 14.615 147.532 1.00 26.28 318 GLU A N 1
ATOM 1427 C CA . GLU A 1 188 ? 108.634 14.596 148.248 1.00 26.70 318 GLU A CA 1
ATOM 1428 C C . GLU A 1 188 ? 108.749 13.696 149.484 1.00 26.44 318 GLU A C 1
ATOM 1429 O O . GLU A 1 188 ? 108.878 12.456 149.362 1.00 22.33 318 GLU A O 1
ATOM 1435 N N . LEU A 1 189 ? 108.738 14.276 150.678 1.00 23.62 319 LEU A N 1
ATOM 1436 C CA . LEU A 1 189 ? 108.851 13.526 151.901 1.00 22.95 319 LEU A CA 1
ATOM 1437 C C . LEU A 1 189 ? 107.857 12.368 151.960 1.00 21.62 319 LEU A C 1
ATOM 1438 O O . LEU A 1 189 ? 108.206 11.235 152.396 1.00 21.73 319 LEU A O 1
ATOM 1443 N N . ASP A 1 190 ? 106.605 12.635 151.626 1.00 22.27 320 ASP A N 1
ATOM 1444 C CA . ASP A 1 190 ? 105.617 11.575 151.854 1.00 23.38 320 ASP A CA 1
ATOM 1445 C C . ASP A 1 190 ? 105.829 10.418 150.918 1.00 21.43 320 ASP A C 1
ATOM 1446 O O . ASP A 1 190 ? 105.488 9.260 151.216 1.00 20.36 320 ASP A O 1
ATOM 1451 N N . PHE A 1 191 ? 106.428 10.689 149.790 1.00 19.97 321 PHE A N 1
ATOM 1452 C CA . PHE A 1 191 ? 106.736 9.552 148.862 1.00 20.12 321 PHE A CA 1
ATOM 1453 C C . PHE A 1 191 ? 107.880 8.705 149.421 1.00 19.11 321 PHE A C 1
ATOM 1454 O O . PHE A 1 191 ? 107.794 7.442 149.436 1.00 19.34 321 PHE A O 1
ATOM 1462 N N . ARG A 1 192 ? 108.925 9.352 149.906 1.00 19.87 322 ARG A N 1
ATOM 1463 C CA . ARG A 1 192 ? 110.035 8.609 150.517 1.00 19.27 322 ARG A CA 1
ATOM 1464 C C . ARG A 1 192 ? 109.554 7.696 151.650 1.00 18.74 322 ARG A C 1
ATOM 1465 O O . ARG A 1 192 ? 109.911 6.515 151.721 1.00 18.83 322 ARG A O 1
ATOM 1473 N N . VAL A 1 193 ? 108.743 8.276 152.538 1.00 19.62 323 VAL A N 1
ATOM 1474 C CA . VAL A 1 193 ? 108.213 7.541 153.668 1.00 20.43 323 VAL A CA 1
ATOM 1475 C C . VAL A 1 193 ? 107.373 6.348 153.190 1.00 18.29 323 VAL A C 1
ATOM 1476 O O . VAL A 1 193 ? 107.446 5.194 153.726 1.00 19.36 323 VAL A O 1
ATOM 1480 N N . HIS A 1 194 ? 106.572 6.605 152.162 1.00 19.63 324 HIS A N 1
ATOM 1481 C CA . HIS A 1 194 ? 105.719 5.532 151.596 1.00 19.24 324 HIS A CA 1
ATOM 1482 C C . HIS A 1 194 ? 106.478 4.357 151.047 1.00 19.09 324 HIS A C 1
ATOM 1483 O O . HIS A 1 194 ? 106.142 3.186 151.302 1.00 18.57 324 HIS A O 1
ATOM 1490 N N . ILE A 1 195 ? 107.447 4.642 150.211 1.00 19.44 325 ILE A N 1
ATOM 1491 C CA . ILE A 1 195 ? 108.269 3.558 149.589 1.00 20.63 325 ILE A CA 1
ATOM 1492 C C . ILE A 1 195 ? 109.009 2.784 150.618 1.00 21.19 325 ILE A C 1
ATOM 1493 O O . ILE A 1 195 ? 109.106 1.552 150.578 1.00 18.62 325 ILE A O 1
ATOM 1498 N N . ARG A 1 196 ? 109.600 3.497 151.562 1.00 21.04 326 ARG A N 1
ATOM 1499 C CA . ARG A 1 196 ? 110.312 2.847 152.654 1.00 22.07 326 ARG A CA 1
ATOM 1500 C C . ARG A 1 196 ? 109.396 1.912 153.399 1.00 21.20 326 ARG A C 1
ATOM 1501 O O . ARG A 1 196 ? 109.748 0.765 153.636 1.00 20.80 326 ARG A O 1
ATOM 1509 N N . SER A 1 197 ? 108.164 2.365 153.685 1.00 21.99 327 SER A N 1
ATOM 1510 C CA . SER A 1 197 ? 107.214 1.553 154.393 1.00 23.51 327 SER A CA 1
ATOM 1511 C C . SER A 1 197 ? 106.785 0.330 153.569 1.00 22.80 327 SER A C 1
ATOM 1512 O O . SER A 1 197 ? 106.670 -0.820 154.063 1.00 23.93 327 SER A O 1
ATOM 1515 N N . GLU A 1 198 ? 106.583 0.532 152.274 1.00 21.29 328 GLU A N 1
ATOM 1516 C CA . GLU A 1 198 ? 106.310 -0.632 151.376 1.00 20.18 328 GLU A CA 1
ATOM 1517 C C . GLU A 1 198 ? 107.394 -1.679 151.427 1.00 19.47 328 GLU A C 1
ATOM 1518 O O . GLU A 1 198 ? 107.105 -2.890 151.560 1.00 18.10 328 GLU A O 1
ATOM 1524 N N . LEU A 1 199 ? 108.667 -1.247 151.416 1.00 18.23 329 LEU A N 1
ATOM 1525 C CA . LEU A 1 199 ? 109.772 -2.220 151.503 1.00 19.37 329 LEU A CA 1
ATOM 1526 C C . LEU A 1 199 ? 109.768 -2.895 152.870 1.00 20.63 329 LEU A C 1
ATOM 1527 O O . LEU A 1 199 ? 109.962 -4.127 152.998 1.00 23.51 329 LEU A O 1
ATOM 1532 N N . MET A 1 200 ? 109.538 -2.119 153.915 1.00 23.25 330 MET A N 1
ATOM 1533 C CA . MET A 1 200 ? 109.575 -2.691 155.296 1.00 26.88 330 MET A CA 1
ATOM 1534 C C . MET A 1 200 ? 108.518 -3.739 155.440 1.00 28.17 330 MET A C 1
ATOM 1535 O O . MET A 1 200 ? 108.800 -4.850 155.932 1.00 28.67 330 MET A O 1
ATOM 1540 N N . ARG A 1 201 ? 107.334 -3.436 154.948 1.00 27.44 331 ARG A N 1
ATOM 1541 C CA . ARG A 1 201 ? 106.225 -4.399 155.004 1.00 32.19 331 ARG A CA 1
ATOM 1542 C C . ARG A 1 201 ? 106.437 -5.672 154.210 1.00 31.97 331 ARG A C 1
ATOM 1543 O O . ARG A 1 201 ? 105.945 -6.734 154.581 1.00 28.47 331 ARG A O 1
ATOM 1551 N N . LEU A 1 202 ? 107.135 -5.576 153.081 1.00 27.08 332 LEU A N 1
ATOM 1552 C CA . LEU A 1 202 ? 107.438 -6.766 152.299 1.00 27.84 332 LEU A CA 1
ATOM 1553 C C . LEU A 1 202 ? 108.470 -7.606 152.940 1.00 28.15 332 LEU A C 1
ATOM 1554 O O . LEU A 1 202 ? 108.598 -8.718 152.575 1.00 29.28 332 LEU A O 1
ATOM 1559 N N . GLY A 1 203 ? 109.226 -7.098 153.897 1.00 28.42 333 GLY A N 1
ATOM 1560 C CA . GLY A 1 203 ? 110.179 -7.952 154.579 1.00 29.17 333 GLY A CA 1
ATOM 1561 C C . GLY A 1 203 ? 111.529 -7.307 154.802 1.00 27.56 333 GLY A C 1
ATOM 1562 O O . GLY A 1 203 ? 112.438 -7.986 155.327 1.00 32.05 333 GLY A O 1
ATOM 1563 N N . LEU A 1 204 ? 111.712 -6.041 154.445 1.00 24.38 334 LEU A N 1
ATOM 1564 C CA . LEU A 1 204 ? 113.022 -5.445 154.646 1.00 24.44 334 LEU A CA 1
ATOM 1565 C C . LEU A 1 204 ? 113.332 -5.329 156.143 1.00 24.78 334 LEU A C 1
ATOM 1566 O O . LEU A 1 204 ? 114.484 -5.320 156.544 1.00 26.28 334 LEU A O 1
ATOM 1571 N N . HIS A 1 205 ? 112.305 -5.180 156.971 1.00 25.18 335 HIS A N 1
ATOM 1572 C CA . HIS A 1 205 ? 112.511 -5.028 158.420 1.00 31.95 335 HIS A CA 1
ATOM 1573 C C . HIS A 1 205 ? 113.351 -6.173 158.967 1.00 31.83 335 HIS A C 1
ATOM 1574 O O . HIS A 1 205 ? 114.358 -5.945 159.621 1.00 32.98 335 HIS A O 1
ATOM 1581 N N . GLN A 1 206 ? 112.982 -7.398 158.655 1.00 33.83 336 GLN A N 1
ATOM 1582 C CA . GLN A 1 206 ? 113.743 -8.546 159.143 1.00 40.03 336 GLN A CA 1
ATOM 1583 C C . GLN A 1 206 ? 115.152 -8.671 158.524 1.00 38.46 336 GLN A C 1
ATOM 1584 O O . GLN A 1 206 ? 116.128 -9.017 159.206 1.00 36.85 336 GLN A O 1
ATOM 1590 N N . VAL A 1 207 ? 115.214 -8.488 157.205 1.00 29.87 337 VAL A N 1
ATOM 1591 C CA . VAL A 1 207 ? 116.431 -8.544 156.453 1.00 32.46 337 VAL A CA 1
ATOM 1592 C C . VAL A 1 207 ? 117.497 -7.599 156.969 1.00 31.39 337 VAL A C 1
ATOM 1593 O O . VAL A 1 207 ? 118.675 -7.969 157.012 1.00 31.06 337 VAL A O 1
ATOM 1597 N N . LEU A 1 208 ? 117.103 -6.379 157.327 1.00 31.27 338 LEU A N 1
ATOM 1598 C CA . LEU A 1 208 ? 118.056 -5.378 157.775 1.00 34.21 338 LEU A CA 1
ATOM 1599 C C . LEU A 1 208 ? 118.811 -5.824 159.001 1.00 36.84 338 LEU A C 1
ATOM 1600 O O . LEU A 1 208 ? 120.018 -5.545 159.125 1.00 33.77 338 LEU A O 1
ATOM 1605 N N . GLN A 1 209 ? 118.122 -6.542 159.879 1.00 39.41 339 GLN A N 1
ATOM 1606 C CA . GLN A 1 209 ? 118.805 -7.080 161.065 1.00 43.66 339 GLN A CA 1
ATOM 1607 C C . GLN A 1 209 ? 119.994 -7.952 160.631 1.00 42.54 339 GLN A C 1
ATOM 1608 O O . GLN A 1 209 ? 121.094 -7.786 161.143 1.00 42.54 339 GLN A O 1
ATOM 1614 N N . GLU A 1 210 ? 119.790 -8.828 159.640 1.00 38.65 340 GLU A N 1
ATOM 1615 C CA . GLU A 1 210 ? 120.872 -9.687 159.119 1.00 36.96 340 GLU A CA 1
ATOM 1616 C C . GLU A 1 210 ? 121.949 -8.885 158.429 1.00 36.98 340 GLU A C 1
ATOM 1617 O O . GLU A 1 210 ? 123.118 -9.222 158.502 1.00 35.23 340 GLU A O 1
ATOM 1623 N N . LEU A 1 211 ? 121.551 -7.825 157.691 1.00 35.74 341 LEU A N 1
ATOM 1624 C CA . LEU A 1 211 ? 122.541 -7.034 156.962 1.00 31.53 341 LEU A CA 1
ATOM 1625 C C . LEU A 1 211 ? 123.511 -6.276 157.863 1.00 32.90 341 LEU A C 1
ATOM 1626 O O . LEU A 1 211 ? 124.712 -6.156 157.537 1.00 36.60 341 LEU A O 1
ATOM 1631 N N . ARG A 1 212 ? 123.027 -5.824 159.008 1.00 34.92 342 ARG A N 1
ATOM 1632 C CA . ARG A 1 212 ? 123.863 -5.055 159.928 1.00 35.19 342 ARG A CA 1
ATOM 1633 C C . ARG A 1 212 ? 124.999 -5.884 160.519 1.00 38.29 342 ARG A C 1
ATOM 1634 O O . ARG A 1 212 ? 125.999 -5.335 160.937 1.00 43.42 342 ARG A O 1
ATOM 1642 N N . GLU A 1 213 ? 124.882 -7.195 160.498 1.00 38.77 343 GLU A N 1
ATOM 1643 C CA . GLU A 1 213 ? 125.944 -8.033 161.044 1.00 44.74 343 GLU A CA 1
ATOM 1644 C C . GLU A 1 213 ? 127.081 -8.217 160.068 1.00 43.97 343 GLU A C 1
ATOM 1645 O O . GLU A 1 213 ? 128.145 -8.657 160.472 1.00 40.64 343 GLU A O 1
ATOM 1651 N N . ILE A 1 214 ? 126.883 -7.859 158.792 1.00 39.28 344 ILE A N 1
ATOM 1652 C CA . ILE A 1 214 ? 127.881 -8.108 157.757 1.00 39.04 344 ILE A CA 1
ATOM 1653 C C . ILE A 1 214 ? 129.047 -7.143 157.887 1.00 39.88 344 ILE A C 1
ATOM 1654 O O . ILE A 1 214 ? 128.857 -5.925 157.928 1.00 39.24 344 ILE A O 1
ATOM 1659 N N . GLU A 1 215 ? 130.262 -7.694 157.949 1.00 40.49 345 GLU A N 1
ATOM 1660 C CA . GLU A 1 215 ? 131.480 -6.898 158.019 1.00 40.70 345 GLU A CA 1
ATOM 1661 C C . GLU A 1 215 ? 132.011 -6.625 156.624 1.00 41.58 345 GLU A C 1
ATOM 1662 O O . GLU A 1 215 ? 133.005 -7.236 156.164 1.00 42.70 345 GLU A O 1
ATOM 1668 N N . ASN A 1 216 ? 131.413 -5.649 155.984 1.00 37.49 346 ASN A N 1
ATOM 1669 C CA . ASN A 1 216 ? 131.812 -5.266 154.650 1.00 37.48 346 ASN A CA 1
ATOM 1670 C C . ASN A 1 216 ? 131.556 -3.784 154.584 1.00 35.55 346 ASN A C 1
ATOM 1671 O O . ASN A 1 216 ? 130.449 -3.315 154.902 1.00 34.47 346 ASN A O 1
ATOM 1676 N N . GLU A 1 217 ? 132.565 -3.022 154.225 1.00 33.77 347 GLU A N 1
ATOM 1677 C CA . GLU A 1 217 ? 132.418 -1.575 154.278 1.00 36.45 347 GLU A CA 1
ATOM 1678 C C . GLU A 1 217 ? 131.397 -1.019 153.246 1.00 33.83 347 GLU A C 1
ATOM 1679 O O . GLU A 1 217 ? 130.799 0.034 153.479 1.00 34.21 347 GLU A O 1
ATOM 1685 N N . ASP A 1 218 ? 131.339 -1.625 152.083 1.00 30.49 348 ASP A N 1
ATOM 1686 C CA . ASP A 1 218 ? 130.431 -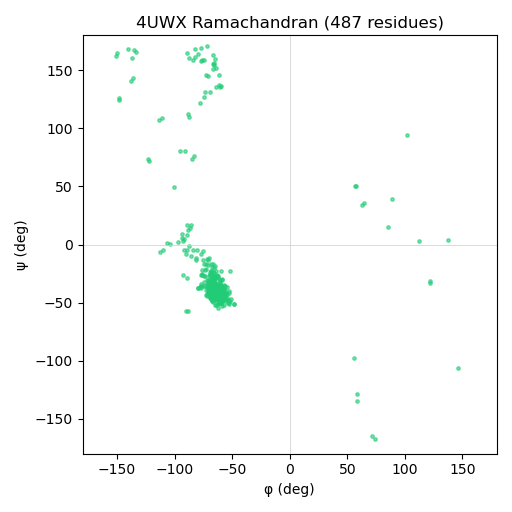1.119 151.044 1.00 32.12 348 ASP A CA 1
ATOM 1687 C C . ASP A 1 218 ? 129.009 -1.310 151.522 1.00 27.89 348 ASP A C 1
ATOM 1688 O O . ASP A 1 218 ? 128.203 -0.452 151.309 1.00 27.07 348 ASP A O 1
ATOM 1693 N N . MET A 1 219 ? 128.707 -2.414 152.179 1.00 26.56 349 MET A N 1
ATOM 1694 C CA . MET A 1 219 ? 127.400 -2.580 152.829 1.00 28.47 349 MET A CA 1
ATOM 1695 C C . MET A 1 219 ? 127.140 -1.518 153.906 1.00 29.72 349 MET A C 1
ATOM 1696 O O . MET A 1 219 ? 126.092 -0.893 153.950 1.00 29.83 349 MET A O 1
ATOM 1701 N N . LYS A 1 220 ? 128.126 -1.269 154.775 1.00 28.06 350 LYS A N 1
ATOM 1702 C CA . LYS A 1 220 ? 127.957 -0.296 155.812 1.00 29.09 350 LYS A CA 1
ATOM 1703 C C . LYS A 1 220 ? 127.672 1.112 155.257 1.00 27.16 350 LYS A C 1
ATOM 1704 O O . LYS A 1 220 ? 126.862 1.860 155.847 1.00 30.25 350 LYS A O 1
ATOM 1710 N N . VAL A 1 221 ? 128.298 1.462 154.140 1.00 26.99 351 VAL A N 1
ATOM 1711 C CA . VAL A 1 221 ? 128.056 2.746 153.519 1.00 27.67 351 VAL A CA 1
ATOM 1712 C C . VAL A 1 221 ? 126.551 2.831 153.117 1.00 26.31 351 VAL A C 1
ATOM 1713 O O . VAL A 1 221 ? 125.891 3.833 153.358 1.00 23.48 351 VAL A O 1
ATOM 1717 N N . GLN A 1 222 ? 126.042 1.776 152.505 1.00 25.05 352 GLN A N 1
ATOM 1718 C CA . GLN A 1 222 ? 124.644 1.834 152.053 1.00 23.26 352 GLN A CA 1
ATOM 1719 C C . GLN A 1 222 ? 123.701 1.807 153.250 1.00 25.20 352 GLN A C 1
ATOM 1720 O O . GLN A 1 222 ? 122.647 2.439 153.168 1.00 22.87 352 GLN A O 1
ATOM 1726 N N . LEU A 1 223 ? 124.032 1.062 154.315 1.00 24.20 353 LEU A N 1
ATOM 1727 C CA . LEU A 1 223 ? 123.133 1.027 155.470 1.00 25.17 353 LEU A CA 1
ATOM 1728 C C . LEU A 1 223 ? 123.079 2.387 156.109 1.00 26.14 353 LEU A C 1
ATOM 1729 O O . LEU A 1 223 ? 122.022 2.852 156.535 1.00 25.77 353 LEU A O 1
ATOM 1734 N N . CYS A 1 224 ? 124.237 3.054 156.131 1.00 27.15 354 CYS A N 1
ATOM 1735 C CA . CYS A 1 224 ? 124.323 4.405 156.677 1.00 27.72 354 CYS A CA 1
ATOM 1736 C C . CYS A 1 224 ? 123.451 5.415 155.950 1.00 25.88 354 CYS A C 1
ATOM 1737 O O . CYS A 1 224 ? 122.711 6.210 156.584 1.00 24.41 354 CYS A O 1
ATOM 1740 N N . VAL A 1 225 ? 123.483 5.379 154.615 1.00 23.28 355 VAL A N 1
ATOM 1741 C CA . VAL A 1 225 ? 122.638 6.239 153.798 1.00 22.22 355 VAL A CA 1
ATOM 1742 C C . VAL A 1 225 ? 121.154 5.930 154.077 1.00 20.83 355 VAL A C 1
ATOM 1743 O O . VAL A 1 225 ? 120.358 6.857 154.307 1.00 20.41 355 VAL A O 1
ATOM 1747 N N . PHE A 1 226 ? 120.797 4.674 154.094 1.00 20.19 356 PHE A N 1
ATOM 1748 C CA . PHE A 1 226 ? 119.456 4.249 154.292 1.00 20.48 356 PHE A CA 1
ATOM 1749 C C . PHE A 1 226 ? 118.953 4.720 155.688 1.00 21.15 356 PHE A C 1
ATOM 1750 O O . PHE A 1 226 ? 117.847 5.273 155.798 1.00 21.87 356 PHE A O 1
ATOM 1758 N N . ASP A 1 227 ? 119.721 4.456 156.745 1.00 21.46 357 ASP A N 1
ATOM 1759 C CA . ASP A 1 227 ? 119.289 4.768 158.121 1.00 22.87 357 ASP A CA 1
ATOM 1760 C C . ASP A 1 227 ? 119.214 6.267 158.314 1.00 24.73 357 ASP A C 1
ATOM 1761 O O . ASP A 1 227 ? 118.264 6.765 158.945 1.00 24.60 357 ASP A O 1
ATOM 1766 N N . GLU A 1 228 ? 120.216 6.997 157.817 1.00 25.21 358 GLU A N 1
ATOM 1767 C CA . GLU A 1 228 ? 120.154 8.458 158.008 1.00 25.17 358 GLU A CA 1
ATOM 1768 C C . GLU A 1 228 ? 118.967 9.104 157.336 1.00 25.31 358 GLU A C 1
ATOM 1769 O O . GLU A 1 228 ? 118.342 10.055 157.872 1.00 25.68 358 GLU A O 1
ATOM 1775 N N . GLN A 1 229 ? 118.715 8.703 156.107 1.00 22.67 359 GLN A N 1
ATOM 1776 C CA . GLN A 1 229 ? 117.619 9.276 155.361 1.00 23.94 359 GLN A CA 1
ATOM 1777 C C . GLN A 1 229 ? 116.309 8.968 156.119 1.00 21.34 359 GLN A C 1
ATOM 1778 O O . GLN A 1 229 ? 115.437 9.842 156.176 1.00 22.56 359 GLN A O 1
ATOM 1784 N N . GLY A 1 230 ? 116.153 7.744 156.599 1.00 20.96 360 GLY A N 1
ATOM 1785 C CA . GLY A 1 230 ? 114.999 7.324 157.382 1.00 22.85 360 GLY A CA 1
ATOM 1786 C C . GLY A 1 230 ? 114.846 8.200 158.633 1.00 22.55 360 GLY A C 1
ATOM 1787 O O . GLY A 1 230 ? 113.792 8.665 158.978 1.00 23.43 360 GLY A O 1
ATOM 1788 N N . ASP A 1 231 ? 115.947 8.403 159.318 1.00 22.34 361 ASP A N 1
ATOM 1789 C CA . ASP A 1 231 ? 115.917 9.196 160.539 1.00 24.62 361 ASP A CA 1
ATOM 1790 C C . ASP A 1 231 ? 115.492 10.596 160.258 1.00 22.81 361 ASP A C 1
ATOM 1791 O O . ASP A 1 231 ? 114.717 11.168 161.005 1.00 24.11 361 ASP A O 1
ATOM 1796 N N . GLU A 1 232 ? 115.969 11.165 159.183 1.00 25.26 362 GLU A N 1
ATOM 1797 C CA . GLU A 1 232 ? 115.607 12.553 158.798 1.00 26.41 362 GLU A CA 1
ATOM 1798 C C . GLU A 1 232 ? 114.152 12.709 158.406 1.00 26.66 362 GLU A C 1
ATOM 1799 O O . GLU A 1 232 ? 113.462 13.709 158.782 1.00 25.95 362 GLU A O 1
ATOM 1805 N N . ASP A 1 233 ? 113.642 11.714 157.690 1.00 23.22 363 ASP A N 1
ATOM 1806 C CA . ASP A 1 233 ? 112.281 11.698 157.279 1.00 23.24 363 ASP A CA 1
ATOM 1807 C C . ASP A 1 233 ? 111.335 11.631 158.481 1.00 24.34 363 ASP A C 1
ATOM 1808 O O . ASP A 1 233 ? 110.336 12.372 158.542 1.00 24.06 363 ASP A O 1
ATOM 1813 N N . PHE A 1 234 ? 111.640 10.734 159.398 1.00 23.55 364 PHE A N 1
ATOM 1814 C CA . PHE A 1 234 ? 110.754 10.587 160.548 1.00 24.95 364 PHE A CA 1
ATOM 1815 C C . PHE A 1 234 ? 110.878 11.860 161.410 1.00 28.24 364 PHE A C 1
ATOM 1816 O O . PHE A 1 234 ? 109.884 12.298 161.972 1.00 32.47 364 PHE A O 1
ATOM 1824 N N . PHE A 1 235 ? 112.066 12.467 161.482 1.00 29.65 365 PHE A N 1
ATOM 1825 C CA . PHE A 1 235 ? 112.211 13.745 162.187 1.00 31.51 365 PHE A CA 1
ATOM 1826 C C . PHE A 1 235 ? 111.284 14.800 161.572 1.00 31.46 365 PHE A C 1
ATOM 1827 O O . PHE A 1 235 ? 110.508 15.473 162.292 1.00 32.13 365 PHE A O 1
ATOM 1835 N N . ASP A 1 236 ? 111.271 14.882 160.253 1.00 30.49 366 ASP A N 1
ATOM 1836 C CA . ASP A 1 236 ? 110.473 15.839 159.498 1.00 34.74 366 ASP A CA 1
ATOM 1837 C C . ASP A 1 236 ? 108.989 15.607 159.580 1.00 34.80 366 ASP A C 1
ATOM 1838 O O . ASP A 1 236 ? 108.223 16.556 159.521 1.00 37.49 366 ASP A O 1
ATOM 1843 N N . LEU A 1 237 ? 108.586 14.365 159.774 1.00 31.90 367 LEU A N 1
ATOM 1844 C CA . LEU A 1 237 ? 107.189 14.086 160.022 1.00 36.93 367 LEU A CA 1
ATOM 1845 C C . LEU A 1 237 ? 106.690 14.606 161.371 1.00 39.67 367 LEU A C 1
ATOM 1846 O O . LEU A 1 237 ? 105.508 14.824 161.498 1.00 41.30 367 LEU A O 1
ATOM 1851 N N . LYS A 1 238 ? 107.549 14.699 162.382 1.00 46.04 368 LYS A N 1
ATOM 1852 C CA . LYS A 1 238 ? 107.242 15.490 163.626 1.00 51.33 368 LYS A CA 1
ATOM 1853 C C . LYS A 1 238 ? 107.667 16.956 163.420 1.00 53.34 368 LYS A C 1
ATOM 1854 O O . LYS A 1 238 ? 106.830 17.844 163.311 1.00 64.79 368 LYS A O 1
ATOM 1860 N N . SER B 1 5 ? 96.827 -5.680 152.437 1.00 42.08 135 SER B N 1
ATOM 1861 C CA . SER B 1 5 ? 95.481 -6.239 152.346 1.00 32.69 135 SER B CA 1
ATOM 1862 C C . SER B 1 5 ? 94.581 -5.192 151.582 1.00 26.77 135 SER B C 1
ATOM 1863 O O . SER B 1 5 ? 94.938 -4.040 151.299 1.00 28.11 135 SER B O 1
ATOM 1866 N N . ALA B 1 6 ? 93.386 -5.609 151.304 1.00 27.02 136 ALA B N 1
ATOM 1867 C CA . ALA B 1 6 ? 92.401 -4.762 150.672 1.00 26.41 136 ALA B CA 1
ATOM 1868 C C . ALA B 1 6 ? 92.024 -3.609 151.562 1.00 27.29 136 ALA B C 1
ATOM 1869 O O . ALA B 1 6 ? 91.971 -2.468 151.095 1.00 24.56 136 ALA B O 1
ATOM 1871 N N . MET B 1 7 ? 91.843 -3.877 152.862 1.00 26.75 137 MET B N 1
ATOM 1872 C CA . MET B 1 7 ? 91.512 -2.811 153.781 1.00 30.12 137 MET B CA 1
ATOM 1873 C C . MET B 1 7 ? 92.611 -1.795 153.874 1.00 26.59 137 MET B C 1
ATOM 1874 O O . MET B 1 7 ? 92.287 -0.632 153.972 1.00 27.63 137 MET B O 1
ATOM 1879 N N . MET B 1 8 ? 93.886 -2.217 153.824 1.00 25.53 138 MET B N 1
ATOM 1880 C CA . MET B 1 8 ? 95.001 -1.287 153.843 1.00 27.54 138 MET B CA 1
ATOM 1881 C C . MET B 1 8 ? 94.908 -0.253 152.691 1.00 22.53 138 MET B C 1
ATOM 1882 O O . MET B 1 8 ? 95.201 0.931 152.855 1.00 24.12 138 MET B O 1
ATOM 1887 N N . TYR B 1 9 ? 94.580 -0.737 151.510 1.00 21.24 139 TYR B N 1
ATOM 1888 C CA . TYR B 1 9 ? 94.488 0.110 150.325 1.00 20.14 139 TYR B CA 1
ATOM 1889 C C . TYR B 1 9 ? 93.366 1.095 150.480 1.00 18.94 139 TYR B C 1
ATOM 1890 O O . TYR B 1 9 ? 93.506 2.269 150.161 1.00 19.61 139 TYR B O 1
ATOM 1899 N N . ILE B 1 10 ? 92.239 0.613 150.951 1.00 20.74 140 ILE B N 1
ATOM 1900 C CA . ILE B 1 10 ? 91.077 1.476 151.151 1.00 20.99 140 ILE B CA 1
ATOM 1901 C C . ILE B 1 10 ? 91.383 2.639 152.117 1.00 22.55 140 ILE B C 1
ATOM 1902 O O . ILE B 1 10 ? 91.140 3.810 151.768 1.00 20.32 140 ILE B O 1
ATOM 1907 N N . GLN B 1 11 ? 91.983 2.306 153.272 1.00 23.23 141 GLN B N 1
ATOM 1908 C CA . GLN B 1 11 ? 92.409 3.228 154.267 1.00 26.74 141 GLN B CA 1
ATOM 1909 C C . GLN B 1 11 ? 93.271 4.288 153.604 1.00 27.16 141 GLN B C 1
ATOM 1910 O O . GLN B 1 11 ? 93.079 5.478 153.796 1.00 27.78 141 GLN B O 1
ATOM 1916 N N . GLU B 1 12 ? 94.234 3.850 152.800 1.00 25.61 142 GLU B N 1
ATOM 1917 C CA . GLU B 1 12 ? 95.178 4.774 152.219 1.00 27.93 142 GLU B CA 1
ATOM 1918 C C . GLU B 1 12 ? 94.482 5.687 151.181 1.00 24.67 142 GLU B C 1
ATOM 1919 O O . GLU B 1 12 ? 94.628 6.886 151.199 1.00 24.61 142 GLU B O 1
ATOM 1925 N N . LEU B 1 13 ? 93.633 5.104 150.343 1.00 24.81 143 LEU B N 1
ATOM 1926 C CA . LEU B 1 13 ? 92.991 5.807 149.226 1.00 24.38 143 LEU B CA 1
ATOM 1927 C C . LEU B 1 13 ? 91.980 6.789 149.765 1.00 23.79 143 LEU B C 1
ATOM 1928 O O . LEU B 1 13 ? 91.682 7.751 149.109 1.00 24.55 143 LEU B O 1
ATOM 1933 N N . ARG B 1 14 ? 91.361 6.450 150.911 1.00 23.52 144 ARG B N 1
ATOM 1934 C CA . ARG B 1 14 ? 90.363 7.369 151.486 1.00 26.34 144 ARG B CA 1
ATOM 1935 C C . ARG B 1 14 ? 90.992 8.483 152.285 1.00 28.17 144 ARG B C 1
ATOM 1936 O O . ARG B 1 14 ? 90.315 9.485 152.540 1.00 27.85 144 ARG B O 1
ATOM 1944 N N . SER B 1 15 ? 92.283 8.372 152.573 1.00 30.21 145 SER B N 1
ATOM 1945 C CA . SER B 1 15 ? 93.013 9.360 153.380 1.00 37.52 145 SER B CA 1
ATOM 1946 C C . SER B 1 15 ? 93.479 10.634 152.673 1.00 36.24 145 SER B C 1
ATOM 1947 O O . SER B 1 15 ? 93.952 11.520 153.350 1.00 42.05 145 SER B O 1
ATOM 1950 N N . GLY B 1 16 ? 93.312 10.772 151.367 1.00 33.27 146 GLY B N 1
ATOM 1951 C CA . GLY B 1 16 ? 93.640 12.055 150.691 1.00 33.36 146 GLY B CA 1
ATOM 1952 C C . GLY B 1 16 ? 95.093 12.225 150.184 1.00 34.56 146 GLY B C 1
ATOM 1953 O O . GLY B 1 16 ? 95.699 13.328 150.203 1.00 39.85 146 GLY B O 1
ATOM 1954 N N . LEU B 1 17 ? 95.633 11.154 149.654 1.00 28.41 147 LEU B N 1
ATOM 1955 C CA . LEU B 1 17 ? 96.952 11.173 149.046 1.00 27.01 147 LEU B CA 1
ATOM 1956 C C . LEU B 1 17 ? 97.068 12.029 147.787 1.00 23.42 147 LEU B C 1
ATOM 1957 O O . LEU B 1 17 ? 96.097 12.235 147.085 1.00 22.17 147 LEU B O 1
ATOM 1962 N N . ARG B 1 18 ? 98.286 12.495 147.509 1.00 21.38 148 ARG B N 1
ATOM 1963 C CA . ARG B 1 18 ? 98.542 13.315 146.331 1.00 23.21 148 ARG B CA 1
ATOM 1964 C C . ARG B 1 18 ? 99.819 12.902 145.648 1.00 20.38 148 ARG B C 1
ATOM 1965 O O . ARG B 1 18 ? 100.676 12.249 146.279 1.00 20.89 148 ARG B O 1
ATOM 1973 N N . ASP B 1 19 ? 99.918 13.288 144.387 1.00 19.25 149 ASP B N 1
ATOM 1974 C CA . ASP B 1 19 ? 101.231 13.359 143.685 1.00 20.13 149 ASP B CA 1
ATOM 1975 C C . ASP B 1 19 ? 101.901 12.009 143.683 1.00 18.69 149 ASP B C 1
ATOM 1976 O O . ASP B 1 19 ? 101.211 11.040 143.376 1.00 16.58 149 ASP B O 1
ATOM 1981 N N . MET B 1 20 ? 103.196 11.916 143.982 1.00 17.89 150 MET B N 1
ATOM 1982 C CA . MET B 1 20 ? 103.859 10.637 143.802 1.00 19.35 150 MET B CA 1
ATOM 1983 C C . MET B 1 20 ? 103.512 9.640 144.905 1.00 18.59 150 MET B C 1
ATOM 1984 O O . MET B 1 20 ? 103.565 8.405 144.706 1.00 17.51 150 MET B O 1
ATOM 1989 N N . HIS B 1 21 ? 103.148 10.101 146.099 1.00 17.94 151 HIS B N 1
ATOM 1990 C CA . HIS B 1 21 ? 102.596 9.171 147.128 1.00 17.61 151 HIS B CA 1
ATOM 1991 C C . HIS B 1 21 ? 101.337 8.470 146.600 1.00 17.11 151 HIS B C 1
ATOM 1992 O O . HIS B 1 21 ? 101.227 7.240 146.670 1.00 17.71 151 HIS B O 1
ATOM 1999 N N . LEU B 1 22 ? 100.391 9.222 146.038 1.00 17.51 152 LEU B N 1
ATOM 2000 C CA . LEU B 1 22 ? 99.224 8.604 145.401 1.00 17.21 152 LEU B CA 1
ATOM 2001 C C . LEU B 1 22 ? 99.625 7.632 144.301 1.00 16.52 152 LEU B C 1
ATOM 2002 O O . LEU B 1 22 ? 99.072 6.493 144.231 1.00 17.31 152 LEU B O 1
ATOM 2007 N N . LEU B 1 23 ? 100.514 8.039 143.414 1.00 17.28 153 LEU B N 1
ATOM 2008 C CA . LEU B 1 23 ? 100.837 7.185 142.257 1.00 17.01 153 LEU B CA 1
ATOM 2009 C C . LEU B 1 23 ? 101.443 5.915 142.787 1.00 17.70 153 LEU B C 1
ATOM 2010 O O . LEU B 1 23 ? 101.192 4.825 142.243 1.00 16.61 153 LEU B O 1
ATOM 2015 N N . SER B 1 24 ? 102.286 6.022 143.812 1.00 17.33 154 SER B N 1
ATOM 2016 C CA . SER B 1 24 ? 102.906 4.746 144.333 1.00 17.73 154 SER B CA 1
ATOM 2017 C C . SER B 1 24 ? 101.884 3.813 144.915 1.00 16.88 154 SER B C 1
ATOM 2018 O O . SER B 1 24 ? 101.975 2.560 144.745 1.00 17.08 154 SER B O 1
ATOM 2021 N N . CYS B 1 25 ? 100.902 4.350 145.619 1.00 17.64 155 CYS B N 1
ATOM 2022 C CA . CYS B 1 25 ? 99.786 3.538 146.156 1.00 18.30 155 CYS B CA 1
ATOM 2023 C C . CYS B 1 25 ? 99.044 2.849 144.995 1.00 19.27 155 CYS B C 1
ATOM 2024 O O . CYS B 1 25 ? 98.755 1.663 145.053 1.00 16.88 155 CYS B O 1
ATOM 2027 N N . LEU B 1 26 ? 98.714 3.655 143.965 1.00 18.11 156 LEU B N 1
ATOM 2028 C CA . LEU B 1 26 ? 97.966 3.160 142.834 1.00 17.27 156 LEU B CA 1
ATOM 2029 C C . LEU B 1 26 ? 98.712 2.078 142.049 1.00 16.78 156 LEU B C 1
ATOM 2030 O O . LEU B 1 26 ? 98.094 1.115 141.616 1.00 17.62 156 LEU B O 1
ATOM 2035 N N . GLU B 1 27 ? 100.042 2.218 141.940 1.00 15.68 157 GLU B N 1
ATOM 2036 C CA . GLU B 1 27 ? 100.864 1.281 141.240 1.00 16.17 157 GLU B CA 1
ATOM 2037 C C . GLU B 1 27 ? 100.810 -0.067 141.979 1.00 15.98 157 GLU B C 1
ATOM 2038 O O . GLU B 1 27 ? 100.660 -1.103 141.363 1.00 16.73 157 GLU B O 1
ATOM 2044 N N . SER B 1 28 ? 100.932 -0.015 143.303 1.00 16.25 158 SER B N 1
ATOM 2045 C CA . SER B 1 28 ? 100.836 -1.239 144.134 1.00 16.23 158 SER B CA 1
ATOM 2046 C C . SER B 1 28 ? 99.466 -1.907 144.016 1.00 17.19 158 SER B C 1
ATOM 2047 O O . SER B 1 28 ? 99.371 -3.137 143.833 1.00 15.71 158 SER B O 1
ATOM 2050 N N . LEU B 1 29 ? 98.424 -1.127 144.088 1.00 16.81 159 LEU B N 1
ATOM 2051 C CA . LEU B 1 29 ? 97.082 -1.638 143.936 1.00 17.13 159 LEU B CA 1
ATOM 2052 C C . LEU B 1 29 ? 96.837 -2.271 142.604 1.00 16.81 159 LEU B C 1
ATOM 2053 O O . LEU B 1 29 ? 96.200 -3.342 142.509 1.00 18.37 159 LEU B O 1
ATOM 2058 N N . ARG B 1 30 ? 97.351 -1.675 141.538 1.00 17.66 160 ARG B N 1
ATOM 2059 C CA . ARG B 1 30 ? 97.209 -2.177 140.159 1.00 18.68 160 ARG B CA 1
ATOM 2060 C C . ARG B 1 30 ? 97.827 -3.559 140.135 1.00 17.43 160 ARG B C 1
ATOM 2061 O O . ARG B 1 30 ? 97.230 -4.455 139.625 1.00 18.60 160 ARG B O 1
ATOM 2069 N 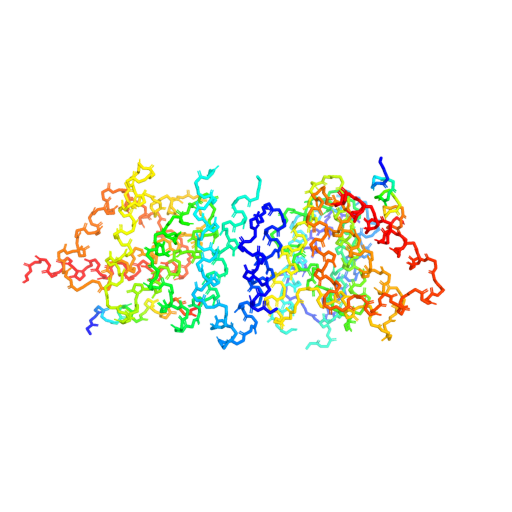N . VAL B 1 31 ? 98.991 -3.725 140.746 1.00 17.54 161 VAL B N 1
ATOM 2070 C CA . VAL B 1 31 ? 99.670 -5.054 140.742 1.00 18.83 161 VAL B CA 1
ATOM 2071 C C . VAL B 1 31 ? 98.808 -6.029 141.542 1.00 19.81 161 VAL B C 1
ATOM 2072 O O . VAL B 1 31 ? 98.530 -7.179 141.071 1.00 18.00 161 VAL B O 1
ATOM 2076 N N . SER B 1 32 ? 98.360 -5.605 142.716 1.00 19.16 162 SER B N 1
ATOM 2077 C CA . SER B 1 32 ? 97.500 -6.471 143.543 1.00 20.84 162 SER B CA 1
ATOM 2078 C C . SER B 1 32 ? 96.233 -6.894 142.817 1.00 21.66 162 SER B C 1
ATOM 2079 O O . SER B 1 32 ? 95.850 -8.061 142.861 1.00 21.52 162 SER B O 1
ATOM 2082 N N . LEU B 1 33 ? 95.559 -5.956 142.135 1.00 19.24 163 LEU B N 1
ATOM 2083 C CA . LEU B 1 33 ? 94.324 -6.322 141.426 1.00 19.49 163 LEU B CA 1
ATOM 2084 C C . LEU B 1 33 ? 94.556 -7.319 140.272 1.00 20.81 163 LEU B C 1
ATOM 2085 O O . LEU B 1 33 ? 93.666 -8.122 139.957 1.00 25.07 163 LEU B O 1
ATOM 2090 N N . ASN B 1 34 ? 95.743 -7.279 139.657 1.00 19.77 164 ASN B N 1
ATOM 2091 C CA . ASN B 1 34 ? 96.103 -8.174 138.580 1.00 21.34 164 ASN B CA 1
ATOM 2092 C C . ASN B 1 34 ? 96.539 -9.566 139.136 1.00 23.17 164 ASN B C 1
ATOM 2093 O O . ASN B 1 34 ? 96.290 -10.570 138.481 1.00 23.34 164 ASN B O 1
ATOM 2098 N N . ASN B 1 35 ? 97.235 -9.579 140.273 1.00 22.19 165 ASN B N 1
ATOM 2099 C CA . ASN B 1 35 ? 97.883 -10.776 140.789 1.00 24.44 165 ASN B CA 1
ATOM 2100 C C . ASN B 1 35 ? 96.959 -11.573 141.681 1.00 25.82 165 ASN B C 1
ATOM 2101 O O . ASN B 1 35 ? 97.125 -12.788 141.755 1.00 29.62 165 ASN B O 1
ATOM 2106 N N . ASN B 1 36 ? 96.022 -10.925 142.354 1.00 28.80 166 ASN B N 1
ATOM 2107 C CA . ASN B 1 36 ? 95.275 -11.616 143.375 1.00 31.02 166 ASN B CA 1
ATOM 2108 C C . ASN B 1 36 ? 94.044 -12.269 142.767 1.00 32.93 166 ASN B C 1
ATOM 2109 O O . ASN B 1 36 ? 93.560 -11.844 141.717 1.00 34.83 166 ASN B O 1
ATOM 2114 N N . PRO B 1 37 ? 93.438 -13.196 143.506 1.00 36.33 167 PRO B N 1
ATOM 2115 C CA . PRO B 1 37 ? 92.206 -13.800 142.974 1.00 38.16 167 PRO B CA 1
ATOM 2116 C C . PRO B 1 37 ? 90.984 -12.888 143.107 1.00 35.88 167 PRO B C 1
ATOM 2117 O O . PRO B 1 37 ? 91.033 -11.890 143.854 1.00 33.47 167 PRO B O 1
ATOM 2121 N N . VAL B 1 38 ? 89.874 -13.263 142.447 1.00 35.33 168 VAL B N 1
ATOM 2122 C CA . VAL B 1 38 ? 88.620 -12.511 142.473 1.00 35.61 168 VAL B CA 1
ATOM 2123 C C . VAL B 1 38 ? 88.099 -12.374 143.899 1.00 36.39 168 VAL B C 1
ATOM 2124 O O . VAL B 1 38 ? 87.496 -11.361 144.211 1.00 34.54 168 VAL B O 1
ATOM 2128 N N . SER B 1 39 ? 88.362 -13.349 144.776 1.00 30.78 169 SER B N 1
ATOM 2129 C CA . SER B 1 39 ? 87.913 -13.193 146.154 1.00 33.44 169 SER B CA 1
ATOM 2130 C C . SER B 1 39 ? 88.514 -11.986 146.815 1.00 32.07 169 SER B C 1
ATOM 2131 O O . SER B 1 39 ? 87.869 -11.340 147.653 1.00 31.84 169 SER B O 1
ATOM 2134 N N . TRP B 1 40 ? 89.757 -11.663 146.438 1.00 31.51 170 TRP B N 1
ATOM 2135 C CA . TRP B 1 40 ? 90.415 -10.477 146.988 1.00 29.43 170 TRP B CA 1
ATOM 2136 C C . TRP B 1 40 ? 89.780 -9.191 146.443 1.00 29.03 170 TRP B C 1
ATOM 2137 O O . TRP B 1 40 ? 89.583 -8.212 147.197 1.00 29.52 170 TRP B O 1
ATOM 2148 N N . VAL B 1 41 ? 89.473 -9.200 145.160 1.00 30.63 171 VAL B N 1
ATOM 2149 C CA . VAL B 1 41 ? 88.769 -8.073 144.500 1.00 33.67 171 VAL B CA 1
ATOM 2150 C C . VAL B 1 41 ? 87.426 -7.855 145.191 1.00 31.45 171 VAL B C 1
ATOM 2151 O O . VAL B 1 41 ? 87.002 -6.717 145.353 1.00 32.01 171 VAL B O 1
ATOM 2155 N N . GLN B 1 42 ? 86.754 -8.937 145.632 1.00 33.18 172 GLN B N 1
ATOM 2156 C CA . GLN B 1 42 ? 85.504 -8.766 146.381 1.00 30.53 172 GLN B CA 1
ATOM 2157 C C . GLN B 1 42 ? 85.651 -8.122 147.731 1.00 30.29 172 GLN B C 1
ATOM 2158 O O . GLN B 1 42 ? 84.777 -7.352 148.128 1.00 32.87 172 GLN B O 1
ATOM 2164 N N . THR B 1 43 ? 86.759 -8.360 148.430 1.00 28.10 173 THR B N 1
ATOM 2165 C CA . THR B 1 43 ? 86.987 -7.718 149.673 1.00 31.05 173 THR B CA 1
ATOM 2166 C C . THR B 1 43 ? 87.286 -6.221 149.453 1.00 29.36 173 THR B C 1
ATOM 2167 O O . THR B 1 43 ? 86.980 -5.340 150.314 1.00 30.99 173 THR B O 1
ATOM 2171 N N . PHE B 1 44 ? 88.003 -5.931 148.377 1.00 28.47 174 PHE B N 1
ATOM 2172 C CA . PHE B 1 44 ? 88.241 -4.523 148.013 1.00 25.42 174 PHE B CA 1
ATOM 2173 C C . PHE B 1 44 ? 86.869 -3.881 147.726 1.00 25.13 174 PHE B C 1
ATOM 2174 O O . PHE B 1 44 ? 86.494 -2.846 148.319 1.00 26.85 174 PHE B O 1
ATOM 2182 N N . GLY B 1 45 ? 86.126 -4.493 146.821 1.00 26.31 175 GLY B N 1
ATOM 2183 C CA . GLY B 1 45 ? 84.701 -4.283 146.721 1.00 26.18 175 GLY B CA 1
ATOM 2184 C C . GLY B 1 45 ? 84.214 -2.942 146.177 1.00 27.23 175 GLY B C 1
ATOM 2185 O O . GLY B 1 45 ? 84.968 -2.118 145.628 1.00 25.11 175 GLY B O 1
ATOM 2186 N N . ALA B 1 46 ? 82.927 -2.702 146.407 1.00 25.30 176 ALA B N 1
ATOM 2187 C CA . ALA B 1 46 ? 82.309 -1.438 146.071 1.00 24.67 176 ALA B CA 1
ATOM 2188 C C . ALA B 1 46 ? 82.962 -0.247 146.749 1.00 24.02 176 ALA B C 1
ATOM 2189 O O . ALA B 1 46 ? 83.066 0.846 146.181 1.00 23.87 176 ALA B O 1
ATOM 2191 N N . GLU B 1 47 ? 83.328 -0.438 148.011 1.00 24.83 177 GLU B N 1
ATOM 2192 C CA . GLU B 1 47 ? 83.920 0.619 148.763 1.00 27.76 177 GLU B CA 1
ATOM 2193 C C . GLU B 1 47 ? 85.319 0.990 148.161 1.00 23.88 177 GLU B C 1
ATOM 2194 O O . GLU B 1 47 ? 85.666 2.181 148.055 1.00 23.95 177 GLU B O 1
ATOM 2200 N N . GLY B 1 48 ? 86.088 -0.001 147.808 1.00 22.28 178 GLY B N 1
ATOM 2201 C CA . GLY B 1 48 ? 87.401 0.253 147.197 1.00 21.72 178 GLY B CA 1
ATOM 2202 C C . GLY B 1 48 ? 87.220 0.948 145.807 1.00 21.00 178 GLY B C 1
ATOM 2203 O O . GLY B 1 48 ? 87.832 1.984 145.519 1.00 22.84 178 GLY B O 1
ATOM 2204 N N . LEU B 1 49 ? 86.245 0.480 145.053 1.00 21.93 179 LEU B N 1
ATOM 2205 C CA . LEU B 1 49 ? 85.924 1.095 143.751 1.00 21.28 179 LEU B CA 1
ATOM 2206 C C . LEU B 1 49 ? 85.518 2.521 143.969 1.00 21.69 179 LEU B C 1
ATOM 2207 O O . LEU B 1 49 ? 85.998 3.415 143.271 1.00 21.06 179 LEU B O 1
ATOM 2212 N N . ALA B 1 50 ? 84.654 2.766 144.971 1.00 23.04 180 ALA B N 1
ATOM 2213 C CA . ALA B 1 50 ? 84.159 4.100 145.193 1.00 22.67 180 ALA B CA 1
ATOM 2214 C C . ALA B 1 50 ? 85.317 5.013 145.530 1.00 22.10 180 ALA B C 1
ATOM 2215 O O . ALA B 1 50 ? 85.342 6.184 145.140 1.00 24.93 180 ALA B O 1
ATOM 2217 N N . SER B 1 51 ? 86.297 4.481 146.276 1.00 22.11 181 SER B N 1
ATOM 2218 C CA . SER B 1 51 ? 87.428 5.309 146.660 1.00 23.14 181 SER B CA 1
ATOM 2219 C C . SER B 1 51 ? 88.268 5.722 145.473 1.00 20.77 181 SER B C 1
ATOM 2220 O O . SER B 1 51 ? 88.755 6.853 145.422 1.00 20.77 181 SER B O 1
ATOM 2223 N N . LEU B 1 52 ? 88.398 4.813 144.504 1.00 19.13 182 LEU B N 1
ATOM 2224 C CA . LEU B 1 52 ? 89.093 5.105 143.261 1.00 20.26 182 LEU B CA 1
ATOM 2225 C C . LEU B 1 52 ? 88.359 6.169 142.435 1.00 19.64 182 LEU B C 1
ATOM 2226 O O . LEU B 1 52 ? 88.942 7.125 141.913 1.00 21.07 182 LEU B O 1
ATOM 2231 N N . LEU B 1 53 ? 87.031 6.010 142.332 1.00 19.70 183 LEU B N 1
ATOM 2232 C CA . LEU B 1 53 ? 86.237 6.949 141.539 1.00 20.21 183 LEU B CA 1
ATOM 2233 C C . LEU B 1 53 ? 86.179 8.354 142.138 1.00 21.48 183 LEU B C 1
ATOM 2234 O O . LEU B 1 53 ? 86.169 9.302 141.403 1.00 22.00 183 LEU B O 1
ATOM 2239 N N . ASP B 1 54 ? 86.201 8.464 143.461 1.00 21.59 184 ASP B N 1
ATOM 2240 C CA . ASP B 1 54 ? 86.269 9.730 144.125 1.00 24.31 184 ASP B CA 1
ATOM 2241 C C . ASP B 1 54 ? 87.537 10.460 143.833 1.00 22.91 184 ASP B C 1
ATOM 2242 O O . ASP B 1 54 ? 87.536 11.677 143.596 1.00 23.20 184 ASP B O 1
ATOM 2247 N N . ILE B 1 55 ? 88.645 9.730 143.828 1.00 22.57 185 ILE B N 1
ATOM 2248 C CA . ILE B 1 55 ? 89.899 10.368 143.500 1.00 23.44 185 ILE B CA 1
ATOM 2249 C C . ILE B 1 55 ? 89.905 10.857 142.100 1.00 23.01 185 ILE B C 1
ATOM 2250 O O . ILE B 1 55 ? 90.315 12.008 141.828 1.00 24.14 185 ILE B O 1
ATOM 2255 N N . LEU B 1 56 ? 89.407 10.018 141.167 1.00 21.61 186 LEU B N 1
ATOM 2256 C CA . LEU B 1 56 ? 89.355 10.437 139.779 1.00 23.63 186 LEU B CA 1
ATOM 2257 C C . LEU B 1 56 ? 88.539 11.695 139.567 1.00 23.76 186 LEU B C 1
ATOM 2258 O O . LEU B 1 56 ? 88.953 12.614 138.893 1.00 25.62 186 LEU B O 1
ATOM 2263 N N . LYS B 1 57 ? 87.375 11.763 140.237 1.00 25.76 187 LYS B N 1
ATOM 2264 C CA . LYS B 1 57 ? 86.550 12.956 140.211 1.00 27.59 187 LYS B CA 1
ATOM 2265 C C . LYS B 1 57 ? 87.287 14.198 140.772 1.00 29.92 187 LYS B C 1
ATOM 2266 O O . LYS B 1 57 ? 87.263 15.291 140.133 1.00 30.23 187 LYS B O 1
ATOM 2272 N N . ARG B 1 58 ? 88.024 14.030 141.859 1.00 27.52 188 ARG B N 1
ATOM 2273 C CA . ARG B 1 58 ? 88.822 15.156 142.413 1.00 29.87 188 ARG B CA 1
ATOM 2274 C C . ARG B 1 58 ? 89.878 15.605 141.436 1.00 28.54 188 ARG B C 1
ATOM 2275 O O . ARG B 1 58 ? 90.154 16.852 141.286 1.00 27.62 188 ARG B O 1
ATOM 2283 N N . LEU B 1 59 ? 90.500 14.655 140.728 1.00 26.15 189 LEU B N 1
ATOM 2284 C CA . LEU B 1 59 ? 91.542 15.022 139.756 1.00 26.98 189 LEU B CA 1
ATOM 2285 C C . LEU B 1 59 ? 90.993 15.865 138.623 1.00 27.62 189 LEU B C 1
ATOM 2286 O O . LEU B 1 59 ? 91.682 16.793 138.148 1.00 35.19 189 LEU B O 1
ATOM 2291 N N . HIS B 1 60 ? 89.769 15.571 138.176 1.00 26.38 190 HIS B N 1
ATOM 2292 C CA . HIS B 1 60 ? 89.059 16.392 137.195 1.00 26.91 190 HIS B CA 1
ATOM 2293 C C . HIS B 1 60 ? 88.725 17.750 137.819 1.00 33.60 190 HIS B C 1
ATOM 2294 O O . HIS B 1 60 ? 88.958 18.755 137.201 1.0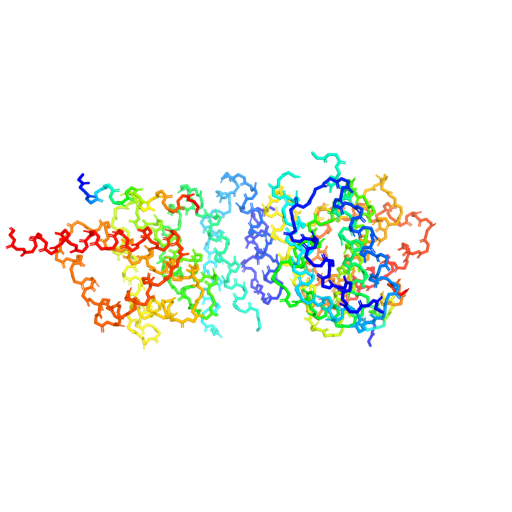0 34.36 190 HIS B O 1
ATOM 2301 N N . ASP B 1 61 ? 88.154 17.747 139.013 1.00 36.00 191 ASP B N 1
ATOM 2302 C CA . ASP B 1 61 ? 87.614 18.997 139.604 1.00 38.82 191 ASP B CA 1
ATOM 2303 C C . ASP B 1 61 ? 88.692 20.016 139.873 1.00 43.22 191 ASP B C 1
ATOM 2304 O O . ASP B 1 61 ? 88.396 21.207 139.847 1.00 45.15 191 ASP B O 1
ATOM 2309 N N . GLU B 1 62 ? 89.924 19.584 140.108 1.00 42.21 192 GLU B N 1
ATOM 2310 C CA . GLU B 1 62 ? 91.035 20.507 140.352 1.00 55.77 192 GLU B CA 1
ATOM 2311 C C . GLU B 1 62 ? 91.922 20.827 139.144 1.00 58.58 192 GLU B C 1
ATOM 2312 O O . GLU B 1 62 ? 92.892 21.567 139.287 1.00 65.66 192 GLU B O 1
ATOM 2318 N N . LYS B 1 63 ? 91.583 20.285 137.982 1.00 62.21 193 LYS B N 1
ATOM 2319 C CA . LYS B 1 63 ? 92.267 20.529 136.706 1.00 68.69 193 LYS B CA 1
ATOM 2320 C C . LYS B 1 63 ? 92.170 19.214 135.946 1.00 71.43 193 LYS B C 1
ATOM 2321 O O . LYS B 1 63 ? 92.345 19.171 134.739 1.00 72.25 193 LYS B O 1
ATOM 2327 N N . ASN B 1 69 ? 101.893 18.111 138.052 1.00 44.78 199 ASN B N 1
ATOM 2328 C CA . ASN B 1 69 ? 102.794 17.190 137.295 1.00 40.63 199 ASN B CA 1
ATOM 2329 C C . ASN B 1 69 ? 102.423 15.701 137.280 1.00 36.10 199 ASN B C 1
ATOM 2330 O O . ASN B 1 69 ? 102.850 14.919 136.379 1.00 34.68 199 ASN B O 1
ATOM 2335 N N . TYR B 1 70 ? 101.654 15.274 138.284 1.00 29.42 200 TYR B N 1
ATOM 2336 C CA . TYR B 1 70 ? 101.310 13.851 138.414 1.00 28.25 200 TYR B CA 1
ATOM 2337 C C . TYR B 1 70 ? 99.851 13.513 137.980 1.00 26.29 200 TYR B C 1
ATOM 2338 O O . TYR B 1 70 ? 99.466 12.384 138.035 1.00 22.29 200 TYR B O 1
ATOM 2347 N N . ASP B 1 71 ? 99.045 14.499 137.527 1.00 27.84 201 ASP B N 1
ATOM 2348 C CA . ASP B 1 71 ? 97.604 14.262 137.350 1.00 29.31 201 ASP B CA 1
ATOM 2349 C C . ASP B 1 71 ? 97.310 13.268 136.288 1.00 25.80 201 ASP B C 1
ATOM 2350 O O . ASP B 1 71 ? 96.512 12.390 136.504 1.00 24.82 201 ASP B O 1
ATOM 2355 N N . SER B 1 72 ? 98.004 13.392 135.145 1.00 26.70 202 SER B N 1
ATOM 2356 C CA . SER B 1 72 ? 97.810 12.446 134.049 1.00 25.61 202 SER B CA 1
ATOM 2357 C C . SER B 1 72 ? 98.232 11.071 134.416 1.00 20.88 202 SER B C 1
ATOM 2358 O O . SER B 1 72 ? 97.552 10.085 134.129 1.00 19.19 202 SER B O 1
ATOM 2361 N N . ARG B 1 73 ? 99.387 10.977 135.064 1.00 18.77 203 ARG B N 1
ATOM 2362 C CA . ARG B 1 73 ? 99.813 9.621 135.506 1.00 19.58 203 ARG B CA 1
ATOM 2363 C C . ARG B 1 73 ? 98.890 9.011 136.524 1.00 17.74 203 ARG B C 1
ATOM 2364 O O . ARG B 1 73 ? 98.623 7.805 136.476 1.00 18.89 203 ARG B O 1
ATOM 2372 N N . ASN B 1 74 ? 98.413 9.802 137.480 1.00 17.47 204 ASN B N 1
ATOM 2373 C CA . ASN B 1 74 ? 97.483 9.316 138.471 1.00 17.36 204 ASN B CA 1
ATOM 2374 C C . ASN B 1 74 ? 96.118 8.921 137.870 1.00 17.93 204 ASN B C 1
ATOM 2375 O O . ASN B 1 74 ? 95.598 7.828 138.199 1.00 15.63 204 ASN B O 1
ATOM 2380 N N . GLN B 1 75 ? 95.599 9.746 136.943 1.00 17.01 205 GLN B N 1
ATOM 2381 C CA . GLN B 1 75 ? 94.385 9.345 136.207 1.00 18.23 205 GLN B CA 1
ATOM 2382 C C . GLN B 1 75 ? 94.602 8.021 135.484 1.00 16.91 205 GLN B C 1
ATOM 2383 O O . GLN B 1 75 ? 93.764 7.112 135.594 1.00 16.70 205 GLN B O 1
ATOM 2389 N N . HIS B 1 76 ? 95.727 7.895 134.792 1.00 16.77 206 HIS B N 1
ATOM 2390 C CA . HIS B 1 76 ? 95.934 6.673 134.003 1.00 17.91 206 HIS B CA 1
ATOM 2391 C C . HIS B 1 76 ? 96.088 5.495 134.921 1.00 16.99 206 HIS B C 1
ATOM 2392 O O . HIS B 1 76 ? 95.573 4.421 134.616 1.00 16.81 206 HIS B O 1
ATOM 2399 N N . GLU B 1 77 ? 96.776 5.698 136.052 1.00 17.17 207 GLU B N 1
ATOM 2400 C CA . GLU B 1 77 ? 96.992 4.536 136.945 1.00 17.85 207 GLU B CA 1
ATOM 2401 C C . GLU B 1 77 ? 95.652 4.061 137.521 1.00 16.68 207 GLU B C 1
ATOM 2402 O O . GLU B 1 77 ? 95.408 2.852 137.653 1.00 17.37 207 GLU B O 1
ATOM 2408 N N . ILE B 1 78 ? 94.728 5.013 137.781 1.00 16.30 208 ILE B N 1
ATOM 2409 C CA . ILE B 1 78 ? 93.355 4.594 138.219 1.00 17.29 208 ILE B CA 1
ATOM 2410 C C . ILE B 1 78 ? 92.673 3.794 137.137 1.00 16.99 208 ILE B C 1
ATOM 2411 O O . ILE B 1 78 ? 92.075 2.732 137.370 1.00 17.85 208 ILE B O 1
ATOM 2416 N N . ILE B 1 79 ? 92.817 4.232 135.880 1.00 17.69 209 ILE B N 1
ATOM 2417 C CA . ILE B 1 79 ? 92.252 3.492 134.762 1.00 17.31 209 ILE B CA 1
ATOM 2418 C C . ILE B 1 79 ? 92.840 2.063 134.635 1.00 17.64 209 ILE B C 1
ATOM 2419 O O . ILE B 1 79 ? 92.083 1.142 134.436 1.00 17.25 209 ILE B O 1
ATOM 2424 N N . ARG B 1 80 ? 94.155 1.915 134.896 1.00 17.21 210 ARG B N 1
ATOM 2425 C CA . ARG B 1 80 ? 94.718 0.577 134.957 1.00 17.03 210 ARG B CA 1
ATOM 2426 C C . ARG B 1 80 ? 94.129 -0.215 136.067 1.00 16.64 210 ARG B C 1
ATOM 2427 O O . ARG B 1 80 ? 93.936 -1.433 135.868 1.00 18.03 210 ARG B O 1
ATOM 2435 N N . CYS B 1 81 ? 93.904 0.369 137.234 1.00 15.61 211 CYS B N 1
ATOM 2436 C CA . CYS B 1 81 ? 93.247 -0.290 138.339 1.00 16.99 211 CYS B CA 1
ATOM 2437 C C . CYS B 1 81 ? 91.836 -0.762 137.918 1.00 19.01 211 CYS B C 1
ATOM 2438 O O . CYS B 1 81 ? 91.466 -1.899 138.150 1.00 19.88 211 CYS B O 1
ATOM 2441 N N . LEU B 1 82 ? 91.111 0.107 137.228 1.00 18.98 212 LEU B N 1
ATOM 2442 C CA . LEU B 1 82 ? 89.777 -0.282 136.776 1.00 19.39 212 LEU B CA 1
ATOM 2443 C C . LEU B 1 82 ? 89.797 -1.398 135.750 1.00 17.85 212 LEU B C 1
ATOM 2444 O O . LEU B 1 82 ? 88.900 -2.294 135.770 1.00 19.69 212 LEU B O 1
ATOM 2449 N N . LYS B 1 83 ? 90.805 -1.385 134.865 1.00 17.91 213 LYS B N 1
ATOM 2450 C CA . LYS B 1 83 ? 90.923 -2.415 133.860 1.00 19.32 213 LYS B CA 1
ATOM 2451 C C . LYS B 1 83 ? 91.028 -3.758 134.577 1.00 20.27 213 LYS B C 1
ATOM 2452 O O . LYS B 1 83 ? 90.356 -4.742 134.179 1.00 21.11 213 LYS B O 1
ATOM 2458 N N . ALA B 1 84 ? 91.857 -3.812 135.614 1.00 20.34 214 ALA B N 1
ATOM 2459 C CA . ALA B 1 84 ? 92.030 -5.149 136.307 1.00 20.50 214 ALA B CA 1
ATOM 2460 C C . ALA B 1 84 ? 90.766 -5.485 137.112 1.00 19.85 214 ALA B C 1
ATOM 2461 O O . ALA B 1 84 ? 90.298 -6.643 137.151 1.00 20.27 214 ALA B O 1
ATOM 2463 N N . PHE B 1 85 ? 90.230 -4.498 137.816 1.00 20.23 215 PHE B N 1
ATOM 2464 C CA . PHE B 1 85 ? 89.023 -4.682 138.631 1.00 18.89 215 PHE B CA 1
ATOM 2465 C C . PHE B 1 85 ? 87.860 -5.203 137.762 1.00 21.25 215 PHE B C 1
ATOM 2466 O O . PHE B 1 85 ? 87.081 -6.063 138.207 1.00 21.94 215 PHE B O 1
ATOM 2474 N N . MET B 1 86 ? 87.785 -4.734 136.496 1.00 20.58 216 MET B N 1
ATOM 2475 C CA . MET B 1 86 ? 86.728 -5.151 135.547 1.00 21.33 216 MET B CA 1
ATOM 2476 C C . MET B 1 86 ? 87.070 -6.382 134.750 1.00 22.32 216 MET B C 1
ATOM 2477 O O . MET B 1 86 ? 86.347 -6.735 133.817 1.00 22.72 216 MET B O 1
ATOM 2482 N N . ASN B 1 87 ? 88.103 -7.102 135.117 1.00 24.35 217 ASN B N 1
ATOM 2483 C CA . ASN B 1 87 ? 88.429 -8.279 134.320 1.00 26.05 217 ASN B CA 1
ATOM 2484 C C . ASN B 1 87 ? 87.672 -9.523 134.734 1.00 28.86 217 ASN B C 1
ATOM 2485 O O . ASN B 1 87 ? 88.077 -10.586 134.330 1.00 29.33 217 ASN B O 1
ATOM 2490 N N . ASN B 1 88 ? 86.602 -9.372 135.491 1.00 27.43 218 ASN B N 1
ATOM 2491 C CA . ASN B 1 88 ? 85.827 -10.509 136.030 1.00 29.70 218 ASN B CA 1
ATOM 2492 C C . ASN B 1 88 ? 84.430 -10.035 136.185 1.00 28.62 218 ASN B C 1
ATOM 2493 O O . ASN B 1 88 ? 84.171 -8.812 136.221 1.00 24.36 218 ASN B O 1
ATOM 2498 N N . LYS B 1 89 ? 83.497 -10.931 136.308 1.00 29.88 219 LYS B N 1
ATOM 2499 C CA . LYS B 1 89 ? 82.099 -10.542 136.366 1.00 32.45 219 LYS B CA 1
ATOM 2500 C C . LYS B 1 89 ? 81.699 -9.729 137.566 1.00 30.24 219 LYS B C 1
ATOM 2501 O O . LYS B 1 89 ? 80.794 -8.889 137.481 1.00 30.42 219 LYS B O 1
ATOM 2507 N N . PHE B 1 90 ? 82.289 -10.012 138.724 1.00 27.46 220 PHE B N 1
ATOM 2508 C CA . PHE B 1 90 ? 81.927 -9.237 139.914 1.00 27.58 220 PHE B CA 1
ATOM 2509 C C . PHE B 1 90 ? 82.307 -7.758 139.679 1.00 25.56 220 PHE B C 1
ATOM 2510 O O . PHE B 1 90 ? 81.569 -6.842 140.039 1.00 27.05 220 PHE B O 1
ATOM 2518 N N . GLY B 1 91 ? 83.496 -7.552 139.145 1.00 26.02 221 GLY B N 1
ATOM 2519 C CA . GLY B 1 91 ? 83.981 -6.170 138.903 1.00 24.01 221 GLY B CA 1
ATOM 2520 C C . GLY B 1 91 ? 83.112 -5.373 137.930 1.00 23.82 221 GLY B C 1
ATOM 2521 O O . GLY B 1 91 ? 82.807 -4.191 138.123 1.00 23.75 221 GLY B O 1
ATOM 2522 N N . ILE B 1 92 ? 82.724 -6.033 136.883 1.00 24.73 222 ILE B N 1
ATOM 2523 C CA . ILE B 1 92 ? 81.866 -5.436 135.864 1.00 26.02 222 ILE B CA 1
ATOM 2524 C C . ILE B 1 92 ? 80.515 -5.062 136.490 1.00 25.70 222 ILE B C 1
ATOM 2525 O O . ILE B 1 92 ? 80.044 -3.929 136.405 1.00 25.82 222 ILE B O 1
ATOM 2530 N N . LYS B 1 93 ? 79.920 -6.019 137.192 1.00 27.67 223 LYS B N 1
ATOM 2531 C CA . LYS B 1 93 ? 78.693 -5.746 137.876 1.00 28.21 223 LYS B CA 1
ATOM 2532 C C . LYS B 1 93 ? 78.767 -4.584 138.849 1.00 26.05 223 LYS B C 1
ATOM 2533 O O . LYS B 1 93 ? 77.887 -3.685 138.862 1.00 25.06 223 LYS B O 1
ATOM 2539 N N . THR B 1 94 ? 79.825 -4.569 139.643 1.00 23.35 224 THR B N 1
ATOM 2540 C CA . THR B 1 94 ? 80.024 -3.547 140.612 1.00 24.64 224 THR B CA 1
ATOM 2541 C C . THR B 1 94 ? 80.229 -2.171 139.946 1.00 22.11 224 THR B C 1
ATOM 2542 O O . THR B 1 94 ? 79.669 -1.205 140.431 1.00 23.97 224 THR B O 1
ATOM 2546 N N . MET B 1 95 ? 81.044 -2.088 138.882 1.00 20.62 225 MET B N 1
ATOM 2547 C CA . MET B 1 95 ? 81.193 -0.854 138.137 1.00 22.56 225 MET B CA 1
ATOM 2548 C C . MET B 1 95 ? 79.845 -0.317 137.619 1.00 21.75 225 MET B C 1
ATOM 2549 O O . MET B 1 95 ? 79.570 0.895 137.698 1.00 21.82 225 MET B O 1
ATOM 2554 N N . LEU B 1 96 ? 79.057 -1.182 137.050 1.00 22.15 226 LEU B N 1
ATOM 2555 C CA . LEU B 1 96 ? 77.796 -0.823 136.436 1.00 25.45 226 LEU B CA 1
ATOM 2556 C C . LEU B 1 96 ? 76.773 -0.370 137.466 1.00 25.96 226 LEU B C 1
ATOM 2557 O O . LEU B 1 96 ? 75.859 0.373 137.144 1.00 24.44 226 LEU B O 1
ATOM 2562 N N . GLU B 1 97 ? 76.946 -0.773 138.725 1.00 26.61 227 GLU B N 1
ATOM 2563 C CA . GLU B 1 97 ? 76.089 -0.261 139.803 1.00 27.24 227 GLU B CA 1
ATOM 2564 C C . GLU B 1 97 ? 76.394 1.120 140.206 1.00 29.34 227 GLU B C 1
ATOM 2565 O O . GLU B 1 97 ? 75.546 1.743 140.851 1.00 27.77 227 GLU B O 1
ATOM 2571 N N . THR B 1 98 ? 77.581 1.659 139.836 1.00 24.97 228 THR B N 1
ATOM 2572 C CA . THR B 1 98 ? 77.906 2.963 140.284 1.00 25.09 228 THR B CA 1
ATOM 2573 C C . THR B 1 98 ? 77.133 3.987 139.442 1.00 25.82 228 THR B C 1
ATOM 2574 O O . THR B 1 98 ? 76.785 3.750 138.283 1.00 26.76 228 THR B O 1
ATOM 2578 N N . GLU B 1 99 ? 76.959 5.166 140.001 1.00 31.04 229 GLU B N 1
ATOM 2579 C CA . GLU B 1 99 ? 76.292 6.250 139.269 1.00 34.34 229 GLU B CA 1
ATOM 2580 C C . GLU B 1 99 ? 77.245 6.873 138.260 1.00 31.51 229 GLU B C 1
ATOM 2581 O O . GLU B 1 99 ? 76.809 7.339 137.227 1.00 31.79 229 GLU B O 1
ATOM 2587 N N . GLU B 1 100 ? 78.533 6.925 138.594 1.00 26.41 230 GLU B N 1
ATOM 2588 C CA . GLU B 1 100 ? 79.492 7.759 137.868 1.00 28.05 230 GLU B CA 1
ATOM 2589 C C . GLU B 1 100 ? 80.552 7.009 137.085 1.00 25.27 230 GLU B C 1
ATOM 2590 O O . GLU B 1 100 ? 81.301 7.683 136.364 1.00 20.86 230 GLU B O 1
ATOM 2596 N N . GLY B 1 101 ? 80.611 5.669 137.220 1.00 21.78 231 GLY B N 1
ATOM 2597 C CA . GLY B 1 101 ? 81.750 4.898 136.660 1.00 22.41 231 GLY B CA 1
ATOM 2598 C C . GLY B 1 101 ? 81.856 5.046 135.144 1.00 20.93 231 GLY B C 1
ATOM 2599 O O . GLY B 1 101 ? 82.925 5.298 134.624 1.00 19.39 231 GLY B O 1
ATOM 2600 N N . ILE B 1 102 ? 80.728 4.880 134.431 1.00 18.92 232 ILE B N 1
ATOM 2601 C CA . ILE B 1 102 ? 80.744 4.922 132.986 1.00 19.27 232 ILE B CA 1
ATOM 2602 C C . ILE B 1 102 ? 81.140 6.320 132.533 1.00 17.88 232 ILE B C 1
ATOM 2603 O O . ILE B 1 102 ? 81.977 6.436 131.654 1.00 18.22 232 ILE B O 1
ATOM 2608 N N . LEU B 1 103 ? 80.580 7.381 133.172 1.00 17.20 233 LEU B N 1
ATOM 2609 C CA . LEU B 1 103 ? 80.950 8.700 132.837 1.00 16.92 233 LEU B CA 1
ATOM 2610 C C . LEU B 1 103 ? 82.447 8.943 133.030 1.00 16.48 233 LEU B C 1
ATOM 2611 O O . LEU B 1 103 ? 83.100 9.567 132.207 1.00 15.99 233 LEU B O 1
ATOM 2616 N N . LEU B 1 104 ? 83.017 8.403 134.104 1.00 16.35 234 LEU B N 1
ATOM 2617 C CA . LEU B 1 104 ? 84.450 8.648 134.355 1.00 17.01 234 LEU B CA 1
ATOM 2618 C C . LEU B 1 104 ? 85.287 7.895 133.339 1.00 16.11 234 LEU B C 1
ATOM 2619 O O . LEU B 1 104 ? 86.381 8.383 132.954 1.00 16.78 234 LEU B O 1
ATOM 2624 N N . LEU B 1 105 ? 84.855 6.701 132.910 1.00 16.45 235 LEU B N 1
ATOM 2625 C CA . LEU B 1 105 ? 85.576 6.056 131.813 1.00 16.75 235 LEU B CA 1
ATOM 2626 C C . LEU B 1 105 ? 85.509 6.901 130.567 1.00 15.85 235 LEU B C 1
ATOM 2627 O O . LEU B 1 105 ? 86.502 7.058 129.871 1.00 17.35 235 LEU B O 1
ATOM 2632 N N . VAL B 1 106 ? 84.333 7.476 130.256 1.00 14.94 236 VAL B N 1
ATOM 2633 C CA . VAL B 1 106 ? 84.262 8.341 129.086 1.00 15.12 236 VAL B CA 1
ATOM 2634 C C . VAL B 1 106 ? 85.157 9.553 129.234 1.00 14.92 236 VAL B C 1
ATOM 2635 O O . VAL B 1 106 ? 85.794 9.925 128.270 1.00 13.78 236 VAL B O 1
ATOM 2639 N N . ARG B 1 107 ? 85.217 10.146 130.410 1.00 16.10 237 ARG B N 1
ATOM 2640 C CA . ARG B 1 107 ? 86.086 11.317 130.614 1.00 16.66 237 ARG B CA 1
ATOM 2641 C C . ARG B 1 107 ? 87.552 11.010 130.539 1.00 16.73 237 ARG B C 1
ATOM 2642 O O . ARG B 1 107 ? 88.391 11.920 130.415 1.00 18.09 237 ARG B O 1
ATOM 2650 N N . ALA B 1 108 ? 87.890 9.739 130.694 1.00 15.77 238 ALA B N 1
ATOM 2651 C CA . ALA B 1 108 ? 89.249 9.274 130.491 1.00 17.41 238 ALA B CA 1
ATOM 2652 C C . ALA B 1 108 ? 89.694 9.155 129.038 1.00 16.86 238 ALA B C 1
ATOM 2653 O O . ALA B 1 108 ? 90.917 8.951 128.740 1.00 17.03 238 ALA B O 1
ATOM 2655 N N . MET B 1 109 ? 88.768 9.372 128.109 1.00 16.91 239 MET B N 1
ATOM 2656 C CA . MET B 1 109 ? 89.096 9.357 126.678 1.00 19.37 239 MET B CA 1
ATOM 2657 C C . MET B 1 109 ? 89.657 10.708 126.264 1.00 17.93 239 MET B C 1
ATOM 2658 O O . MET B 1 109 ? 88.968 11.535 125.681 1.00 18.69 239 MET B O 1
ATOM 2663 N N . ASP B 1 110 ? 90.912 10.919 126.632 1.00 19.29 240 ASP B N 1
ATOM 2664 C CA . ASP B 1 110 ? 91.610 12.164 126.357 1.00 20.96 240 ASP B CA 1
ATOM 2665 C C . ASP B 1 110 ? 92.714 11.852 125.380 1.00 21.08 240 ASP B C 1
ATOM 2666 O O . ASP B 1 110 ? 93.722 11.193 125.735 1.00 22.15 240 ASP B O 1
ATOM 2671 N N . PRO B 1 111 ? 92.552 12.258 124.132 1.00 21.84 241 PRO B N 1
ATOM 2672 C CA . PRO B 1 111 ? 93.546 11.847 123.126 1.00 25.39 241 PRO B CA 1
ATOM 2673 C C . PRO B 1 111 ? 94.981 12.407 123.340 1.00 29.12 241 PRO B C 1
ATOM 2674 O O . PRO B 1 111 ? 95.944 11.817 122.840 1.00 31.20 241 PRO B O 1
ATOM 2678 N N . ALA B 1 112 ? 95.115 13.450 124.128 1.00 28.79 242 ALA B N 1
ATOM 2679 C CA . ALA B 1 112 ? 96.433 13.894 124.623 1.00 31.96 242 ALA B CA 1
ATOM 2680 C C . ALA B 1 112 ? 97.085 12.955 125.668 1.00 34.57 242 ALA B C 1
ATOM 2681 O O . ALA B 1 112 ? 98.273 13.117 125.982 1.00 33.36 242 ALA B O 1
ATOM 2683 N N . VAL B 1 113 ? 96.335 11.981 126.209 1.00 25.32 243 VAL B N 1
ATOM 2684 C CA . VAL B 1 113 ? 96.883 10.911 127.017 1.00 25.55 243 VAL B CA 1
ATOM 2685 C C . VAL B 1 113 ? 96.497 9.560 126.362 1.00 24.05 243 VAL B C 1
ATOM 2686 O O . VAL B 1 113 ? 95.638 8.822 126.864 1.00 21.81 243 VAL B O 1
ATOM 2690 N N . PRO B 1 114 ? 97.154 9.269 125.212 1.00 24.96 244 PRO B N 1
ATOM 2691 C CA . PRO B 1 114 ? 96.579 8.257 124.321 1.00 23.04 244 PRO B CA 1
ATOM 2692 C C . PRO B 1 114 ? 96.507 6.889 124.897 1.00 22.47 244 PRO B C 1
ATOM 2693 O O . PRO B 1 114 ? 95.520 6.172 124.635 1.00 18.80 244 PRO B O 1
ATOM 2697 N N . ASN B 1 115 ? 97.461 6.498 125.730 1.00 20.33 245 ASN B N 1
ATOM 2698 C CA . ASN B 1 115 ? 97.366 5.165 126.260 1.00 20.69 245 ASN B CA 1
ATOM 2699 C C . ASN B 1 115 ? 96.262 5.043 127.317 1.00 20.95 245 ASN B C 1
ATOM 2700 O O . ASN B 1 115 ? 95.692 3.940 127.495 1.00 19.37 245 ASN B O 1
ATOM 2705 N N . MET B 1 116 ? 95.946 6.145 127.988 1.00 18.57 246 MET B N 1
ATOM 2706 C CA . MET B 1 116 ? 94.816 6.073 128.882 1.00 18.77 246 MET B CA 1
ATOM 2707 C C . MET B 1 116 ? 93.529 5.992 128.046 1.00 17.83 246 MET B C 1
ATOM 2708 O O . MET B 1 116 ? 92.615 5.317 128.437 1.00 15.82 246 MET B O 1
ATOM 2713 N N . MET B 1 117 ? 93.426 6.789 126.963 1.00 18.25 247 MET B N 1
ATOM 2714 C CA . MET B 1 117 ? 92.213 6.747 126.121 1.00 18.01 247 MET B CA 1
ATOM 2715 C C . MET B 1 117 ? 92.029 5.326 125.575 1.00 17.78 247 MET B C 1
ATOM 2716 O O . MET B 1 117 ? 90.931 4.789 125.507 1.00 18.48 247 MET B O 1
ATOM 2721 N N . ILE B 1 118 ? 93.126 4.698 125.177 1.00 17.16 248 ILE B N 1
ATOM 2722 C CA . ILE B 1 118 ? 93.041 3.346 124.617 1.00 17.40 248 ILE B CA 1
ATOM 2723 C C . ILE B 1 118 ? 92.474 2.434 125.657 1.00 17.54 248 ILE B C 1
ATOM 2724 O O . ILE B 1 118 ? 91.597 1.590 125.398 1.00 15.41 248 ILE B O 1
ATOM 2729 N N . ASP B 1 119 ? 92.989 2.526 126.876 1.00 16.30 249 ASP B N 1
ATOM 2730 C CA . ASP B 1 119 ? 92.501 1.612 127.949 1.00 17.49 249 ASP B CA 1
ATOM 2731 C C . ASP B 1 119 ? 91.002 1.787 128.272 1.00 16.87 249 ASP B C 1
ATOM 2732 O O . ASP B 1 119 ? 90.229 0.839 128.357 1.00 17.01 249 ASP B O 1
ATOM 2737 N N . ALA B 1 120 ? 90.611 3.044 128.392 1.00 16.24 250 ALA B N 1
ATOM 2738 C CA . ALA B 1 120 ? 89.234 3.389 128.695 1.00 15.37 250 ALA B CA 1
ATOM 2739 C C . ALA B 1 120 ? 88.295 2.997 127.546 1.00 14.84 250 ALA B C 1
ATOM 2740 O O . ALA B 1 120 ? 87.227 2.442 127.800 1.00 15.51 250 ALA B O 1
ATOM 2742 N N . ALA B 1 121 ? 88.673 3.292 126.297 1.00 14.39 251 ALA B N 1
ATOM 2743 C CA . ALA B 1 121 ? 87.855 2.988 125.119 1.00 14.12 251 ALA B CA 1
ATOM 2744 C C . ALA B 1 121 ? 87.697 1.429 125.025 1.00 14.62 251 ALA B C 1
ATOM 2745 O O . ALA B 1 121 ? 86.579 0.978 124.687 1.00 15.20 251 ALA B O 1
ATOM 2747 N N . LYS B 1 122 ? 88.735 0.691 125.334 1.00 15.81 252 LYS B N 1
ATOM 2748 C CA . LYS B 1 122 ? 88.538 -0.761 125.284 1.00 16.54 252 LYS B CA 1
ATOM 2749 C C . LYS B 1 122 ? 87.580 -1.301 126.326 1.00 16.75 252 LYS B C 1
ATOM 2750 O O . LYS B 1 122 ? 86.776 -2.237 126.075 1.00 16.31 252 LYS B O 1
ATOM 2756 N N . LEU B 1 123 ? 87.596 -0.742 127.518 1.00 16.34 253 LEU B N 1
ATOM 2757 C CA . LEU B 1 123 ? 86.678 -1.114 128.582 1.00 16.90 253 LEU B CA 1
ATOM 2758 C C . LEU B 1 123 ? 85.239 -0.780 128.150 1.00 17.44 253 LEU B C 1
ATOM 2759 O O . LEU B 1 123 ? 84.321 -1.614 128.292 1.00 17.46 253 LEU B O 1
ATOM 2764 N N . LEU B 1 124 ? 85.063 0.406 127.593 1.00 15.84 254 LEU B N 1
ATOM 2765 C CA . LEU B 1 124 ? 83.733 0.814 127.080 1.00 15.83 254 LEU B CA 1
ATOM 2766 C C . LEU B 1 124 ? 83.227 -0.101 125.954 1.00 16.49 254 LEU B C 1
ATOM 2767 O O . LEU B 1 124 ? 82.068 -0.494 125.957 1.00 17.59 254 LEU B O 1
ATOM 2772 N N . SER B 1 125 ? 84.100 -0.471 125.009 1.00 16.06 255 SER B N 1
ATOM 2773 C CA . SER B 1 125 ? 83.742 -1.227 123.845 1.00 16.53 255 SER B CA 1
ATOM 2774 C C . SER B 1 125 ? 83.323 -2.635 124.349 1.00 16.45 255 SER B C 1
ATOM 2775 O O . SER B 1 125 ? 82.305 -3.172 123.906 1.00 18.03 255 SER B O 1
ATOM 2778 N N . ALA B 1 126 ? 84.007 -3.114 125.366 1.00 17.76 256 ALA B N 1
ATOM 2779 C CA . ALA B 1 126 ? 83.700 -4.467 125.920 1.00 18.42 256 ALA B CA 1
ATOM 2780 C C . ALA B 1 126 ? 82.358 -4.458 126.676 1.00 20.32 256 ALA B C 1
ATOM 2781 O O . ALA B 1 126 ? 81.550 -5.437 126.573 1.00 20.36 256 ALA B O 1
ATOM 2783 N N . LEU B 1 127 ? 82.029 -3.357 127.343 1.00 18.39 257 LEU B N 1
ATOM 2784 C CA . LEU B 1 127 ? 80.676 -3.230 127.894 1.00 20.30 257 LEU B CA 1
ATOM 2785 C C . LEU B 1 127 ? 79.562 -3.232 126.845 1.00 20.12 257 LEU B C 1
ATOM 2786 O O . LEU B 1 127 ? 78.524 -3.853 127.037 1.00 21.21 257 LEU B O 1
ATOM 2791 N N . CYS B 1 128 ? 79.819 -2.599 125.714 1.00 18.99 258 CYS B N 1
ATOM 2792 C CA . CYS B 1 128 ? 78.803 -2.481 124.639 1.00 20.54 258 CYS B CA 1
ATOM 2793 C C . CYS B 1 128 ? 78.465 -3.797 123.963 1.00 23.75 258 CYS B C 1
ATOM 2794 O O . CYS B 1 128 ? 77.327 -3.996 123.490 1.00 21.37 258 CYS B O 1
ATOM 2797 N N . ILE B 1 129 ? 79.444 -4.679 123.870 1.00 24.78 259 ILE B N 1
ATOM 2798 C CA . ILE B 1 129 ? 79.169 -5.925 123.238 1.00 34.06 259 ILE B CA 1
ATOM 2799 C C . ILE B 1 129 ? 78.722 -7.007 124.252 1.00 37.35 259 ILE B C 1
ATOM 2800 O O . ILE B 1 129 ? 78.460 -8.149 123.878 1.00 39.32 259 ILE B O 1
ATOM 2805 N N . LEU B 1 130 ? 78.557 -6.664 125.525 1.00 40.06 260 LEU B N 1
ATOM 2806 C CA . LEU B 1 130 ? 78.039 -7.661 126.492 1.00 41.48 260 LEU B CA 1
ATOM 2807 C C . LEU B 1 130 ? 76.641 -8.047 126.095 1.00 43.39 260 LEU B C 1
ATOM 2808 O O . LEU B 1 130 ? 75.817 -7.152 125.842 1.00 38.74 260 LEU B O 1
ATOM 2813 N N . PRO B 1 131 ? 76.327 -9.362 126.129 1.00 41.63 261 PRO B N 1
ATOM 2814 C CA . PRO B 1 131 ? 74.927 -9.694 125.924 1.00 45.00 261 PRO B CA 1
ATOM 2815 C C . PRO B 1 131 ? 74.039 -9.003 126.953 1.00 41.72 261 PRO B C 1
ATOM 2816 O O . PRO B 1 131 ? 72.980 -8.462 126.586 1.00 48.74 261 PRO B O 1
ATOM 2820 N N . GLN B 1 132 ? 74.471 -9.032 128.216 1.00 40.16 262 GLN B N 1
ATOM 2821 C CA . GLN B 1 132 ? 73.694 -8.544 129.344 1.00 41.51 262 GLN B CA 1
ATOM 2822 C C . GLN B 1 132 ? 74.543 -7.698 130.318 1.00 40.48 262 GLN B C 1
ATOM 2823 O O . GLN B 1 132 ? 75.687 -8.005 130.535 1.00 41.99 262 GLN B O 1
ATOM 2829 N N . PRO B 1 133 ? 73.968 -6.631 130.903 1.00 37.61 263 PRO B N 1
ATOM 2830 C CA . PRO B 1 133 ? 72.663 -6.097 130.504 1.00 40.23 263 PRO B CA 1
ATOM 2831 C C . PRO B 1 133 ? 72.800 -5.572 129.086 1.00 36.05 263 PRO B C 1
ATOM 2832 O O . PRO B 1 133 ? 73.912 -5.346 128.588 1.00 39.80 263 PRO B O 1
ATOM 2836 N N . GLU B 1 134 ? 71.645 -5.458 128.466 1.00 38.20 264 GLU B N 1
ATOM 2837 C CA . GLU B 1 134 ? 71.543 -5.198 127.075 1.00 41.54 264 GLU B CA 1
ATOM 2838 C C . GLU B 1 134 ? 71.709 -3.685 126.985 1.00 36.16 264 GLU B C 1
ATOM 2839 O O . GLU B 1 134 ? 71.545 -2.977 127.977 1.00 30.13 264 GLU B O 1
ATOM 2845 N N . ASP B 1 135 ? 72.040 -3.245 125.791 1.00 31.35 265 ASP B N 1
ATOM 2846 C CA . ASP B 1 135 ? 71.980 -1.821 125.508 1.00 29.50 265 ASP B CA 1
ATOM 2847 C C . ASP B 1 135 ? 72.911 -0.969 126.333 1.00 23.44 265 ASP B C 1
ATOM 2848 O O . ASP B 1 135 ? 72.645 0.224 126.563 1.00 23.50 265 ASP B O 1
ATOM 2853 N N . MET B 1 136 ? 74.083 -1.515 126.654 1.00 20.09 266 MET B N 1
ATOM 2854 C CA . MET B 1 136 ? 75.112 -0.697 127.243 1.00 19.75 266 MET B CA 1
ATOM 2855 C C . MET B 1 136 ? 75.562 0.410 126.310 1.00 18.01 266 MET B C 1
ATOM 2856 O O . MET B 1 136 ? 75.999 1.486 126.802 1.00 17.38 266 MET B O 1
ATOM 2861 N N . ASN B 1 137 ? 75.444 0.188 125.022 1.00 16.23 267 ASN B N 1
ATOM 2862 C CA . ASN B 1 137 ? 75.764 1.294 124.068 1.00 15.95 267 ASN B CA 1
ATOM 2863 C C . ASN B 1 137 ? 74.980 2.523 124.397 1.00 15.98 267 ASN B C 1
ATOM 2864 O O . ASN B 1 137 ? 75.562 3.628 124.315 1.00 15.74 267 ASN B O 1
ATOM 2869 N N . GLU B 1 138 ? 73.739 2.369 124.829 1.00 16.12 268 GLU B N 1
ATOM 2870 C CA . GLU B 1 138 ? 72.912 3.577 125.145 1.00 17.78 268 GLU B CA 1
ATOM 2871 C C . GLU B 1 138 ? 73.420 4.259 126.393 1.00 17.70 268 GLU B C 1
ATOM 2872 O O . GLU B 1 138 ? 73.448 5.530 126.484 1.00 17.15 268 GLU B O 1
ATOM 2878 N N . ARG B 1 139 ? 73.902 3.509 127.379 1.00 17.47 269 ARG B N 1
ATOM 2879 C CA . ARG B 1 139 ? 74.461 4.109 128.597 1.00 18.49 269 ARG B CA 1
ATOM 2880 C C . ARG B 1 139 ? 75.762 4.855 128.262 1.00 17.31 269 ARG B C 1
ATOM 2881 O O . ARG B 1 139 ? 76.041 5.891 128.835 1.00 17.61 269 ARG B O 1
ATOM 2889 N N . VAL B 1 140 ? 76.572 4.292 127.371 1.00 15.61 270 VAL B N 1
ATOM 2890 C CA . VAL B 1 140 ? 77.825 4.925 127.029 1.00 15.25 270 VAL B CA 1
ATOM 2891 C C . VAL B 1 140 ? 77.508 6.231 126.282 1.00 14.44 270 VAL B C 1
ATOM 2892 O O . VAL B 1 140 ? 78.096 7.321 126.571 1.00 16.77 270 VAL B O 1
ATOM 2896 N N . LEU B 1 141 ? 76.510 6.216 125.396 1.00 15.05 271 LEU B N 1
ATOM 2897 C CA . LEU B 1 141 ? 76.135 7.441 124.636 1.00 16.15 271 LEU B CA 1
ATOM 2898 C C . LEU B 1 141 ? 75.574 8.515 125.568 1.00 17.13 271 LEU B C 1
ATOM 2899 O O . LEU B 1 141 ? 75.810 9.681 125.369 1.00 16.43 271 LEU B O 1
ATOM 2904 N N . GLU B 1 142 ? 74.792 8.105 126.566 1.00 18.63 272 GLU B N 1
ATOM 2905 C CA . GLU B 1 142 ? 74.287 9.053 127.589 1.00 17.47 272 GLU B CA 1
ATOM 2906 C C . GLU B 1 142 ? 75.476 9.758 128.274 1.00 16.15 272 GLU B C 1
ATOM 2907 O O . GLU B 1 142 ? 75.497 10.966 128.480 1.00 16.28 272 GLU B O 1
ATOM 2913 N N . ALA B 1 143 ? 76.500 8.991 128.631 1.00 15.85 273 ALA B N 1
ATOM 2914 C CA . ALA B 1 143 ? 77.633 9.550 129.277 1.00 15.79 273 ALA B CA 1
ATOM 2915 C C . ALA B 1 143 ? 78.442 10.469 128.358 1.00 14.67 273 ALA B C 1
ATOM 2916 O O . ALA B 1 143 ? 79.020 11.437 128.786 1.00 14.90 273 ALA B O 1
ATOM 2918 N N . MET B 1 144 ? 78.584 10.080 127.085 1.00 13.72 274 MET B N 1
ATOM 2919 C CA . MET B 1 144 ? 79.295 10.891 126.068 1.00 14.38 274 MET B CA 1
ATOM 2920 C C . MET B 1 144 ? 78.555 12.225 125.927 1.00 14.35 274 MET B C 1
ATOM 2921 O O . MET B 1 144 ? 79.180 13.227 125.743 1.00 16.32 274 MET B O 1
ATOM 2926 N N . THR B 1 145 ? 77.248 12.132 126.040 1.00 13.95 275 THR B N 1
ATOM 2927 C CA . THR B 1 145 ? 76.441 13.409 125.975 1.00 14.67 275 THR B CA 1
ATOM 2928 C C . THR B 1 145 ? 76.740 14.290 127.134 1.00 16.10 275 THR B C 1
ATOM 2929 O O . THR B 1 145 ? 76.842 15.531 126.931 1.00 16.93 275 THR B O 1
ATOM 2933 N N . GLU B 1 146 ? 76.740 13.760 128.325 1.00 16.20 276 GLU B N 1
ATOM 2934 C CA . GLU B 1 146 ? 77.054 14.534 129.516 1.00 19.01 276 GLU B CA 1
ATOM 2935 C C . GLU B 1 146 ? 78.447 15.117 129.448 1.00 18.74 276 GLU B C 1
ATOM 2936 O O . GLU B 1 146 ? 78.633 16.295 129.757 1.00 18.71 276 GLU B O 1
ATOM 2942 N N . ARG B 1 147 ? 79.449 14.342 129.002 1.00 16.70 277 ARG B N 1
ATOM 2943 C CA . ARG B 1 147 ? 80.835 14.871 128.860 1.00 16.80 277 ARG B CA 1
ATOM 2944 C C . ARG B 1 147 ? 80.895 16.027 127.850 1.00 17.27 277 ARG B C 1
ATOM 2945 O O . ARG B 1 147 ? 81.558 17.047 128.125 1.00 18.87 277 ARG B O 1
ATOM 2953 N N . ALA B 1 148 ? 80.080 15.952 126.775 1.00 15.51 278 ALA B N 1
ATOM 2954 C CA . ALA B 1 148 ? 80.076 16.933 125.719 1.00 16.22 278 ALA B CA 1
ATOM 2955 C C . ALA B 1 148 ? 79.581 18.268 126.330 1.00 16.53 278 ALA B C 1
ATOM 2956 O O . ALA B 1 148 ? 80.136 19.354 126.009 1.00 18.39 278 ALA B O 1
ATOM 2958 N N . GLU B 1 149 ? 78.530 18.193 127.131 1.00 17.97 279 GLU B N 1
ATOM 2959 C CA . GLU B 1 149 ? 77.945 19.415 127.812 1.00 21.48 279 GLU B CA 1
ATOM 2960 C C . GLU B 1 149 ? 78.988 20.003 128.791 1.00 22.80 279 GLU B C 1
ATOM 2961 O O . GLU B 1 149 ? 79.260 21.231 128.811 1.00 21.88 279 GLU B O 1
ATOM 2967 N N . MET B 1 150 ? 79.691 19.148 129.541 1.00 21.11 280 MET B N 1
ATOM 2968 C CA . MET B 1 150 ? 80.698 19.589 130.513 1.00 24.30 280 MET B CA 1
ATOM 2969 C C . MET B 1 150 ? 81.940 20.186 129.839 1.00 26.08 280 MET B C 1
ATOM 2970 O O . MET B 1 150 ? 82.408 21.205 130.295 1.00 26.26 280 MET B O 1
ATOM 2975 N N . ASP B 1 151 ? 82.452 19.567 128.758 1.00 22.15 281 ASP B N 1
ATOM 2976 C CA . ASP B 1 151 ? 83.651 20.034 128.063 1.00 21.79 281 ASP B CA 1
ATOM 2977 C C . ASP B 1 151 ? 83.338 21.121 126.988 1.00 24.04 281 ASP B C 1
ATOM 2978 O O . ASP B 1 151 ? 84.264 21.633 126.391 1.00 22.96 281 ASP B O 1
ATOM 2983 N N . GLU B 1 152 ? 82.048 21.357 126.674 1.00 20.83 282 GLU B N 1
ATOM 2984 C CA . GLU B 1 152 ? 81.650 22.253 125.613 1.00 21.98 282 GLU B CA 1
ATOM 2985 C C . GLU B 1 152 ? 82.243 21.886 124.255 1.00 22.51 282 GLU B C 1
ATOM 2986 O O . GLU B 1 152 ? 82.696 22.698 123.503 1.00 21.18 282 GLU B O 1
ATOM 2992 N N . VAL B 1 153 ? 82.107 20.618 123.876 1.00 19.03 283 VAL B N 1
ATOM 2993 C CA . VAL B 1 153 ? 82.494 20.067 122.584 1.00 19.88 283 VAL B CA 1
ATOM 2994 C C . VAL B 1 153 ? 81.384 19.154 122.066 1.00 18.02 283 VAL B C 1
ATOM 2995 O O . VAL B 1 153 ? 80.400 18.933 122.771 1.00 18.76 283 VAL B O 1
ATOM 2999 N N . GLU B 1 154 ? 81.447 18.780 120.800 1.00 18.46 284 GLU B N 1
ATOM 3000 C CA . GLU B 1 154 ? 80.447 17.820 120.246 1.00 18.44 284 GLU B CA 1
ATOM 3001 C C . GLU B 1 154 ? 80.787 16.433 120.827 1.00 17.72 284 GLU B C 1
ATOM 3002 O O . GLU B 1 154 ? 81.999 16.116 121.096 1.00 18.34 284 GLU B O 1
ATOM 3008 N N . ARG B 1 155 ? 79.747 15.637 121.077 1.00 15.88 285 ARG B N 1
ATOM 3009 C CA . ARG B 1 155 ? 79.940 14.405 121.827 1.00 16.91 285 ARG B CA 1
ATOM 3010 C C . ARG B 1 155 ? 80.871 13.405 121.208 1.00 16.80 285 ARG B C 1
ATOM 3011 O O . ARG B 1 155 ? 81.532 12.655 121.956 1.00 16.54 285 ARG B O 1
ATOM 3019 N N . PHE B 1 156 ? 80.970 13.340 119.909 1.00 16.69 286 PHE B N 1
ATOM 3020 C CA . PHE B 1 156 ? 81.924 12.400 119.325 1.00 16.73 286 PHE B CA 1
ATOM 3021 C C . PHE B 1 156 ? 83.310 13.040 119.013 1.00 16.93 286 PHE B C 1
ATOM 3022 O O . PHE B 1 156 ? 84.143 12.426 118.365 1.00 17.00 286 PHE B O 1
ATOM 3030 N N . GLN B 1 157 ? 83.574 14.255 119.451 1.00 17.99 287 GLN B N 1
ATOM 3031 C CA . GLN B 1 157 ? 84.850 14.895 119.092 1.00 17.98 287 GLN B CA 1
ATOM 3032 C C . GLN B 1 157 ? 86.072 14.166 119.603 1.00 19.86 287 GLN B C 1
ATOM 3033 O O . GLN B 1 157 ? 87.057 14.021 118.872 1.00 19.48 287 GLN B O 1
ATOM 3039 N N . PRO B 1 158 ? 86.008 13.613 120.830 1.00 20.69 288 PRO B N 1
ATOM 3040 C CA . PRO B 1 158 ? 87.225 12.906 121.258 1.00 20.38 288 PRO B CA 1
ATOM 3041 C C . PRO B 1 158 ? 87.563 11.645 120.393 1.00 21.56 288 PRO B C 1
ATOM 3042 O O . PRO B 1 158 ? 88.738 11.397 120.124 1.00 18.77 288 PRO B O 1
ATOM 3046 N N . LEU B 1 159 ? 86.550 10.940 119.893 1.00 19.44 289 LEU B N 1
ATOM 3047 C CA . LEU B 1 159 ? 86.772 9.846 118.942 1.00 19.38 289 LEU B CA 1
ATOM 3048 C C . LEU B 1 159 ? 87.335 10.313 117.640 1.00 19.57 289 LEU B C 1
ATOM 3049 O O . LEU B 1 159 ? 88.263 9.736 117.119 1.00 20.26 289 LEU B O 1
ATOM 3054 N N . LEU B 1 160 ? 86.810 11.402 117.072 1.00 20.19 290 LEU B N 1
ATOM 3055 C CA . LEU B 1 160 ? 87.390 11.913 115.849 1.00 20.67 290 LEU B CA 1
ATOM 3056 C C . LEU B 1 160 ? 88.809 12.416 116.052 1.00 21.25 290 LEU B C 1
ATOM 3057 O O . LEU B 1 160 ? 89.694 12.233 115.149 1.00 23.86 290 LEU B O 1
ATOM 3062 N N . ASP B 1 161 ? 89.072 12.986 117.213 1.00 22.00 291 ASP B N 1
ATOM 3063 C CA . ASP B 1 161 ? 90.427 13.543 117.503 1.00 22.28 291 ASP B CA 1
ATOM 3064 C C . ASP B 1 161 ? 91.393 12.371 117.629 1.00 21.90 291 ASP B C 1
ATOM 3065 O O . ASP B 1 161 ? 92.544 12.462 117.177 1.00 22.96 291 ASP B O 1
ATOM 3070 N N . GLY B 1 162 ? 90.927 11.207 118.118 1.00 21.08 292 GLY B N 1
ATOM 3071 C CA . GLY B 1 162 ? 91.769 10.025 118.185 1.00 20.40 292 GLY B CA 1
ATOM 3072 C C . GLY B 1 162 ? 92.134 9.406 116.823 1.00 22.72 292 GLY B C 1
ATOM 3073 O O . GLY B 1 162 ? 93.095 8.648 116.730 1.00 22.28 292 GLY B O 1
ATOM 3074 N N . LEU B 1 163 ? 91.313 9.667 115.797 1.00 20.49 293 LEU B N 1
ATOM 3075 C CA . LEU B 1 163 ? 91.514 9.143 114.493 1.00 21.33 293 LEU B CA 1
ATOM 3076 C C . LEU B 1 163 ? 92.320 10.037 113.592 1.00 22.49 293 LEU B C 1
ATOM 3077 O O . LEU B 1 163 ? 92.632 9.662 112.459 1.00 24.45 293 LEU B O 1
ATOM 3082 N N . LYS B 1 164 ? 92.654 11.222 114.065 1.00 24.23 294 LYS B N 1
ATOM 3083 C CA . LYS B 1 164 ? 93.411 12.085 113.182 1.00 29.64 294 LYS B CA 1
ATOM 3084 C C . LYS B 1 164 ? 94.843 11.591 112.841 1.00 27.55 294 LYS B C 1
ATOM 3085 O O . LYS B 1 164 ? 95.478 10.853 113.580 1.00 23.40 294 LYS B O 1
ATOM 3091 N N . SER B 1 165 ? 95.315 11.969 111.653 1.00 31.74 295 SER B N 1
ATOM 3092 C CA . SER B 1 165 ? 96.637 11.554 111.260 1.00 38.00 295 SER B CA 1
ATOM 3093 C C . SER B 1 165 ? 97.525 12.158 112.340 1.00 36.82 295 SER B C 1
ATOM 3094 O O . SER B 1 165 ? 97.332 13.293 112.828 1.00 50.39 295 SER B O 1
ATOM 3097 N N . GLY B 1 166 ? 98.448 11.390 112.788 1.00 36.38 296 GLY B N 1
ATOM 3098 C CA . GLY B 1 166 ? 99.323 11.941 113.796 1.00 32.93 296 GLY B CA 1
ATOM 3099 C C . GLY B 1 166 ? 99.220 11.078 114.993 1.00 33.09 296 GLY B C 1
ATOM 3100 O O . GLY B 1 166 ? 100.199 10.945 115.722 1.00 32.63 296 GLY B O 1
ATOM 3101 N N . THR B 1 167 ? 98.048 10.452 115.241 1.00 25.71 297 THR B N 1
ATOM 3102 C CA . THR B 1 167 ? 97.943 9.632 116.443 1.00 23.50 297 THR B CA 1
ATOM 3103 C C . THR B 1 167 ? 98.516 8.296 116.164 1.00 23.90 297 THR B C 1
ATOM 3104 O O . THR B 1 167 ? 98.702 7.981 114.993 1.00 26.04 297 THR B O 1
ATOM 3108 N N . SER B 1 168 ? 98.716 7.497 117.213 1.00 22.19 298 SER B N 1
ATOM 3109 C CA . SER B 1 168 ? 99.184 6.129 117.037 1.00 24.99 298 SER B CA 1
ATOM 3110 C C . SER B 1 168 ? 98.164 5.275 116.344 1.00 25.57 298 SER B C 1
ATOM 3111 O O . SER B 1 168 ? 96.961 5.472 116.539 1.00 24.01 298 SER B O 1
ATOM 3114 N N . ILE B 1 169 ? 98.643 4.201 115.691 1.00 24.34 299 ILE B N 1
ATOM 3115 C CA . ILE B 1 169 ? 97.745 3.204 115.128 1.00 24.18 299 ILE B CA 1
ATOM 3116 C C . ILE B 1 169 ? 96.886 2.562 116.225 1.00 23.37 299 ILE B C 1
ATOM 3117 O O . ILE B 1 169 ? 95.678 2.377 116.037 1.00 21.41 299 ILE B O 1
ATOM 3122 N N . ALA B 1 170 ? 97.461 2.228 117.371 1.00 22.53 300 ALA B N 1
ATOM 3123 C CA . ALA B 1 170 ? 96.692 1.668 118.476 1.00 21.17 300 ALA B CA 1
ATOM 3124 C C . ALA B 1 170 ? 95.510 2.556 118.912 1.00 19.48 300 ALA B C 1
ATOM 3125 O O . ALA B 1 170 ? 94.441 2.060 119.247 1.00 21.92 300 ALA B O 1
ATOM 3127 N N . LEU B 1 171 ? 95.732 3.851 118.965 1.00 20.04 301 LEU B N 1
ATOM 3128 C CA . LEU B 1 171 ? 94.628 4.713 119.330 1.00 18.48 301 LEU B CA 1
ATOM 3129 C C . LEU B 1 171 ? 93.585 4.728 118.224 1.00 17.93 301 LEU B C 1
ATOM 3130 O O . LEU B 1 171 ? 92.364 4.647 118.535 1.00 17.69 301 LEU B O 1
ATOM 3135 N N . LYS B 1 172 ? 93.996 4.858 116.965 1.00 17.08 302 LYS B N 1
ATOM 3136 C CA . LYS B 1 172 ? 93.025 4.757 115.856 1.00 18.55 302 LYS B CA 1
ATOM 3137 C C . LYS B 1 172 ? 92.187 3.441 115.916 1.00 17.73 302 LYS B C 1
ATOM 3138 O O . LYS B 1 172 ? 90.965 3.499 115.754 1.00 17.02 302 LYS B O 1
ATOM 3144 N N . VAL B 1 173 ? 92.847 2.294 116.113 1.00 17.69 303 VAL B N 1
ATOM 3145 C CA . VAL B 1 173 ? 92.112 1.044 116.219 1.00 17.59 303 VAL B CA 1
ATOM 3146 C C . VAL B 1 173 ? 91.092 1.100 117.362 1.00 16.81 303 VAL B C 1
ATOM 3147 O O . VAL B 1 173 ? 89.928 0.692 117.195 1.00 17.77 303 VAL B O 1
ATOM 3151 N N . GLY B 1 174 ? 91.492 1.625 118.514 1.00 16.98 304 GLY B N 1
ATOM 3152 C CA . GLY B 1 174 ? 90.597 1.709 119.633 1.00 16.95 304 GLY B CA 1
ATOM 3153 C C . GLY B 1 174 ? 89.387 2.648 119.387 1.00 16.76 304 GLY B C 1
ATOM 3154 O O . GLY B 1 174 ? 88.252 2.329 119.811 1.00 16.91 304 GLY B O 1
ATOM 3155 N N . CYS B 1 175 ? 89.611 3.749 118.682 1.00 16.24 305 CYS B N 1
ATOM 3156 C CA . CYS B 1 175 ? 88.513 4.662 118.390 1.00 16.43 305 CYS B CA 1
ATOM 3157 C C . CYS B 1 175 ? 87.538 4.071 117.408 1.00 16.97 305 CYS B C 1
ATOM 3158 O O . CYS B 1 175 ? 86.309 4.111 117.666 1.00 15.34 305 CYS B O 1
ATOM 3161 N N . LEU B 1 176 ? 88.035 3.360 116.374 1.00 15.64 306 LEU B N 1
ATOM 3162 C CA . LEU B 1 176 ? 87.083 2.768 115.413 1.00 16.17 306 LEU B CA 1
ATOM 3163 C C . LEU B 1 176 ? 86.391 1.553 116.042 1.00 15.06 306 LEU B C 1
ATOM 3164 O O . LEU B 1 176 ? 85.183 1.315 115.834 1.00 14.21 306 LEU B O 1
ATOM 3169 N N . GLN B 1 177 ? 87.123 0.858 116.903 1.00 14.82 307 GLN B N 1
ATOM 3170 C CA . GLN B 1 177 ? 86.508 -0.258 117.666 1.00 15.06 307 GLN B CA 1
ATOM 3171 C C . GLN B 1 177 ? 85.345 0.211 118.544 1.00 14.74 307 GLN B C 1
ATOM 3172 O O . GLN B 1 177 ? 84.270 -0.416 118.576 1.00 15.18 307 GLN B O 1
ATOM 3178 N N . LEU B 1 178 ? 85.497 1.343 119.217 1.00 13.25 308 LEU B N 1
ATOM 3179 C CA . LEU B 1 178 ? 84.373 1.870 120.079 1.00 13.93 308 LEU B CA 1
ATOM 3180 C C . LEU B 1 178 ? 83.187 2.407 119.198 1.00 13.07 308 LEU B C 1
ATOM 3181 O O . LEU B 1 178 ? 82.044 2.197 119.534 1.00 13.81 308 LEU B O 1
ATOM 3186 N N . ILE B 1 179 ? 83.472 2.990 118.014 1.00 13.15 309 ILE B N 1
ATOM 3187 C CA . ILE B 1 179 ? 82.459 3.440 117.046 1.00 13.93 309 ILE B CA 1
ATOM 3188 C C . ILE B 1 179 ? 81.646 2.190 116.650 1.00 13.93 309 ILE B C 1
ATOM 3189 O O . ILE B 1 179 ? 80.451 2.196 116.693 1.00 14.49 309 ILE B O 1
ATOM 3194 N N . ASN B 1 180 ? 82.332 1.103 116.277 1.00 13.60 310 ASN B N 1
ATOM 3195 C CA . ASN B 1 180 ? 81.591 -0.118 115.951 1.00 14.73 310 ASN B CA 1
ATOM 3196 C C . ASN B 1 180 ? 80.788 -0.660 117.117 1.00 13.94 310 ASN B C 1
ATOM 3197 O O . ASN B 1 180 ? 79.701 -1.263 116.941 1.00 14.39 310 ASN B O 1
ATOM 3202 N N . ALA B 1 181 ? 81.339 -0.544 118.312 1.00 14.59 311 ALA B N 1
ATOM 3203 C CA . ALA B 1 181 ? 80.657 -1.022 119.564 1.00 14.91 311 ALA B CA 1
ATOM 3204 C C . ALA B 1 181 ? 79.431 -0.210 119.920 1.00 15.49 311 ALA B C 1
ATOM 3205 O O . ALA B 1 181 ? 78.520 -0.674 120.539 1.00 15.24 311 ALA B O 1
ATOM 3207 N N . LEU B 1 182 ? 79.397 1.053 119.484 1.00 14.15 312 LEU B N 1
ATOM 3208 C CA . LEU B 1 182 ? 78.188 1.806 119.631 1.00 15.18 312 LEU B CA 1
ATOM 3209 C C . LEU B 1 182 ? 77.120 1.467 118.626 1.00 15.76 312 LEU B C 1
ATOM 3210 O O . LEU B 1 182 ? 75.942 1.591 118.946 1.00 17.29 312 LEU B O 1
ATOM 3215 N N . ILE B 1 183 ? 77.491 1.199 117.385 1.00 13.84 313 ILE B N 1
ATOM 3216 C CA . ILE B 1 183 ? 76.570 1.065 116.269 1.00 13.67 313 ILE B CA 1
ATOM 3217 C C . ILE B 1 183 ? 76.081 -0.416 116.160 1.00 14.62 313 ILE B C 1
ATOM 3218 O O . ILE B 1 183 ? 74.873 -0.641 116.106 1.00 14.35 313 ILE B O 1
ATOM 3223 N N . THR B 1 184 ? 77.035 -1.312 116.031 1.00 15.64 314 THR B N 1
ATOM 3224 C CA . THR B 1 184 ? 76.689 -2.737 115.643 1.00 15.89 314 THR B CA 1
ATOM 3225 C C . THR B 1 184 ? 75.795 -3.456 116.638 1.00 16.76 314 THR B C 1
ATOM 3226 O O . THR B 1 184 ? 74.887 -4.178 116.181 1.00 15.95 314 THR B O 1
ATOM 3230 N N . PRO B 1 185 ? 75.902 -3.154 117.953 1.00 16.86 315 PRO B N 1
ATOM 3231 C CA . PRO B 1 185 ? 74.989 -3.891 118.873 1.00 18.67 315 PRO B CA 1
ATOM 3232 C C . PRO B 1 185 ? 73.546 -3.377 118.815 1.00 18.30 315 PRO B C 1
ATOM 3233 O O . PRO B 1 185 ? 72.651 -3.962 119.404 1.00 20.03 315 PRO B O 1
ATOM 3237 N N . ALA B 1 186 ? 73.310 -2.232 118.217 1.00 17.33 316 ALA B N 1
ATOM 3238 C CA . ALA B 1 186 ? 71.972 -1.683 118.203 1.00 18.02 316 ALA B CA 1
ATOM 3239 C C . ALA B 1 186 ? 71.039 -2.401 117.282 1.00 17.92 316 ALA B C 1
ATOM 3240 O O . ALA B 1 186 ? 71.329 -2.563 116.098 1.00 16.80 316 ALA B O 1
ATOM 3242 N N . GLU B 1 187 ? 69.872 -2.750 117.778 1.00 20.94 317 GLU B N 1
ATOM 3243 C CA . GLU B 1 187 ? 68.830 -3.376 116.925 1.00 25.56 317 GLU B CA 1
ATOM 3244 C C . GLU B 1 187 ? 68.129 -2.509 115.917 1.00 22.63 317 GLU B C 1
ATOM 3245 O O . GLU B 1 187 ? 67.702 -2.966 114.861 1.00 24.37 317 GLU B O 1
ATOM 3251 N N . GLU B 1 188 ? 67.984 -1.227 116.212 1.00 19.41 318 GLU B N 1
ATOM 3252 C CA . GLU B 1 188 ? 67.132 -0.339 115.485 1.00 21.96 318 GLU B CA 1
ATOM 3253 C C . GLU B 1 188 ? 67.898 0.297 114.288 1.00 19.61 318 GLU B C 1
ATOM 3254 O O . GLU B 1 188 ? 68.853 1.016 114.524 1.00 17.39 318 GLU B O 1
ATOM 3260 N N . LEU B 1 189 ? 67.505 -0.058 113.060 1.00 18.29 319 LEU B N 1
ATOM 3261 C CA . LEU B 1 189 ? 68.138 0.466 111.854 1.00 18.11 319 LEU B CA 1
ATOM 3262 C C . LEU B 1 189 ? 68.293 1.991 111.893 1.00 17.34 319 LEU B C 1
ATOM 3263 O O . LEU B 1 189 ? 69.329 2.547 111.549 1.00 16.24 319 LEU B O 1
ATOM 3268 N N . ASP B 1 190 ? 67.200 2.656 112.178 1.00 18.22 320 ASP B N 1
ATOM 3269 C CA . ASP B 1 190 ? 67.287 4.095 112.030 1.00 17.86 320 ASP B CA 1
ATOM 3270 C C . ASP B 1 190 ? 68.230 4.719 113.075 1.00 17.92 320 ASP B C 1
ATOM 3271 O O . ASP B 1 190 ? 68.788 5.788 112.836 1.00 15.95 320 ASP B O 1
ATOM 3276 N N . PHE B 1 191 ? 68.376 4.114 114.221 1.00 17.07 321 PHE B N 1
ATOM 3277 C CA . PHE B 1 191 ? 69.363 4.546 115.208 1.00 16.74 321 PHE B CA 1
ATOM 3278 C C . PHE B 1 191 ? 70.770 4.342 114.652 1.00 16.34 321 PHE B C 1
ATOM 3279 O O . PHE B 1 191 ? 71.622 5.197 114.771 1.00 14.77 321 PHE B O 1
ATOM 3287 N N . ARG B 1 192 ? 71.081 3.125 114.166 1.00 14.22 322 ARG B N 1
ATOM 3288 C CA . ARG B 1 192 ? 72.387 2.912 113.548 1.00 14.92 322 ARG B CA 1
ATOM 3289 C C . ARG B 1 192 ? 72.719 4.019 112.504 1.00 15.48 322 ARG B C 1
ATOM 3290 O O . ARG B 1 192 ? 73.875 4.485 112.477 1.00 14.89 322 ARG B O 1
ATOM 3298 N N . VAL B 1 193 ? 71.787 4.253 111.580 1.00 14.47 323 VAL B N 1
ATOM 3299 C CA . VAL B 1 193 ? 71.989 5.142 110.468 1.00 15.72 323 VAL B CA 1
ATOM 3300 C C . VAL B 1 193 ? 72.131 6.605 111.019 1.00 15.07 323 VAL B C 1
ATOM 3301 O O . VAL B 1 193 ? 73.010 7.352 110.583 1.00 15.06 323 VAL B O 1
ATOM 3305 N N . HIS B 1 194 ? 71.395 6.895 112.075 1.00 15.34 324 HIS B N 1
ATOM 3306 C CA . HIS B 1 194 ? 71.548 8.238 112.722 1.00 15.35 324 HIS B CA 1
ATOM 3307 C C . HIS B 1 194 ? 72.924 8.487 113.321 1.00 15.57 324 HIS B C 1
ATOM 3308 O O . HIS B 1 194 ? 73.534 9.541 113.099 1.00 13.67 324 HIS B O 1
ATOM 3315 N N . ILE B 1 195 ? 73.440 7.538 114.090 1.00 14.29 325 ILE B N 1
ATOM 3316 C CA . ILE B 1 195 ? 74.747 7.614 114.715 1.00 15.23 325 ILE B CA 1
ATOM 3317 C C . ILE B 1 195 ? 75.842 7.672 113.678 1.00 15.54 325 ILE B C 1
ATOM 3318 O O . ILE B 1 195 ? 76.785 8.506 113.746 1.00 15.76 325 ILE B O 1
ATOM 3323 N N . ARG B 1 196 ? 75.744 6.834 112.640 1.00 15.11 326 ARG B N 1
ATOM 3324 C CA . ARG B 1 196 ? 76.747 6.866 111.595 1.00 16.42 326 ARG B CA 1
ATOM 3325 C C . ARG B 1 196 ? 76.813 8.207 110.907 1.00 16.35 326 ARG B C 1
ATOM 3326 O O . ARG B 1 196 ? 77.857 8.730 110.660 1.00 17.27 326 ARG B O 1
ATOM 3334 N N . SER B 1 197 ? 75.628 8.767 110.607 1.00 16.12 327 SER B N 1
ATOM 3335 C CA . SER B 1 197 ? 75.456 10.053 109.984 1.00 17.08 327 SER B CA 1
ATOM 3336 C C . SER B 1 197 ? 76.023 11.176 110.855 1.00 16.64 327 SER B C 1
ATOM 3337 O O . SER B 1 197 ? 76.758 12.035 110.344 1.00 17.02 327 SER B O 1
ATOM 3340 N N . GLU B 1 198 ? 75.765 11.115 112.133 1.00 15.56 328 GLU B N 1
ATOM 3341 C CA . GLU B 1 198 ? 76.372 12.061 113.072 1.00 16.32 328 GLU B CA 1
ATOM 3342 C C . GLU B 1 198 ? 77.904 12.077 112.979 1.00 16.94 328 GLU B C 1
ATOM 3343 O O . GLU B 1 198 ? 78.533 13.108 112.936 1.00 16.09 328 GLU B O 1
ATOM 3349 N N . LEU B 1 199 ? 78.492 10.888 112.961 1.00 14.93 329 LEU B N 1
ATOM 3350 C CA . LEU B 1 199 ? 79.916 10.751 112.876 1.00 16.01 329 LEU B CA 1
ATOM 3351 C C . LEU B 1 199 ? 80.392 11.287 111.493 1.00 17.86 329 LEU B C 1
ATOM 3352 O O . LEU B 1 199 ? 81.425 11.925 111.428 1.00 16.84 329 LEU B O 1
ATOM 3357 N N . MET B 1 200 ? 79.704 10.946 110.424 1.00 17.99 330 MET B N 1
ATOM 3358 C CA . MET B 1 200 ? 80.145 11.298 109.073 1.00 20.59 330 MET B CA 1
ATOM 3359 C C . MET B 1 200 ? 80.171 12.852 108.991 1.00 21.96 330 MET B C 1
ATOM 3360 O O . MET B 1 200 ? 81.124 13.406 108.504 1.00 26.21 330 MET B O 1
ATOM 3365 N N . ARG B 1 201 ? 79.153 13.477 109.562 1.00 19.80 331 ARG B N 1
ATOM 3366 C CA . ARG B 1 201 ? 79.073 14.984 109.566 1.00 20.26 331 ARG B CA 1
ATOM 3367 C C . ARG B 1 201 ? 80.214 15.606 110.342 1.00 21.94 331 ARG B C 1
ATOM 3368 O O . ARG B 1 201 ? 80.525 16.800 110.168 1.00 21.73 331 ARG B O 1
ATOM 3376 N N . LEU B 1 202 ? 80.762 14.898 111.299 1.00 18.61 332 LEU B N 1
ATOM 3377 C CA . LEU B 1 202 ? 81.875 15.396 112.112 1.00 19.51 332 LEU B CA 1
ATOM 3378 C C . LEU B 1 202 ? 83.262 15.098 111.543 1.00 19.89 332 LEU B C 1
ATOM 3379 O O . LEU B 1 202 ? 84.238 15.309 112.238 1.00 23.09 332 LEU B O 1
ATOM 3384 N N . GLY B 1 203 ? 83.323 14.599 110.348 1.00 18.10 333 GLY B N 1
ATOM 3385 C CA . GLY B 1 203 ? 84.565 14.411 109.632 1.00 21.21 333 GLY B CA 1
ATOM 3386 C C . GLY B 1 203 ? 84.914 12.930 109.423 1.00 21.22 333 GLY B C 1
ATOM 3387 O O . GLY B 1 203 ? 85.948 12.645 108.899 1.00 20.20 333 GLY B O 1
ATOM 3388 N N . LEU B 1 204 ? 84.058 11.990 109.837 1.00 19.53 334 LEU B N 1
ATOM 3389 C CA . LEU B 1 204 ? 84.482 10.585 109.701 1.00 18.75 334 LEU B CA 1
ATOM 3390 C C . LEU B 1 204 ? 84.634 10.144 108.218 1.00 20.98 334 LEU B C 1
ATOM 3391 O O . LEU B 1 204 ? 85.410 9.246 107.905 1.00 19.16 334 LEU B O 1
ATOM 3396 N N . HIS B 1 205 ? 83.839 10.707 107.346 1.00 21.45 335 HIS B N 1
ATOM 3397 C CA . HIS B 1 205 ? 83.890 10.388 105.947 1.00 25.67 335 HIS B CA 1
ATOM 3398 C C . HIS B 1 205 ? 85.297 10.524 105.389 1.00 25.34 335 HIS B C 1
ATOM 3399 O O . HIS B 1 205 ? 85.834 9.582 104.797 1.00 26.72 335 HIS B O 1
ATOM 3406 N N . GLN B 1 206 ? 85.927 11.663 105.640 1.00 24.34 336 GLN B N 1
ATOM 3407 C CA . GLN B 1 206 ? 87.299 11.876 105.218 1.00 25.26 336 GLN B CA 1
ATOM 3408 C C . GLN B 1 206 ? 88.284 10.983 105.954 1.00 23.32 336 GLN B C 1
ATOM 3409 O O . GLN B 1 206 ? 89.226 10.428 105.333 1.00 21.42 336 GLN B O 1
ATOM 3415 N N . VAL B 1 207 ? 88.161 10.925 107.277 1.00 21.69 337 VAL B N 1
ATOM 3416 C CA . VAL B 1 207 ? 89.02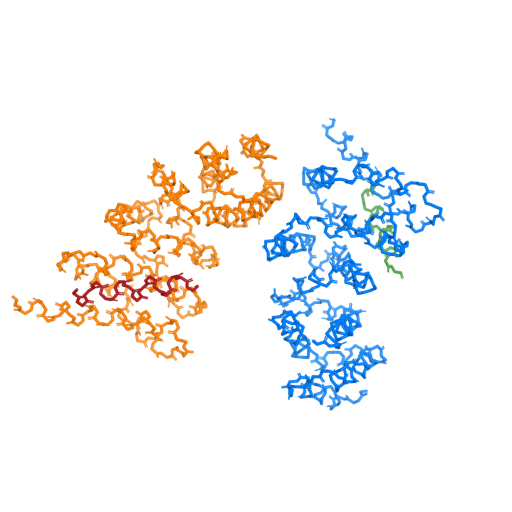9 10.085 108.098 1.00 20.93 337 VAL B CA 1
ATOM 3417 C C . VAL B 1 207 ? 89.079 8.618 107.641 1.00 20.32 337 VAL B C 1
ATOM 3418 O O . VAL B 1 207 ? 90.153 8.062 107.561 1.00 21.80 337 VAL B O 1
ATOM 3422 N N . LEU B 1 208 ? 87.940 8.055 107.276 1.00 20.38 338 LEU B N 1
ATOM 3423 C CA . LEU B 1 208 ? 87.914 6.607 106.835 1.00 21.97 338 LEU B CA 1
ATOM 3424 C C . LEU B 1 208 ? 88.764 6.426 105.628 1.00 21.48 338 LEU B C 1
ATOM 3425 O O . LEU B 1 208 ? 89.384 5.381 105.435 1.00 24.53 338 LEU B O 1
ATOM 3430 N N . GLN B 1 209 ? 88.749 7.410 104.741 1.00 23.71 339 GLN B N 1
ATOM 3431 C CA . GLN B 1 209 ? 89.581 7.287 103.523 1.00 23.77 339 GLN B CA 1
ATOM 3432 C C . GLN B 1 209 ? 91.061 7.218 103.907 1.00 24.24 339 GLN B C 1
ATOM 3433 O O . GLN B 1 209 ? 91.830 6.457 103.299 1.00 23.24 339 GLN B O 1
ATOM 3439 N N . GLU B 1 210 ? 91.479 8.037 104.865 1.00 22.16 340 GLU B N 1
ATOM 3440 C CA . GLU B 1 210 ? 92.833 8.067 105.359 1.00 23.57 340 GLU B CA 1
ATOM 3441 C C . GLU B 1 210 ? 93.223 6.789 106.037 1.00 22.89 340 GLU B C 1
ATOM 3442 O O . GLU B 1 210 ? 94.344 6.350 105.960 1.00 24.31 340 GLU B O 1
ATOM 3448 N N . LEU B 1 211 ? 92.279 6.146 106.726 1.00 21.85 341 LEU B N 1
ATOM 3449 C CA . LEU B 1 211 ? 92.571 4.912 107.424 1.00 20.84 341 LEU B CA 1
ATOM 3450 C C . LEU B 1 211 ? 92.901 3.737 106.479 1.00 22.33 341 LEU B C 1
ATOM 3451 O O . LEU B 1 211 ? 93.519 2.762 106.897 1.00 22.90 341 LEU B O 1
ATOM 3456 N N . ARG B 1 212 ? 92.429 3.821 105.238 1.00 22.54 342 ARG B N 1
ATOM 3457 C CA . ARG B 1 212 ? 92.575 2.742 104.282 1.00 24.98 342 ARG B CA 1
ATOM 3458 C C . ARG B 1 212 ? 93.995 2.460 103.938 1.00 28.99 342 ARG B C 1
ATOM 3459 O O . ARG B 1 212 ? 94.290 1.324 103.566 1.00 28.13 342 ARG B O 1
ATOM 3467 N N . GLU B 1 213 ? 94.872 3.457 104.130 1.00 30.97 343 GLU B N 1
ATOM 3468 C CA . GLU B 1 213 ? 96.347 3.362 103.826 1.00 38.69 343 GLU B CA 1
ATOM 3469 C C . GLU B 1 213 ? 97.084 2.498 104.826 1.00 35.79 343 GLU B C 1
ATOM 3470 O O . GLU B 1 213 ? 98.159 1.947 104.538 1.00 34.11 343 GLU B O 1
ATOM 3476 N N . ILE B 1 214 ? 96.477 2.336 105.995 1.00 28.06 344 ILE B N 1
ATOM 3477 C CA . ILE B 1 214 ? 97.155 1.775 107.087 1.00 28.74 344 ILE B CA 1
ATOM 3478 C C . ILE B 1 214 ? 97.244 0.251 106.950 1.00 29.34 344 ILE B C 1
ATOM 3479 O O . ILE B 1 214 ? 96.261 -0.456 106.814 1.00 27.38 344 ILE B O 1
ATOM 3484 N N . GLU B 1 215 ? 98.468 -0.255 106.955 1.00 31.57 345 GLU B N 1
ATOM 3485 C CA . GLU B 1 215 ? 98.674 -1.690 106.790 1.00 33.14 345 GLU B CA 1
ATOM 3486 C C . GLU B 1 215 ? 98.800 -2.365 108.139 1.00 37.32 345 GLU B C 1
ATOM 3487 O O . GLU B 1 215 ? 99.908 -2.669 108.624 1.00 37.49 345 GLU B O 1
ATOM 3493 N N . ASN B 1 216 ? 97.672 -2.611 108.757 1.00 30.91 346 ASN B N 1
ATOM 3494 C CA . ASN B 1 216 ? 97.609 -3.129 110.071 1.00 28.01 346 ASN B CA 1
ATOM 3495 C C . ASN B 1 216 ? 96.353 -3.981 110.102 1.00 28.04 346 ASN B C 1
ATOM 3496 O O . ASN B 1 216 ? 95.236 -3.490 109.786 1.00 25.88 346 ASN B O 1
ATOM 3501 N N . GLU B 1 217 ? 96.486 -5.237 110.472 1.00 25.89 347 GLU B N 1
ATOM 3502 C CA . GLU B 1 217 ? 95.348 -6.153 110.391 1.00 29.95 347 GLU B CA 1
ATOM 3503 C C . GLU B 1 217 ? 94.211 -5.877 111.423 1.00 26.41 347 GLU B C 1
ATOM 3504 O O . GLU B 1 217 ? 93.044 -6.087 111.113 1.00 21.88 347 GLU B O 1
ATOM 3510 N N . ASP B 1 218 ? 94.563 -5.427 112.608 1.00 24.81 348 ASP B N 1
ATOM 3511 C CA . ASP B 1 218 ? 93.536 -5.058 113.566 1.00 24.98 348 ASP B CA 1
ATOM 3512 C C . ASP B 1 218 ? 92.706 -3.843 113.038 1.00 22.00 348 ASP B C 1
ATOM 3513 O O . ASP B 1 218 ? 91.503 -3.799 113.258 1.00 20.80 348 ASP B O 1
ATOM 3518 N N . MET B 1 219 ? 93.324 -2.886 112.393 1.00 21.24 349 MET B N 1
ATOM 3519 C CA . MET B 1 219 ? 92.571 -1.780 111.731 1.00 21.99 349 MET B CA 1
ATOM 3520 C C . MET B 1 219 ? 91.654 -2.334 110.652 1.00 21.19 349 MET B C 1
ATOM 3521 O O . MET B 1 219 ? 90.502 -1.985 110.524 1.00 19.95 349 MET B O 1
ATOM 3526 N N . LYS B 1 220 ? 92.205 -3.197 109.812 1.00 19.26 350 LYS B N 1
ATOM 3527 C CA . LYS B 1 220 ? 91.394 -3.740 108.721 1.00 21.36 350 LYS B CA 1
ATOM 3528 C C . LYS B 1 220 ? 90.162 -4.518 109.198 1.00 20.14 350 LYS B C 1
ATOM 3529 O O . LYS B 1 220 ? 89.094 -4.438 108.573 1.00 19.83 350 LYS B O 1
ATOM 3535 N N . VAL B 1 221 ? 90.288 -5.247 110.318 1.00 20.41 351 VAL B N 1
ATOM 3536 C CA . VAL B 1 221 ? 89.143 -5.960 110.919 1.00 20.76 351 VAL B CA 1
ATOM 3537 C C . VAL B 1 221 ? 88.015 -4.967 111.320 1.00 18.35 351 VAL B C 1
ATOM 3538 O O . VAL B 1 221 ? 86.867 -5.157 111.028 1.00 18.42 351 VAL B O 1
ATOM 3542 N N . GLN B 1 222 ? 88.421 -3.865 111.887 1.00 18.12 352 GLN B N 1
ATOM 3543 C CA . GLN B 1 222 ? 87.406 -2.891 112.323 1.00 17.38 352 GLN B CA 1
ATOM 3544 C C . GLN B 1 222 ? 86.837 -2.173 111.116 1.00 17.20 352 GLN B C 1
ATOM 3545 O O . GLN B 1 222 ? 85.657 -1.864 111.154 1.00 15.54 352 GLN B O 1
ATOM 3551 N N . LEU B 1 223 ? 87.628 -1.883 110.091 1.00 16.20 353 LEU B N 1
ATOM 3552 C CA . LEU B 1 223 ? 87.093 -1.256 108.888 1.00 16.95 353 LEU B CA 1
ATOM 3553 C C . LEU B 1 223 ? 86.067 -2.180 108.254 1.00 16.89 353 LEU B C 1
ATOM 3554 O O . LEU B 1 223 ? 85.046 -1.758 107.740 1.00 16.18 353 LEU B O 1
ATOM 3559 N N . CYS B 1 224 ? 86.379 -3.480 108.213 1.00 17.32 354 CYS B N 1
ATOM 3560 C CA . CYS B 1 224 ? 85.470 -4.436 107.639 1.00 19.62 354 CYS B CA 1
ATOM 3561 C C . CYS B 1 224 ? 84.101 -4.506 108.338 1.00 17.21 354 CYS B C 1
ATOM 3562 O O . CYS B 1 224 ? 83.085 -4.602 107.684 1.00 16.70 354 CYS B O 1
ATOM 3565 N N . VAL B 1 225 ? 84.102 -4.515 109.668 1.00 16.43 355 VAL B N 1
ATOM 3566 C CA . VAL B 1 225 ? 82.877 -4.505 110.433 1.00 15.30 355 VAL B CA 1
ATOM 3567 C C . VAL B 1 225 ? 82.076 -3.265 110.084 1.00 14.39 355 VAL B C 1
ATOM 3568 O O . VAL B 1 225 ? 80.902 -3.320 109.879 1.00 13.88 355 VAL B O 1
ATOM 3572 N N . PHE B 1 226 ? 82.818 -2.186 110.062 1.00 14.77 356 PHE B N 1
ATOM 3573 C CA . PHE B 1 226 ? 82.138 -0.902 109.852 1.00 14.50 356 PHE B CA 1
ATOM 3574 C C . PHE B 1 226 ? 81.468 -0.838 108.453 1.00 14.99 356 PHE B C 1
ATOM 3575 O O . PHE B 1 226 ? 80.309 -0.468 108.292 1.00 14.51 356 PHE B O 1
ATOM 3583 N N . ASP B 1 227 ? 82.207 -1.231 107.396 1.00 14.45 357 ASP B N 1
ATOM 3584 C CA . ASP B 1 227 ? 81.741 -1.176 106.051 1.00 15.72 357 ASP B CA 1
ATOM 3585 C C . ASP B 1 227 ? 80.582 -2.199 105.876 1.00 14.74 357 ASP B C 1
ATOM 3586 O O . ASP B 1 227 ? 79.606 -1.889 105.210 1.00 13.35 357 ASP B O 1
ATOM 3591 N N . GLU B 1 228 ? 80.756 -3.455 106.390 1.00 15.38 358 GLU B N 1
ATOM 3592 C CA . GLU B 1 228 ? 79.690 -4.377 106.237 1.00 16.90 358 GLU B CA 1
ATOM 3593 C C . GLU B 1 228 ? 78.373 -3.943 106.849 1.00 14.95 358 GLU B C 1
ATOM 3594 O O . GLU B 1 228 ? 77.292 -4.147 106.254 1.00 15.82 358 GLU B O 1
ATOM 3600 N N . GLN B 1 229 ? 78.476 -3.351 108.020 1.00 14.66 359 GLN B N 1
ATOM 3601 C CA . GLN B 1 229 ? 77.285 -2.860 108.729 1.00 14.83 359 GLN B CA 1
ATOM 3602 C C . GLN B 1 229 ? 76.674 -1.726 107.956 1.00 14.74 359 GLN B C 1
ATOM 3603 O O . GLN B 1 229 ? 75.449 -1.658 107.803 1.00 14.06 359 GLN B O 1
ATOM 3609 N N . GLY B 1 230 ? 77.519 -0.830 107.426 1.00 14.80 360 GLY B N 1
ATOM 3610 C CA . GLY B 1 230 ? 77.003 0.216 106.577 1.00 14.64 360 GLY B CA 1
ATOM 3611 C C . GLY B 1 230 ? 76.254 -0.207 105.352 1.00 14.74 360 GLY B C 1
ATOM 3612 O O . GLY B 1 230 ? 75.235 0.358 104.997 1.00 15.38 360 GLY B O 1
ATOM 3613 N N . ASP B 1 231 ? 76.771 -1.264 104.657 1.00 14.46 361 ASP B N 1
ATOM 3614 C CA . ASP B 1 231 ? 76.191 -1.749 103.458 1.00 15.17 361 ASP B CA 1
ATOM 3615 C C . ASP B 1 231 ? 74.870 -2.462 103.739 1.00 15.25 361 ASP B C 1
ATOM 3616 O O . ASP B 1 231 ? 73.926 -2.323 102.954 1.00 13.98 361 ASP B O 1
ATOM 3621 N N . GLU B 1 232 ? 74.816 -3.185 104.854 1.00 15.03 362 GLU B N 1
ATOM 3622 C CA . GLU B 1 232 ? 73.575 -3.854 105.224 1.00 17.24 362 GLU B CA 1
ATOM 3623 C C . GLU B 1 232 ? 72.493 -2.825 105.537 1.00 16.29 362 GLU B C 1
ATOM 3624 O O . GLU B 1 232 ? 71.350 -2.954 105.128 1.00 15.43 362 GLU B O 1
ATOM 3630 N N . ASP B 1 233 ? 72.905 -1.771 106.236 1.00 15.93 363 ASP B N 1
ATOM 3631 C CA . ASP B 1 233 ? 71.984 -0.655 106.526 1.00 16.89 363 ASP B CA 1
ATOM 3632 C C . ASP B 1 233 ? 71.486 0.016 105.251 1.00 16.69 363 ASP B C 1
ATOM 3633 O O . ASP B 1 233 ? 70.270 0.309 105.124 1.00 17.49 363 ASP B O 1
ATOM 3638 N N . PHE B 1 234 ? 72.392 0.303 104.322 1.00 16.53 364 PHE B N 1
ATOM 3639 C CA . PHE B 1 234 ? 72.039 0.856 103.007 1.00 16.90 364 PHE B CA 1
ATOM 3640 C C . PHE B 1 234 ? 70.987 -0.023 102.330 1.00 18.87 364 PHE B C 1
ATOM 3641 O O . PHE B 1 234 ? 69.957 0.429 101.848 1.00 18.23 364 PHE B O 1
ATOM 3649 N N . PHE B 1 235 ? 71.239 -1.312 102.351 1.00 19.39 365 PHE B N 1
ATOM 3650 C CA . PHE B 1 235 ? 70.276 -2.226 101.730 1.00 19.74 365 PHE B CA 1
ATOM 3651 C C . PHE B 1 235 ? 68.904 -2.186 102.402 1.00 21.21 365 PHE B C 1
ATOM 3652 O O . PHE B 1 235 ? 67.840 -2.128 101.700 1.00 21.77 365 PHE B O 1
ATOM 3660 N N . ASP B 1 236 ? 68.900 -2.237 103.716 1.00 19.90 366 ASP B N 1
ATOM 3661 C CA . ASP B 1 236 ? 67.685 -2.297 104.520 1.00 22.72 366 ASP B CA 1
ATOM 3662 C C . ASP B 1 236 ? 66.884 -0.983 104.436 1.00 24.62 366 ASP B C 1
ATOM 3663 O O . ASP B 1 236 ? 65.634 -0.983 104.497 1.00 27.56 366 ASP B O 1
ATOM 3668 N N . LEU B 1 237 ? 67.551 0.101 104.164 1.00 23.68 367 LEU B N 1
ATOM 3669 C CA . LEU B 1 237 ? 66.856 1.387 103.955 1.00 26.97 367 LEU B CA 1
ATOM 3670 C C . LEU B 1 237 ? 66.020 1.462 102.696 1.00 32.31 367 LEU B C 1
ATOM 3671 O O . LEU B 1 237 ? 65.169 2.327 102.605 1.00 35.26 367 LEU B O 1
ATOM 3676 N N . LYS B 1 238 ? 66.322 0.634 101.690 1.00 36.27 368 LYS B N 1
ATOM 3677 C CA . LYS B 1 238 ? 65.519 0.572 100.471 1.00 42.74 368 LYS B CA 1
ATOM 3678 C C . LYS B 1 238 ? 64.145 0.049 100.774 1.00 43.62 368 LYS B C 1
ATOM 3679 O O . LYS B 1 238 ? 63.175 0.544 100.245 1.00 52.70 368 LYS B O 1
ATOM 3685 N N . GLY B 1 239 ? 64.058 -0.958 101.633 1.00 49.81 369 GLY B N 1
ATOM 3686 C CA . GLY B 1 239 ? 62.853 -1.765 101.737 1.00 53.91 369 GLY B CA 1
ATOM 3687 C C . GLY B 1 239 ? 62.719 -2.431 103.087 1.00 60.35 369 GLY B C 1
ATOM 3688 O O . GLY B 1 239 ? 61.611 -2.779 103.486 1.00 67.48 369 GLY B O 1
ATOM 3689 N N . THR C 2 1 ? 122.549 20.515 151.903 1.00 59.57 567 THR C N 1
ATOM 3690 C CA . THR C 2 1 ? 121.640 19.958 152.922 1.00 52.81 567 THR C CA 1
ATOM 3691 C C . THR C 2 1 ? 122.163 18.589 153.281 1.00 46.84 567 THR C C 1
ATOM 3692 O O . THR C 2 1 ? 122.948 18.005 152.540 1.00 46.40 567 THR C O 1
ATOM 3696 N N . PRO C 2 2 ? 121.738 18.054 154.414 1.00 45.33 568 PRO C N 1
ATOM 3697 C CA . PRO C 2 2 ? 122.150 16.685 154.694 1.00 41.67 568 PRO C CA 1
ATOM 3698 C C . PRO C 2 2 ? 121.761 15.670 153.583 1.00 36.99 568 PRO C C 1
ATOM 3699 O O . PRO C 2 2 ? 122.578 14.783 153.271 1.00 35.61 568 PRO C O 1
ATOM 3703 N N . ARG C 2 3 ? 120.595 15.858 152.940 1.00 38.74 569 ARG C N 1
ATOM 3704 C CA . ARG C 2 3 ? 120.188 14.962 151.824 1.00 36.59 569 ARG C CA 1
ATOM 3705 C C . ARG C 2 3 ? 121.154 15.127 150.652 1.00 37.67 569 ARG C C 1
ATOM 3706 O O . ARG C 2 3 ? 121.554 14.164 150.044 1.00 34.20 569 ARG C O 1
ATOM 3714 N N . SER C 2 4 ? 121.557 16.354 150.346 1.00 37.13 570 SER C N 1
ATOM 3715 C CA . SER C 2 4 ? 122.469 16.539 149.197 1.00 37.77 570 SER C CA 1
ATOM 3716 C C . SER C 2 4 ? 123.868 1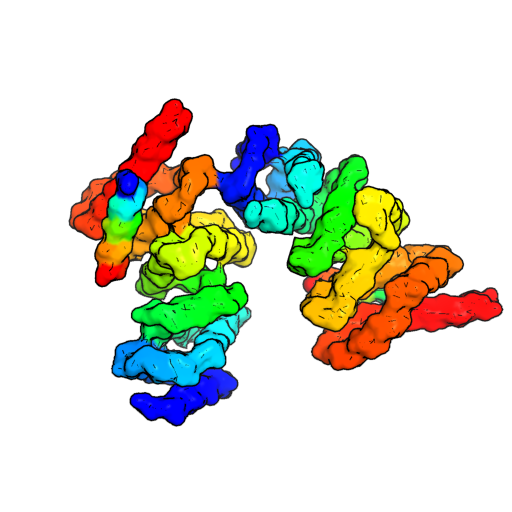5.951 149.474 1.00 35.55 570 SER C C 1
ATOM 3717 O O . SER C 2 4 ? 124.489 15.360 148.591 1.00 38.50 570 SER C O 1
ATOM 3720 N N . ALA C 2 5 ? 124.323 15.965 150.721 1.00 36.91 571 ALA C N 1
ATOM 3721 C CA . ALA C 2 5 ? 125.595 15.304 151.040 1.00 39.95 571 ALA C CA 1
ATOM 3722 C C . ALA C 2 5 ? 125.474 13.804 150.919 1.00 36.25 571 ALA C C 1
ATOM 3723 O O . ALA C 2 5 ? 126.353 13.129 150.476 1.00 35.85 571 ALA C O 1
ATOM 3725 N N . ARG C 2 6 ? 124.324 13.296 151.294 1.00 32.56 572 ARG C N 1
ATOM 3726 C CA . ARG C 2 6 ? 124.051 11.902 151.170 1.00 32.26 572 ARG C CA 1
ATOM 3727 C C . ARG C 2 6 ? 124.066 11.470 149.682 1.00 28.36 572 ARG C C 1
ATOM 3728 O O . ARG C 2 6 ? 124.606 10.412 149.321 1.00 27.77 572 ARG C O 1
ATOM 3736 N N . LEU C 2 7 ? 123.466 12.268 148.835 1.00 28.62 573 LEU C N 1
ATOM 3737 C CA . LEU C 2 7 ? 123.441 11.963 147.407 1.00 29.32 573 LEU C CA 1
ATOM 3738 C C . LEU C 2 7 ? 124.838 11.946 146.818 1.00 30.58 573 LEU C C 1
ATOM 3739 O O . LEU C 2 7 ? 125.172 11.067 146.003 1.00 28.68 573 LEU C O 1
ATOM 3744 N N . GLU C 2 8 ? 125.671 12.869 147.315 1.00 29.75 574 GLU C N 1
ATOM 3745 C CA . GLU C 2 8 ? 127.062 12.909 146.878 1.00 33.76 574 GLU C CA 1
ATOM 3746 C C . GLU C 2 8 ? 127.801 11.657 147.293 1.00 31.38 574 GLU C C 1
ATOM 3747 O O . GLU C 2 8 ? 128.522 11.090 146.484 1.00 34.68 574 GLU C O 1
ATOM 3753 N N . ARG C 2 9 ? 127.576 11.173 148.512 1.00 33.01 575 ARG C N 1
ATOM 3754 C CA . ARG C 2 9 ? 128.166 9.913 148.963 1.00 33.67 575 ARG C CA 1
ATOM 3755 C C . ARG C 2 9 ? 127.686 8.728 148.129 1.00 33.48 575 ARG C C 1
ATOM 3756 O O . ARG C 2 9 ? 128.437 7.775 147.867 1.00 31.59 575 ARG C O 1
ATOM 3764 N N . MET C 2 10 ? 126.412 8.748 147.719 1.00 28.75 576 MET C N 1
ATOM 3765 C CA . MET C 2 10 ? 125.912 7.651 146.822 1.00 29.78 576 MET C CA 1
ATOM 3766 C C . MET C 2 10 ? 126.611 7.644 145.454 1.00 28.51 576 MET C C 1
ATOM 3767 O O . MET C 2 10 ? 126.945 6.591 144.920 1.00 30.65 576 MET C O 1
ATOM 3772 N N . ALA C 2 11 ? 126.799 8.830 144.900 1.00 27.85 577 ALA C N 1
ATOM 3773 C CA . ALA C 2 11 ? 127.520 9.024 143.646 1.00 28.78 577 ALA C CA 1
ATOM 3774 C C . ALA C 2 11 ? 128.959 8.545 143.750 1.00 30.38 577 ALA C C 1
ATOM 3775 O O . ALA C 2 11 ? 129.422 7.813 142.891 1.00 30.17 577 ALA C O 1
ATOM 3777 N N . GLN C 2 12 ? 129.648 8.947 144.824 1.00 32.83 578 GLN C N 1
ATOM 3778 C CA . GLN C 2 12 ? 131.029 8.489 145.063 1.00 37.98 578 GLN C CA 1
ATOM 3779 C C . GLN C 2 12 ? 131.064 6.942 145.151 1.00 38.76 578 GLN C C 1
ATOM 3780 O O . GLN C 2 12 ? 131.980 6.300 144.652 1.00 37.78 578 GLN C O 1
ATOM 3786 N N . ALA C 2 13 ? 130.065 6.331 145.798 1.00 37.17 579 ALA C N 1
ATOM 3787 C CA . ALA C 2 13 ? 130.044 4.885 145.897 1.00 39.75 579 ALA C CA 1
ATOM 3788 C C . ALA C 2 13 ? 129.898 4.216 144.547 1.00 40.00 579 ALA C C 1
ATOM 3789 O O . ALA C 2 13 ? 130.540 3.182 144.291 1.00 41.69 579 ALA C O 1
ATOM 3791 N N . LEU C 2 14 ? 129.084 4.802 143.672 1.00 39.20 580 LEU C N 1
ATOM 3792 C CA . LEU C 2 14 ? 128.873 4.272 142.314 1.00 40.21 580 LEU C CA 1
ATOM 3793 C C . LEU C 2 14 ? 130.123 4.469 141.435 1.00 44.49 580 LEU C C 1
ATOM 3794 O O . LEU C 2 14 ? 130.349 3.679 140.510 1.00 44.65 580 LEU C O 1
ATOM 3799 N N . ALA C 2 15 ? 130.904 5.524 141.686 1.00 42.82 581 ALA C N 1
ATOM 3800 C CA . ALA C 2 15 ? 132.128 5.762 140.894 1.00 45.49 581 ALA C CA 1
ATOM 3801 C C . ALA C 2 15 ? 133.193 4.765 141.374 1.00 49.81 581 ALA C C 1
ATOM 3802 O O . ALA C 2 15 ? 133.871 4.133 140.550 1.00 51.04 581 ALA C O 1
ATOM 3804 N N . THR D 2 1 ? 72.138 -14.092 112.862 1.00 29.20 567 THR D N 1
ATOM 3805 C CA . THR D 2 1 ? 71.916 -13.153 111.762 1.00 29.10 567 THR D CA 1
ATOM 3806 C C . THR D 2 1 ? 73.288 -12.598 111.341 1.00 25.09 567 THR D C 1
ATOM 3807 O O . THR D 2 1 ? 74.261 -12.773 112.077 1.00 24.88 567 THR D O 1
ATOM 3811 N N . PRO D 2 2 ? 73.365 -11.928 110.195 1.00 24.02 568 PRO D N 1
ATOM 3812 C CA . PRO D 2 2 ? 74.658 -11.373 109.819 1.00 24.25 568 PRO D CA 1
ATOM 3813 C C . PRO D 2 2 ? 75.146 -10.363 110.843 1.00 20.98 568 PRO D C 1
ATOM 3814 O O . PRO D 2 2 ? 76.358 -10.326 111.134 1.00 20.23 568 PRO D O 1
ATOM 3818 N N . ARG D 2 3 ? 74.223 -9.588 111.430 1.00 20.21 569 ARG D N 1
ATOM 3819 C CA . ARG D 2 3 ? 74.671 -8.672 112.478 1.00 18.88 569 ARG D CA 1
ATOM 3820 C C . ARG D 2 3 ? 75.252 -9.402 113.717 1.00 20.08 569 ARG D C 1
ATOM 3821 O O . ARG D 2 3 ? 76.279 -9.059 114.270 1.00 19.88 569 ARG D O 1
ATOM 3829 N N . SER D 2 4 ? 74.630 -10.539 114.090 1.00 20.71 570 SER D N 1
ATOM 3830 C CA . SER D 2 4 ? 75.155 -11.234 115.266 1.00 22.20 570 SER D CA 1
ATOM 3831 C C . SER D 2 4 ? 76.541 -11.827 114.979 1.00 20.77 570 SER D C 1
ATOM 3832 O O . SER D 2 4 ? 77.445 -11.871 115.877 1.00 22.17 570 SER D O 1
ATOM 3835 N N . ALA D 2 5 ? 76.777 -12.263 113.729 1.00 21.04 571 ALA D N 1
ATOM 3836 C CA . ALA D 2 5 ? 78.086 -12.741 113.394 1.00 20.43 571 ALA D CA 1
ATOM 3837 C C . ALA D 2 5 ? 79.170 -11.682 113.427 1.00 20.04 571 ALA D C 1
ATOM 3838 O O . ALA D 2 5 ? 80.330 -11.908 113.839 1.00 19.15 571 ALA D O 1
ATOM 3840 N N . ARG D 2 6 ? 78.764 -10.460 113.031 1.00 19.52 572 ARG D N 1
ATOM 3841 C CA . ARG D 2 6 ? 79.657 -9.379 113.113 1.00 20.53 572 ARG D CA 1
ATOM 3842 C C . ARG D 2 6 ? 80.048 -9.051 114.582 1.00 18.70 572 ARG D C 1
ATOM 3843 O O . ARG D 2 6 ? 81.218 -8.746 114.919 1.00 17.65 572 ARG D O 1
ATOM 3851 N N . LEU D 2 7 ? 79.063 -9.050 115.428 1.00 19.45 573 LEU D N 1
ATOM 3852 C CA . LEU D 2 7 ? 79.304 -8.831 116.825 1.00 20.43 573 LEU D CA 1
ATOM 3853 C C . LEU D 2 7 ? 80.254 -9.873 117.472 1.00 21.41 573 LEU D C 1
ATOM 3854 O O . LEU D 2 7 ? 81.144 -9.567 118.249 1.00 20.65 573 LEU D O 1
ATOM 3859 N N . GLU D 2 8 ? 80.134 -11.091 116.997 1.00 22.19 574 GLU D N 1
ATOM 3860 C CA . GLU D 2 8 ? 81.074 -12.161 117.385 1.00 26.20 574 GLU D CA 1
ATOM 3861 C C . GLU D 2 8 ? 82.472 -11.910 116.967 1.00 22.97 574 GLU D C 1
ATOM 3862 O O . GLU D 2 8 ? 83.422 -12.105 117.764 1.00 25.51 574 GLU D O 1
ATOM 3868 N N . ARG D 2 9 ? 82.674 -11.390 115.747 1.00 23.25 575 ARG D N 1
ATOM 3869 C CA . ARG D 2 9 ? 83.977 -11.003 115.313 1.00 24.02 575 ARG D CA 1
ATOM 3870 C C . ARG D 2 9 ? 84.541 -9.884 116.167 1.00 22.13 575 ARG D C 1
ATOM 3871 O O . ARG D 2 9 ? 85.750 -9.773 116.417 1.00 21.04 575 ARG D O 1
ATOM 3879 N N . MET D 2 10 ? 83.684 -8.935 116.540 1.00 21.37 576 MET D N 1
ATOM 3880 C CA . MET D 2 10 ? 84.150 -7.838 117.410 1.00 21.30 576 MET D CA 1
ATOM 3881 C C . MET D 2 10 ? 84.632 -8.339 118.780 1.00 20.52 576 MET D C 1
ATOM 3882 O O . MET D 2 10 ? 85.637 -7.874 119.301 1.00 19.80 576 MET D O 1
ATOM 3887 N N . ALA D 2 11 ? 83.908 -9.324 119.345 1.00 21.15 577 ALA D N 1
ATOM 3888 C CA . ALA D 2 11 ? 84.233 -9.923 120.587 1.00 23.46 577 ALA D CA 1
ATOM 3889 C C . ALA D 2 11 ? 85.588 -10.674 120.494 1.00 24.33 577 ALA D C 1
ATOM 3890 O O . ALA D 2 11 ? 86.401 -10.513 121.381 1.00 24.69 577 ALA D O 1
ATOM 3892 N N . GLN D 2 12 ? 85.815 -11.406 119.395 1.00 26.89 578 GLN D N 1
ATOM 3893 C CA . GLN D 2 12 ? 87.087 -12.084 119.195 1.00 29.10 578 GLN D CA 1
ATOM 3894 C C . GLN D 2 12 ? 88.214 -11.067 119.115 1.00 30.79 578 GLN D C 1
ATOM 3895 O O . GLN D 2 12 ? 89.289 -11.267 119.680 1.00 30.57 578 GLN D O 1
ATOM 3901 N N . ALA D 2 13 ? 87.978 -9.956 118.421 1.00 27.75 579 ALA D N 1
ATOM 3902 C CA . ALA D 2 13 ? 89.009 -8.935 118.339 1.00 31.88 579 ALA D CA 1
ATOM 3903 C C . ALA D 2 13 ? 89.351 -8.326 119.718 1.00 32.58 579 ALA D C 1
ATOM 3904 O O . ALA D 2 13 ? 90.523 -8.079 119.997 1.00 33.84 579 ALA D O 1
ATOM 3906 N N . LEU D 2 14 ? 88.354 -8.152 120.580 1.00 31.19 580 LEU D N 1
ATOM 3907 C CA . LEU D 2 14 ? 88.551 -7.627 121.932 1.00 34.75 580 LEU D CA 1
ATOM 3908 C C . LEU D 2 14 ? 89.288 -8.658 122.803 1.00 33.76 580 LEU D C 1
ATOM 3909 O O . LEU D 2 14 ? 89.997 -8.284 123.714 1.00 39.62 580 LEU D O 1
ATOM 3914 N N . ALA D 2 15 ? 89.143 -9.934 122.480 1.00 35.39 581 ALA D N 1
ATOM 3915 C CA . ALA D 2 15 ? 89.715 -11.017 123.322 1.00 41.04 581 ALA D CA 1
ATOM 3916 C C . ALA D 2 15 ? 91.235 -11.128 123.112 1.00 45.56 581 ALA D C 1
ATOM 3917 O O . ALA D 2 15 ? 91.915 -11.595 123.987 1.00 52.64 581 ALA D O 1
ATOM 3919 N N . LEU D 2 16 ? 91.772 -10.645 121.992 1.00 53.45 582 LEU D N 1
ATOM 3920 C CA . LEU D 2 16 ? 93.229 -10.464 121.862 1.00 62.91 582 LEU D CA 1
ATOM 3921 C C . LEU D 2 16 ? 93.744 -9.341 122.777 1.00 67.05 582 LEU D C 1
ATOM 3922 O O . LEU D 2 16 ? 93.580 -8.152 122.480 1.00 71.84 582 LEU D O 1
#

Foldseek 3Di:
DPLVVLVVLLCLLQVPDDAVVLLVSLVVLLVCLQPDDVVSLVSNNLSVLVSLVVVLVVLVVVVYPCSLVNLLSSLSSLLSSPPDDRSVVSLVPDPCNLLSLLVQLAVVSQVSNLSSLVVQLVQLPDVPPHDSLVVNVVSLVVVCVVVVHPSLVSLVVQLDPPHDPSSNLSSLSSLLSSQVRDPDLVVNVVSVVVVVVVPVVPSVVVLVVDDDVSSVVSVVSVVVVVVVSVVVVD/DLVVLLVVLQPDDDDVVLLVSLQVLLVCLQPDDVVSLVVNNLSVLVSLVVVLVVLVVVPVCSLVNLLSSLSNLLSLPPDVRSVVSLVPDPCNLLSLLVQLAVVSQVSNLSSLVVQLVQLPDPPPHDSLVVNQVSLVVVCVVVVHDSCVSLVVQLDPPHDPSSVLSSLSSLLSNQVSDDDLVVNVVSVVVVVVVPVVVSLVVLVPDDDVSSVVSNVSVVVVVVVSVVVVVD/DVVVVVVVVVVVVVD/DVVVVVVVVVVVVVVD

Radius of gyration: 25.75 Å; Cα contacts (8 Å, |Δi|>4): 538; chains: 4; bounding box: 75×45×63 Å

Sequence (495 aa):
GSEFSAMMYIQELRSGLRDMHLLSCLESLRVSLNNNPVSWVQTFGAEGLASLLDILKRLHDEKGNYDSRNQHEIIRCLKAFMNNKFGIKTMLETEEGILLLVRAMDPAVPNMMIDAAKLLSALCILPQPEDMNERVLEAMTERAEMDEVERFQPLLDGLKSGTSIALKVGCLQLINALITPAEELDFRVHIRSELMRLGLHQVLQELREIENEDMKVQLCVFDEQGDEDFFDLKSAMMYIQELRSGLRDMHLLSCLESLRVSLNNNPVSWVQTFGAEGLASLLDILKRLHDEKNYDSRNQHEIIRCLKAFMNNKFGIKTMLETEEGILLLVRAMDPAVPNMMIDAAKLLSALCILPQPEDMNERVLEAMTERAEMDEVERFQPLLDGLKSGTSIALKVGCLQLINALITPAEELDFRVHIRSELMRLGLHQVLQELREIENEDMKVQLCVFDEQGDEDFFDLKGTPRSARLERMAQALATPRSARLERMAQALAL

Solvent-accessible surface area: 23277 Å² total; per-residue (Å²): 77,56,107,139,31,0,95,128,30,20,136,59,5,110,71,50,8,115,72,77,106,0,8,54,12,0,72,52,0,76,78,20,3,83,115,31,81,64,70,8,2,94,54,2,8,66,88,0,0,35,1,0,5,56,8,2,59,50,9,34,118,86,210,89,121,56,34,50,109,2,27,18,4,0,0,84,0,0,98,3,0,10,98,20,182,56,0,37,129,8,0,15,119,34,172,70,0,9,18,4,0,1,51,3,1,51,36,88,34,53,92,5,0,37,25,0,1,86,20,0,0,40,4,6,40,43,111,120,59,104,65,12,1,18,73,0,0,76,7,4,0,76,24,1,63,94,68,136,42,90,10,1,49,9,0,8,42,0,1,117,86,80,36,57,67,52,1,16,22,6,0,0,20,0,0,2,1,0,4,1,27,5,144,49,45,68,2,10,31,32,0,9,35,34,0,56,170,45,26,0,120,121,20,8,114,72,1,116,140,44,152,42,127,91,0,79,50,4,11,48,0,8,44,65,2,7,99,45,0,109,153,78,87,199,90,3,103,65,10,5,119,39,5,166,72,47,14,116,65,2,32,0,8,0,3,0,4,20,0,14,5,11,3,55,47,48,93,64,73,42,3,92,94,1,7,66,84,0,0,56,8,0,13,100,10,1,70,49,9,33,97,89,211,173,34,54,56,80,2,22,18,5,0,0,67,0,0,99,2,0,11,97,21,180,59,0,40,128,9,0,20,124,34,171,80,0,9,24,3,0,1,42,1,3,52,36,91,28,55,93,4,0,36,26,0,1,76,20,0,0,41,4,4,36,48,112,116,61,107,77,10,3,101,76,0,10,124,8,5,65,78,24,13,133,85,62,157,63,116,64,1,54,11,2,11,42,0,1,111,86,80,33,56,78,58,1,15,24,6,0,0,18,0,0,2,0,0,2,0,28,7,149,119,42,99,46,12,41,114,1,24,40,46,0,57,214,42,32,0,120,99,16,10,99,66,1,111,135,28,153,43,121,74,0,93,37,4,10,47,0,10,58,71,2,19,100,49,1,126,138,56,93,147,106,124,93,46,58,56,11,45,98,78,6,31,119,51,21,123,122,87,54,49,49,13,39,110,76,3,40,122,30,17,88,167

Nearest PDB structures (foldseek):
  4uwx-assembly1_A  TM=1.004E+00  e=2.241E-30  Mus musculus
  2f31-assembly1_A  TM=9.964E-01  e=2.375E-27  Mus musculus
  3obv-assembly2_D  TM=9.898E-01  e=2.730E-27  Mus musculus
  3obv-assembly1_B  TM=9.914E-01  e=4.344E-27  Mus musculus
  2bnx-assembly1_A  TM=9.950E-01  e=1.324E-26  Mus musculus

Organism: Mus musculus (NCBI:txid10090)

GO terms:
  GO:0005634 nucleus (C, IDA)
  GO:0005737 cytoplasm (C, IDA)
  GO:0030036 actin cytoskeleton organization (P, IDA)
  GO:0030041 actin filament polymerization (P, IDA)
  GO:0007010 cytoskeleton organization (P, IDA)
  GO:0005886 plasma membrane (C, EXP)
  GO:0007420 brain development (P, IMP)
  GO:0005515 protein binding (F, IPI)
  GO:0032587 ruffle membrane (C, IDA)
  GO:0005522 profilin binding (F, IDA)
  GO:0003779 actin binding (F, IDA)
  GO:0031267 small GTPase binding (F, IDA)
  GO:0045010 actin nucleation (P, IDA)
  GO:0010467 gene expression (P, IDA)
  GO:0016199 axon midline choice point recognition (P, IGI)
  GO:0048013 ephrin receptor signaling pathway (P, IGI)
  GO:0106028 neuron projection retraction (P, IGI)
  GO:0071965 multicellular organismal locomotion (P, IGI)
  GO:0008104 intracellular protein localization (P, IGI)
  GO:0070571 negative regulation of neuron projection regeneration (P, IGI)